Protein AF-A0A0A7CPJ4-F1 (afdb_monomer)

pLDDT: mean 70.58, std 22.76, range [22.56, 98.5]

Solvent-accessible surface area (backbone atoms only — not comparable to full-atom values): 23379 Å² total; per-residue (Å²): 99,89,80,59,88,48,89,25,35,54,48,65,75,45,77,49,72,57,103,87,51,77,47,77,42,56,71,85,46,84,51,40,26,44,46,63,47,32,49,39,54,64,72,67,52,93,68,96,69,89,80,53,62,65,58,55,51,49,37,50,28,47,30,46,30,51,30,48,73,74,75,44,46,50,82,59,53,43,42,72,30,29,33,23,18,90,80,69,56,55,28,41,39,66,60,88,64,51,56,97,64,94,76,90,80,90,88,54,89,84,64,54,80,32,55,29,42,60,66,70,50,82,86,53,82,84,54,68,49,41,48,34,20,10,50,16,47,44,50,29,27,64,65,58,38,44,66,76,50,74,90,54,95,62,56,75,70,55,50,53,52,35,32,52,69,64,76,47,76,64,67,68,54,91,86,53,54,66,74,57,50,55,49,24,54,39,23,54,40,79,56,54,87,69,27,65,52,40,63,54,48,42,52,53,51,52,53,48,57,48,49,57,70,77,38,70,76,75,75,56,82,80,78,78,72,79,76,75,88,74,91,78,91,80,87,82,89,83,84,86,91,83,84,84,90,84,91,82,84,80,88,81,84,89,89,82,91,90,90,71,86,73,69,69,75,58,64,58,43,59,36,90,82,85,53,51,78,34,55,62,86,46,65,50,29,92,89,74,67,46,77,40,77,54,58,72,62,44,45,52,54,51,36,54,39,44,48,51,34,42,74,70,70,42,85,50,65,36,65,32,92,87,79,58,50,79,24,57,68,69,50,78,56,38,87,85,83,61,55,65,77,91,69,55,69,64,60,55,48,50,55,55,51,51,53,54,42,46,72,67,68,43,81,59,85,65,53,66,68,61,69,55,67,72,75,75,132

Secondary structure (DSSP, 8-state):
--S---TTBPPEEEEEE-SS-EEEEE---TTEEHHHHHHHHHTTPPPSS---HHHHHHHHHHHHHHHHHTT---SS-SGGGEEE-SSS-EEE---TT--SS-------GGGGGGS-HHHHSTTPPP-HHHHHHHHHHHHHHHHH-S-TTTT--S-HHHHHHHHHTT-------TT--HHHHHHHHHHT-SSGGGSPPHHHHHHHHHHHHHHHHH-GGGGS----------------------------------------GGGGS--EEE-TTT--EEETT-SB-TTT-PBPPPHHHHHHHHHHHHHHHHHTT---EEE-TTT--EEETT-SB-TTT--B----HHHHHHHHHHHHHHHTT------HHHHHSS---

Foldseek 3Di:
DVQQDDLQAWDFPDWDDDPPDIDTDTDDFVQAFQLVVLLCVVVVHDDPDDDALLNLLLSLLRVLVSQVVSVWEQQQQARNQWGAHPASGIHGHDSVPRDPDQDDDDDDLLSQLLFALQVLPPDDGDGSLRSLSSSLLVLQCSQPSDHFCPVPPDDSVVQSVCLNVVNDGGDGDPLDDPLSVVSSPQSNDNPSVSHDGSVVSNVSSVVVVVVCVVDVPVPDRPPPPPPDDDDDDDDDDDDDDDDDDDDDDDYDDDDDDDDDDLPLQQQWDAAPPPRDIDGLLDQADPPPRHGGDDLVVSLVVNLVSLVVCVVVVNPQWDQDPPPRHTDHLSDQARPPPRDGDPDDSSLSSVVSSVVSCVVSPPPPPPVPVVNVVPDDD

Sequence (377 aa):
MRKCKSPYLLSLVAVASSCSNAVLAVEFMDGGDLRGYLDKKQRGETLSVEYSALEVAWVIANALADLHHDGLLHRDLKSHNVLLSSTSYIKVADLGLARNDATTMTKGVGTLYWMAPEVQAFGAKYDESADIYSFGVILTELNTLQLPYADVKMTPWLVMAEVTAGKLRPSLRADCPAWLRELATACMANDPTQRPTARTIVRMLQRQCRRLREDPLAAQPTATTTLVKANADLSGTLNASTASTAVLSGGSTQFNSALSTASLVVPTINCSGCKAPQSLLSTLCSACAAPTKSAILKLKVLRARLAMAKEHGVDISVPCFACSAPKDAAVDICGECKFTSAASDDDHLRLLVAFFEHASGNEVSIDLVSLVAKEAP

Organism: Achlya hypogyna (NCBI:txid1202772)

Structure (mmCIF, N/CA/C/O backbone):
data_AF-A0A0A7CPJ4-F1
#
_entry.id   AF-A0A0A7CPJ4-F1
#
loop_
_atom_site.group_PDB
_atom_site.id
_atom_site.type_symbol
_atom_site.label_atom_id
_atom_site.label_alt_id
_atom_site.label_comp_id
_atom_site.label_asym_id
_atom_site.label_entity_id
_atom_site.label_seq_id
_atom_site.pdbx_PDB_ins_code
_atom_site.Cartn_x
_atom_site.Cartn_y
_atom_site.Cartn_z
_atom_site.occupancy
_atom_site.B_iso_or_equiv
_atom_site.auth_seq_id
_atom_site.auth_comp_id
_atom_site.auth_asym_id
_atom_site.auth_atom_id
_atom_site.pdbx_PDB_model_num
ATOM 1 N N . MET A 1 1 ? 8.412 -4.577 -13.017 1.00 62.06 1 MET A N 1
ATOM 2 C CA . MET A 1 1 ? 7.309 -3.650 -13.364 1.00 62.06 1 MET A CA 1
ATOM 3 C C . MET A 1 1 ? 6.767 -3.820 -14.790 1.00 62.06 1 MET A C 1
ATOM 5 O O . MET A 1 1 ? 5.566 -3.923 -14.917 1.00 62.06 1 MET A O 1
ATOM 9 N N . ARG A 1 2 ? 7.577 -3.882 -15.870 1.00 70.62 2 ARG A N 1
ATOM 10 C CA . ARG A 1 2 ? 7.031 -4.068 -17.246 1.00 70.62 2 ARG A CA 1
ATOM 11 C C . ARG A 1 2 ? 6.571 -5.496 -17.594 1.00 70.62 2 ARG A C 1
ATOM 13 O O . ARG A 1 2 ? 5.789 -5.654 -18.522 1.00 70.62 2 ARG A O 1
ATOM 20 N N . LYS A 1 3 ? 7.105 -6.511 -16.901 1.00 73.94 3 LYS A N 1
ATOM 21 C CA . LYS A 1 3 ? 6.831 -7.936 -17.172 1.00 73.94 3 LYS A CA 1
ATOM 22 C C . LYS A 1 3 ? 5.456 -8.372 -16.652 1.00 73.94 3 LYS A C 1
ATOM 24 O O . LYS A 1 3 ? 4.652 -8.838 -17.443 1.00 73.94 3 LYS A O 1
ATOM 29 N N . CYS A 1 4 ? 5.183 -8.121 -15.372 1.00 79.31 4 CYS A N 1
ATOM 30 C CA . CYS A 1 4 ? 3.897 -8.421 -14.749 1.00 79.31 4 CYS A CA 1
ATOM 31 C C . CYS A 1 4 ? 2.942 -7.237 -14.885 1.00 79.31 4 CYS A C 1
ATOM 33 O O . CYS A 1 4 ? 3.173 -6.173 -14.304 1.00 79.31 4 CYS A O 1
ATOM 35 N N . LYS A 1 5 ? 1.875 -7.429 -15.664 1.00 80.88 5 LYS A N 1
ATOM 36 C CA . LYS A 1 5 ? 0.776 -6.470 -15.806 1.00 80.88 5 LYS A CA 1
ATOM 37 C C . LYS A 1 5 ? -0.344 -6.867 -14.851 1.00 80.88 5 LYS A C 1
ATOM 39 O O . LYS A 1 5 ? -1.132 -7.749 -15.167 1.00 80.88 5 LYS A O 1
ATOM 44 N N . SER A 1 6 ? -0.416 -6.192 -13.710 1.00 86.06 6 SER A N 1
ATOM 45 C CA . SER A 1 6 ? -1.460 -6.406 -12.707 1.00 86.06 6 SER A CA 1
ATOM 46 C C . SER A 1 6 ? -2.137 -5.080 -12.367 1.00 86.06 6 SER A C 1
ATOM 48 O O . SER A 1 6 ? -1.430 -4.090 -12.168 1.00 86.06 6 SER A O 1
ATOM 50 N N . PRO A 1 7 ? -3.477 -5.032 -12.244 1.00 88.56 7 PRO A N 1
ATOM 51 C CA . PRO A 1 7 ? -4.166 -3.839 -11.757 1.00 88.56 7 PRO A CA 1
ATOM 52 C C . PRO A 1 7 ? -3.852 -3.542 -10.281 1.00 88.56 7 PRO A C 1
ATOM 54 O O . PRO A 1 7 ? -4.008 -2.400 -9.850 1.00 88.56 7 PRO A O 1
ATOM 57 N N . TYR A 1 8 ? -3.383 -4.542 -9.527 1.00 92.12 8 TYR A N 1
ATOM 58 C CA . TYR A 1 8 ? -3.075 -4.455 -8.097 1.00 92.12 8 TYR A CA 1
ATOM 59 C C . TYR A 1 8 ? -1.634 -4.016 -7.808 1.00 92.12 8 TYR A C 1
ATOM 61 O O . TYR A 1 8 ? -1.294 -3.730 -6.659 1.00 92.12 8 TYR A O 1
ATOM 69 N N . LEU A 1 9 ? -0.786 -3.954 -8.838 1.00 90.50 9 LEU A N 1
ATOM 70 C CA . LEU A 1 9 ? 0.579 -3.447 -8.747 1.00 90.50 9 LEU A CA 1
ATOM 71 C C . LEU A 1 9 ? 0.647 -1.997 -9.211 1.00 90.50 9 LEU A C 1
ATOM 73 O O . LEU A 1 9 ? -0.100 -1.571 -10.096 1.00 90.50 9 LEU A O 1
ATOM 77 N N . LEU A 1 10 ? 1.599 -1.264 -8.638 1.00 88.56 10 LEU A N 1
ATOM 78 C CA . LEU A 1 10 ? 1.934 0.073 -9.081 1.00 88.56 10 LEU A CA 1
ATOM 79 C C . LEU A 1 10 ? 2.516 0.023 -10.497 1.00 88.56 10 LEU A C 1
ATOM 81 O O . LEU A 1 10 ? 3.501 -0.662 -10.787 1.00 88.56 10 LEU A O 1
ATOM 85 N N . SER A 1 11 ? 1.888 0.770 -11.383 1.00 84.06 11 SER A N 1
ATOM 86 C CA . SER A 1 11 ? 2.138 0.779 -12.809 1.00 84.06 11 SER A CA 1
ATOM 87 C C . SER A 1 11 ? 3.303 1.703 -13.097 1.00 84.06 11 SER A C 1
ATOM 89 O O . SER A 1 11 ? 3.277 2.891 -12.782 1.00 84.06 11 SER A O 1
ATOM 91 N N . LEU A 1 12 ? 4.333 1.145 -13.724 1.00 83.25 12 LEU A N 1
ATOM 92 C CA . LEU A 1 12 ? 5.446 1.914 -14.256 1.00 83.25 12 LEU A CA 1
ATOM 93 C C . LEU A 1 12 ? 5.010 2.576 -15.559 1.00 83.25 12 LEU A C 1
ATOM 95 O O . LEU A 1 12 ? 4.839 1.902 -16.575 1.00 83.25 12 LEU A O 1
ATOM 99 N N . VAL A 1 13 ? 4.866 3.892 -15.512 1.00 80.69 13 VAL A N 1
ATOM 100 C CA . VAL A 1 13 ? 4.486 4.731 -16.646 1.00 80.69 13 VAL A CA 1
ATOM 101 C C . VAL A 1 13 ? 5.689 4.935 -17.563 1.00 80.69 13 VAL A C 1
ATOM 103 O O . VAL A 1 13 ? 5.596 4.723 -18.769 1.00 80.69 13 VAL A O 1
ATOM 106 N N . ALA A 1 14 ? 6.852 5.273 -16.998 1.00 80.38 14 ALA A N 1
ATOM 107 C CA . ALA A 1 14 ? 8.066 5.489 -17.776 1.00 80.38 14 ALA A CA 1
ATOM 108 C C . ALA A 1 14 ? 9.338 5.175 -16.982 1.00 80.38 14 ALA A C 1
ATOM 110 O O . ALA A 1 14 ? 9.363 5.209 -15.756 1.00 80.38 14 ALA A O 1
ATOM 111 N N . VAL A 1 15 ? 10.412 4.877 -17.713 1.00 81.31 15 VAL A N 1
ATOM 112 C CA . VAL A 1 15 ? 11.774 4.812 -17.171 1.00 81.31 15 VAL A CA 1
ATOM 113 C C . VAL A 1 15 ? 12.579 5.849 -17.921 1.00 81.31 15 VAL A C 1
ATOM 115 O O . VAL A 1 15 ? 12.647 5.784 -19.148 1.00 81.31 15 VAL A O 1
ATOM 118 N N . ALA A 1 16 ? 13.187 6.771 -17.194 1.00 79.00 16 ALA A N 1
ATOM 119 C CA . ALA A 1 16 ? 14.199 7.661 -17.730 1.00 79.00 16 ALA A CA 1
ATOM 120 C C . ALA A 1 16 ? 15.538 7.260 -17.112 1.00 79.00 16 ALA A C 1
ATOM 122 O O . ALA A 1 16 ? 15.648 7.142 -15.898 1.00 79.00 16 ALA A O 1
ATOM 123 N N . SER A 1 17 ? 16.559 7.021 -17.927 1.00 73.31 17 SER A N 1
ATOM 124 C CA . SER A 1 17 ? 17.913 6.746 -17.439 1.00 73.31 17 SER A CA 1
ATOM 125 C C . SER A 1 17 ? 18.885 7.749 -18.038 1.00 73.31 17 SER A C 1
ATOM 127 O O . SER A 1 17 ? 18.948 7.880 -19.258 1.00 73.31 17 SER A O 1
ATOM 129 N N . SER A 1 18 ? 19.651 8.428 -17.189 1.00 68.88 18 SER A N 1
ATOM 130 C CA . SER A 1 18 ? 20.852 9.170 -17.577 1.00 68.88 18 SER A CA 1
ATOM 131 C C . SER A 1 18 ? 22.104 8.346 -17.253 1.00 68.88 18 SER A C 1
ATOM 133 O O . SER A 1 18 ? 22.014 7.304 -16.603 1.00 68.88 18 SER A O 1
ATOM 135 N N . CYS A 1 19 ? 23.287 8.804 -17.682 1.00 60.19 19 CYS A N 1
ATOM 136 C CA . CYS A 1 19 ? 24.561 8.098 -17.481 1.00 60.19 19 CYS A CA 1
ATOM 137 C C . CYS A 1 19 ? 24.908 7.801 -16.006 1.00 60.19 19 CYS A C 1
ATOM 139 O O . CYS A 1 19 ? 25.802 6.997 -15.757 1.00 60.19 19 CYS A O 1
ATOM 141 N N . SER A 1 20 ? 24.230 8.431 -15.038 1.00 63.50 20 SER A N 1
ATOM 142 C CA . SER A 1 20 ? 24.481 8.251 -13.602 1.00 63.50 20 SER A CA 1
ATOM 143 C C . SER A 1 20 ? 23.242 7.953 -12.751 1.00 63.50 20 SER A C 1
ATOM 145 O O . SER A 1 20 ? 23.420 7.469 -11.639 1.00 63.50 20 SER A O 1
ATOM 147 N N . ASN A 1 21 ? 22.011 8.190 -13.232 1.00 57.84 21 ASN A N 1
ATOM 148 C CA . ASN A 1 21 ? 20.789 7.998 -12.441 1.00 57.84 21 ASN A CA 1
ATOM 149 C C . ASN A 1 21 ? 19.628 7.451 -13.283 1.00 57.84 21 ASN A C 1
ATOM 151 O O . ASN A 1 21 ? 19.349 7.941 -14.377 1.00 57.84 21 ASN A O 1
ATOM 155 N N . ALA A 1 22 ? 18.905 6.472 -12.738 1.00 72.50 22 ALA A N 1
ATOM 156 C CA . ALA A 1 22 ? 17.642 5.997 -13.294 1.00 72.50 22 ALA A CA 1
ATOM 157 C C . ALA A 1 22 ? 16.467 6.545 -12.472 1.00 72.50 22 ALA A C 1
ATOM 159 O O . ALA A 1 22 ? 16.458 6.443 -11.248 1.00 72.50 22 ALA A O 1
ATOM 160 N N . VAL A 1 23 ? 15.475 7.108 -13.158 1.00 76.44 23 VAL A N 1
ATOM 161 C CA . VAL A 1 23 ? 14.224 7.631 -12.608 1.00 76.44 23 VAL A CA 1
ATOM 162 C C . VAL A 1 23 ? 13.072 6.764 -13.108 1.00 76.44 23 VAL A C 1
ATOM 164 O O . VAL A 1 23 ? 12.943 6.497 -14.307 1.00 76.44 23 VAL A O 1
ATOM 167 N N . LEU A 1 24 ? 12.227 6.324 -12.179 1.00 76.62 24 LEU A N 1
ATOM 168 C CA . LEU A 1 24 ? 11.017 5.559 -12.464 1.00 76.62 24 LEU A CA 1
ATOM 169 C C . LEU A 1 24 ? 9.807 6.475 -12.273 1.00 76.62 24 LEU A C 1
ATOM 171 O O . LEU A 1 24 ? 9.564 6.950 -11.167 1.00 76.62 24 LEU A O 1
ATOM 175 N N . ALA A 1 25 ? 9.051 6.714 -13.342 1.00 81.00 25 ALA A N 1
ATOM 176 C CA . ALA A 1 25 ? 7.760 7.383 -13.265 1.00 81.00 25 ALA A CA 1
ATOM 177 C C . ALA A 1 25 ? 6.672 6.324 -13.089 1.00 81.00 25 ALA A C 1
ATOM 179 O O . ALA A 1 25 ? 6.534 5.424 -13.921 1.00 81.00 25 ALA A O 1
ATOM 180 N N . VAL A 1 26 ? 5.907 6.432 -12.012 1.00 83.44 26 VAL A N 1
ATOM 181 C CA . VAL A 1 26 ? 4.857 5.487 -11.622 1.00 83.44 26 VAL A CA 1
ATOM 182 C C . VAL A 1 26 ? 3.541 6.228 -11.409 1.00 83.44 26 VAL A C 1
ATOM 184 O O . VAL A 1 26 ? 3.531 7.454 -11.313 1.00 83.44 26 VAL A O 1
ATOM 187 N N . GLU A 1 27 ? 2.429 5.501 -11.360 1.00 83.19 27 GLU A N 1
ATOM 188 C CA . GLU A 1 27 ? 1.139 6.102 -11.006 1.00 83.19 27 GLU A CA 1
ATOM 189 C C . GLU A 1 27 ? 1.162 6.723 -9.597 1.00 83.19 27 GLU A C 1
ATOM 191 O O . GLU A 1 27 ? 1.833 6.223 -8.690 1.00 83.19 27 GLU A O 1
ATOM 196 N N . PHE A 1 28 ? 0.453 7.841 -9.424 1.00 84.19 28 PHE A N 1
ATOM 197 C CA . PHE A 1 28 ? 0.419 8.580 -8.164 1.00 84.19 28 PHE A CA 1
ATOM 198 C C . PHE A 1 28 ? -0.736 8.117 -7.273 1.00 84.19 28 PHE A C 1
ATOM 200 O O . PHE A 1 28 ? -1.867 7.979 -7.731 1.00 84.19 28 PHE A O 1
ATOM 207 N N . MET A 1 29 ? -0.441 7.926 -5.987 1.00 86.62 29 MET A N 1
ATOM 208 C CA . MET A 1 29 ? -1.357 7.382 -4.986 1.00 86.62 29 MET A CA 1
ATOM 209 C C . MET A 1 29 ? -1.503 8.397 -3.840 1.00 86.62 29 MET A C 1
ATOM 211 O O . MET A 1 29 ? -0.663 8.489 -2.946 1.00 86.62 29 MET A O 1
ATOM 215 N N . ASP A 1 30 ? -2.549 9.219 -3.916 1.00 83.06 30 ASP A N 1
ATOM 216 C CA . ASP A 1 30 ? -2.773 10.428 -3.106 1.00 83.06 30 ASP A CA 1
ATOM 217 C C . ASP A 1 30 ? -3.136 10.172 -1.632 1.00 83.06 30 ASP A C 1
ATOM 219 O O . ASP A 1 30 ? -3.063 11.078 -0.802 1.00 83.06 30 ASP A O 1
ATOM 223 N N . GLY A 1 31 ? -3.499 8.937 -1.287 1.00 83.06 31 GLY A N 1
ATOM 224 C CA . GLY A 1 31 ? -3.745 8.500 0.086 1.00 83.06 31 GLY A CA 1
ATOM 225 C C . GLY A 1 31 ? -2.467 8.239 0.889 1.00 83.06 31 GLY A C 1
ATOM 226 O O . GLY A 1 31 ? -2.558 7.983 2.091 1.00 83.06 31 GLY A O 1
ATOM 227 N N . GLY A 1 32 ? -1.292 8.329 0.255 1.00 89.19 32 GLY A N 1
ATOM 228 C CA . GLY A 1 32 ? -0.014 7.958 0.859 1.00 89.19 32 GLY A CA 1
ATOM 229 C C . GLY A 1 32 ? 0.108 6.445 1.032 1.00 89.19 32 GLY A C 1
ATOM 230 O O . GLY A 1 32 ? -0.549 5.676 0.332 1.00 89.19 32 GLY A O 1
ATOM 231 N N . ASP A 1 33 ? 0.958 6.005 1.951 1.00 93.25 33 ASP A N 1
ATOM 232 C CA . ASP A 1 33 ? 1.131 4.587 2.256 1.00 93.25 33 ASP A CA 1
ATOM 233 C C . ASP A 1 33 ? 0.215 4.094 3.393 1.00 93.25 33 ASP A C 1
ATOM 235 O O . ASP A 1 33 ? -0.327 4.861 4.199 1.00 93.25 33 ASP A O 1
ATOM 239 N N . LEU A 1 34 ? 0.053 2.772 3.470 1.00 95.62 34 LEU A N 1
ATOM 240 C CA . LEU A 1 34 ? -0.790 2.110 4.456 1.00 95.62 34 LEU A CA 1
ATOM 241 C C . LEU A 1 34 ? -0.308 2.351 5.890 1.00 95.62 34 LEU A C 1
ATOM 243 O O . LEU A 1 34 ? -1.148 2.473 6.780 1.00 95.62 34 LEU A O 1
ATOM 247 N N . ARG A 1 35 ? 1.003 2.454 6.148 1.00 93.75 35 ARG A N 1
ATOM 248 C CA . ARG A 1 35 ? 1.510 2.713 7.506 1.00 93.75 35 ARG A CA 1
ATOM 249 C C . ARG A 1 35 ? 1.053 4.084 7.989 1.00 93.75 35 ARG A C 1
ATOM 251 O O . ARG A 1 35 ? 0.470 4.189 9.069 1.00 93.75 35 ARG A O 1
ATOM 258 N N . GLY A 1 36 ? 1.230 5.108 7.156 1.00 92.50 36 GLY A N 1
ATOM 259 C CA . GLY A 1 36 ? 0.757 6.460 7.433 1.00 92.50 36 GLY A CA 1
ATOM 260 C C . GLY A 1 36 ? -0.757 6.521 7.661 1.00 92.50 36 GLY A C 1
ATOM 261 O O . GLY A 1 36 ? -1.221 7.229 8.556 1.00 92.50 36 GLY A O 1
ATOM 262 N N . TYR A 1 37 ? -1.539 5.745 6.906 1.00 94.69 37 TYR A N 1
ATOM 263 C CA . TYR A 1 37 ? -2.984 5.621 7.119 1.00 94.69 37 TYR A CA 1
ATOM 264 C C . TYR A 1 37 ? -3.340 4.979 8.468 1.00 94.69 37 TYR A C 1
ATOM 266 O O . TYR A 1 37 ? -4.166 5.521 9.207 1.00 94.69 37 TYR A O 1
ATOM 274 N N . LEU A 1 38 ? -2.709 3.854 8.818 1.00 95.38 38 LEU A N 1
ATOM 275 C CA . LEU A 1 38 ? -2.964 3.152 10.079 1.00 95.38 38 LEU A CA 1
ATOM 276 C C . LEU A 1 38 ? -2.588 4.012 11.293 1.00 95.38 38 LEU A C 1
ATOM 278 O O . LEU A 1 38 ? -3.330 4.031 12.272 1.00 95.38 38 LEU A O 1
ATOM 282 N N . ASP A 1 39 ? -1.504 4.784 11.200 1.00 93.25 39 ASP A N 1
ATOM 283 C CA . ASP A 1 39 ? -1.077 5.726 12.240 1.00 93.25 39 ASP A CA 1
ATOM 284 C C . ASP A 1 39 ? -2.117 6.828 12.488 1.00 93.25 39 ASP A C 1
ATOM 286 O O . ASP A 1 39 ? -2.450 7.134 13.636 1.00 93.25 39 ASP A O 1
ATOM 290 N N . LYS A 1 40 ? -2.665 7.417 11.416 1.00 92.25 40 LYS A N 1
ATOM 291 C CA . LYS A 1 40 ? -3.748 8.411 11.516 1.00 92.25 40 LYS A CA 1
ATOM 292 C C . LYS A 1 40 ? -5.002 7.796 12.137 1.00 92.25 40 LYS A C 1
ATOM 294 O O . LYS A 1 40 ? -5.603 8.393 13.031 1.00 92.25 40 LYS A O 1
ATOM 299 N N . LYS A 1 41 ? -5.355 6.572 11.723 1.00 92.69 41 LYS A N 1
ATOM 300 C CA . LYS A 1 41 ? -6.495 5.824 12.271 1.00 92.69 41 LYS A CA 1
ATOM 301 C C . LYS A 1 41 ? -6.318 5.520 13.758 1.00 92.69 41 LYS A C 1
ATOM 303 O O . LYS A 1 41 ? -7.254 5.698 14.530 1.00 92.69 41 LYS A O 1
ATOM 308 N N . GLN A 1 42 ? -5.116 5.124 14.178 1.00 93.00 42 GLN A N 1
ATOM 309 C CA . GLN A 1 42 ? -4.795 4.863 15.582 1.00 93.00 42 GLN A CA 1
ATOM 310 C C . GLN A 1 42 ? -4.941 6.120 16.453 1.00 93.00 42 GLN A C 1
ATOM 312 O O . GLN A 1 42 ? -5.399 6.025 17.590 1.00 93.00 42 GLN A O 1
ATOM 317 N N . ARG A 1 43 ? -4.582 7.297 15.923 1.00 94.44 43 ARG A N 1
ATOM 318 C CA . ARG A 1 43 ? -4.730 8.590 16.614 1.00 94.44 43 ARG A CA 1
ATOM 319 C C . ARG A 1 43 ? -6.159 9.145 16.608 1.00 94.44 43 ARG A C 1
ATOM 321 O O . ARG A 1 43 ? -6.393 10.181 17.223 1.00 94.44 43 ARG A O 1
ATOM 328 N N . GLY A 1 44 ? -7.104 8.478 15.943 1.00 92.00 44 GLY A N 1
ATOM 329 C CA . GLY A 1 44 ? -8.488 8.944 15.827 1.00 92.00 44 GLY A CA 1
ATOM 330 C C . GLY A 1 44 ? -8.645 10.181 14.938 1.00 92.00 44 GLY A C 1
ATOM 331 O O . GLY A 1 44 ? -9.601 10.936 15.105 1.00 92.00 44 GLY A O 1
ATOM 332 N N . GLU A 1 45 ? -7.707 10.420 14.017 1.00 91.25 45 GLU A N 1
ATOM 333 C CA . GLU A 1 45 ? -7.816 11.512 13.048 1.00 91.25 45 GLU A CA 1
ATOM 334 C C . GLU A 1 45 ? -8.942 11.249 12.041 1.00 91.25 45 GLU A C 1
ATOM 336 O O . GLU A 1 45 ? -9.249 10.104 11.704 1.00 91.25 45 GLU A O 1
ATOM 341 N N . THR A 1 46 ? -9.539 12.318 11.511 1.00 82.69 46 THR A N 1
ATOM 342 C CA . THR A 1 46 ? -10.525 12.205 10.433 1.00 82.69 46 THR A CA 1
ATOM 343 C C . THR A 1 46 ? -9.843 11.760 9.144 1.00 82.69 46 THR A C 1
ATOM 345 O O . THR A 1 46 ? -8.936 12.425 8.640 1.00 82.69 46 THR A O 1
ATOM 348 N N . LEU A 1 47 ? -10.300 10.637 8.597 1.00 83.56 47 LEU A N 1
ATOM 349 C CA . LEU A 1 47 ? -9.789 10.063 7.357 1.00 83.56 47 LEU A CA 1
ATOM 350 C C . LEU A 1 47 ? -10.735 10.430 6.215 1.00 83.56 47 LEU A C 1
ATOM 352 O O . LEU A 1 47 ? -11.951 10.345 6.362 1.00 83.56 47 LEU A O 1
ATOM 356 N N . SER A 1 48 ? -10.178 10.838 5.076 1.00 74.62 48 SER A N 1
ATOM 357 C CA . SER A 1 48 ? -10.962 11.168 3.880 1.00 74.62 48 SER A CA 1
ATOM 358 C C . SER A 1 48 ? -11.612 9.937 3.245 1.00 74.62 48 SER A C 1
ATOM 360 O O . SER A 1 48 ? -12.675 10.052 2.642 1.00 74.62 48 SER A O 1
ATOM 362 N N . VAL A 1 49 ? -10.976 8.770 3.381 1.00 82.38 49 VAL A N 1
ATOM 363 C CA . VAL A 1 49 ? -11.439 7.482 2.856 1.00 82.38 49 VAL A CA 1
ATOM 364 C C . VAL A 1 49 ? -11.136 6.394 3.878 1.00 82.38 49 VAL A C 1
ATOM 366 O O . VAL A 1 49 ? -10.058 6.382 4.478 1.00 82.38 49 VAL A O 1
ATOM 369 N N . GLU A 1 50 ? -12.076 5.470 4.070 1.00 86.31 50 GLU A N 1
ATOM 370 C CA . GLU A 1 50 ? -11.854 4.269 4.868 1.00 86.31 50 GLU A CA 1
ATOM 371 C C . GLU A 1 50 ? -11.560 3.058 3.984 1.00 86.31 50 GLU A C 1
ATOM 373 O O . GLU A 1 50 ? -12.241 2.815 2.989 1.00 86.31 50 GLU A O 1
ATOM 378 N N . TYR A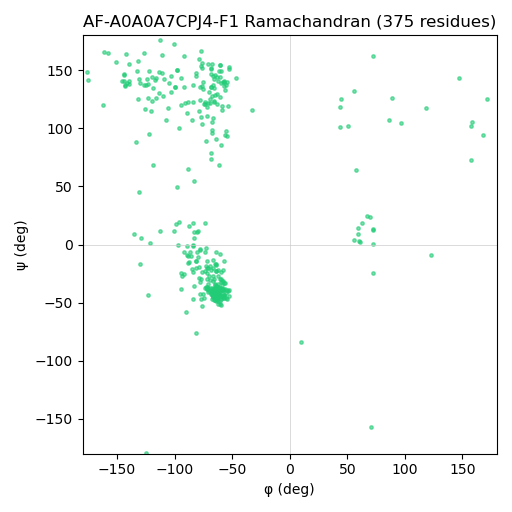 1 51 ? -10.555 2.285 4.393 1.00 87.12 51 TYR A N 1
ATOM 379 C CA . TYR A 1 51 ? -10.193 1.020 3.770 1.00 87.12 51 TYR A CA 1
ATOM 380 C C . TYR A 1 51 ? -10.403 -0.094 4.789 1.00 87.12 51 TYR A C 1
ATOM 382 O O . TYR A 1 51 ? -9.883 -0.032 5.912 1.00 87.12 51 TYR A O 1
ATOM 390 N N . SER A 1 52 ? -11.174 -1.119 4.428 1.00 90.94 52 SER A N 1
ATOM 391 C CA . SER A 1 52 ? -11.330 -2.289 5.285 1.00 90.94 52 SER A CA 1
ATOM 392 C C . SER A 1 52 ? -10.089 -3.181 5.212 1.00 90.94 52 SER A C 1
ATOM 394 O O . SER A 1 52 ? -9.403 -3.268 4.190 1.00 90.94 52 SER A O 1
ATOM 396 N N . ALA A 1 53 ? -9.823 -3.919 6.293 1.00 92.88 53 ALA A N 1
ATOM 397 C CA . ALA A 1 53 ? -8.735 -4.896 6.311 1.00 92.88 53 ALA A CA 1
ATOM 398 C C . ALA A 1 53 ? -8.888 -5.957 5.204 1.00 92.88 53 ALA A C 1
ATOM 400 O O . ALA A 1 53 ? -7.893 -6.447 4.678 1.00 92.88 53 ALA A O 1
ATOM 401 N N . LEU A 1 54 ? -10.129 -6.293 4.833 1.00 91.50 54 LEU A N 1
ATOM 402 C CA . LEU A 1 54 ? -10.414 -7.262 3.780 1.00 91.50 54 LEU A CA 1
ATOM 403 C C . LEU A 1 54 ? -10.062 -6.725 2.390 1.00 91.50 54 LEU A C 1
ATOM 405 O O . LEU A 1 54 ? -9.498 -7.471 1.596 1.00 91.50 54 LEU A O 1
ATOM 409 N N . GLU A 1 55 ? -10.345 -5.456 2.095 1.00 92.00 55 GLU A N 1
ATOM 410 C CA . GLU A 1 55 ? -10.002 -4.866 0.796 1.00 92.00 55 GLU A CA 1
ATOM 411 C C . GLU A 1 55 ? -8.489 -4.713 0.626 1.00 92.00 55 GLU A C 1
ATOM 413 O O . GLU A 1 55 ? -7.949 -5.055 -0.427 1.00 92.00 55 GLU A O 1
ATOM 418 N N . VAL A 1 56 ? -7.787 -4.282 1.679 1.00 95.56 56 VAL A N 1
ATOM 419 C CA . VAL A 1 56 ? -6.320 -4.218 1.665 1.00 95.56 56 VAL A CA 1
ATOM 420 C C . VAL A 1 56 ? -5.726 -5.616 1.478 1.00 95.56 56 VAL A C 1
ATOM 422 O O . VAL A 1 56 ? -4.900 -5.822 0.588 1.00 95.56 56 VAL A O 1
ATOM 425 N N . 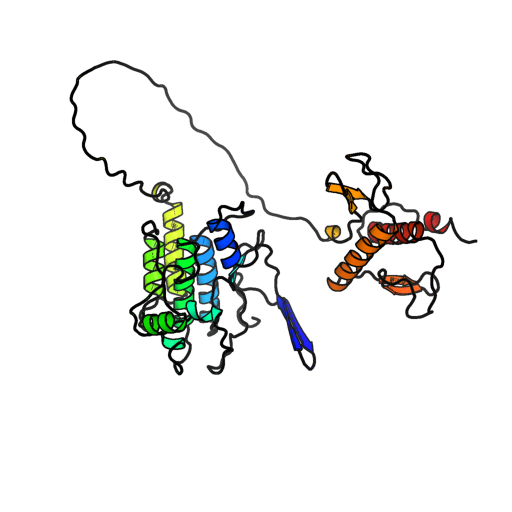ALA A 1 57 ? -6.184 -6.601 2.259 1.00 97.19 57 ALA A N 1
ATOM 426 C CA . ALA A 1 57 ? -5.720 -7.981 2.141 1.00 97.19 57 ALA A CA 1
ATOM 427 C C . ALA A 1 57 ? -5.988 -8.561 0.745 1.00 97.19 57 ALA A C 1
ATOM 429 O O . ALA A 1 57 ? -5.140 -9.256 0.187 1.00 97.19 57 ALA A O 1
ATOM 430 N N . TRP A 1 58 ? -7.151 -8.251 0.167 1.00 95.19 58 TRP A N 1
ATOM 431 C CA . TRP A 1 58 ? -7.537 -8.675 -1.173 1.00 95.19 58 TRP A CA 1
ATOM 432 C C . TRP A 1 58 ? -6.577 -8.158 -2.239 1.00 95.19 58 TRP A C 1
ATOM 434 O O . TRP A 1 58 ? -6.095 -8.941 -3.059 1.00 95.19 58 TRP A O 1
ATOM 444 N N . VAL A 1 59 ? -6.293 -6.856 -2.233 1.00 95.75 59 VAL A N 1
ATOM 445 C CA . VAL A 1 59 ? -5.413 -6.237 -3.227 1.00 95.75 59 VAL A CA 1
ATOM 446 C C . VAL A 1 59 ? -4.000 -6.800 -3.126 1.00 95.75 59 VAL A C 1
ATOM 448 O O . VAL A 1 59 ? -3.449 -7.216 -4.142 1.00 95.75 59 VAL A O 1
ATOM 451 N N . ILE A 1 60 ? -3.439 -6.896 -1.916 1.00 97.75 60 ILE A N 1
ATOM 452 C CA . ILE A 1 60 ? -2.081 -7.428 -1.738 1.00 97.75 60 ILE A CA 1
ATOM 453 C C . ILE A 1 60 ? -2.011 -8.899 -2.172 1.00 97.75 60 ILE A C 1
ATOM 455 O O . ILE A 1 60 ? -1.087 -9.285 -2.884 1.00 97.75 60 ILE A O 1
ATOM 459 N N . ALA A 1 61 ? -3.002 -9.721 -1.809 1.00 97.50 61 ALA A N 1
ATOM 460 C CA . ALA A 1 61 ? -3.021 -11.133 -2.184 1.00 97.50 61 ALA A CA 1
ATOM 461 C C . ALA A 1 61 ? -3.096 -11.342 -3.705 1.00 97.50 61 ALA A C 1
ATOM 463 O O . ALA A 1 61 ? -2.418 -12.226 -4.227 1.00 97.50 61 ALA A O 1
ATOM 464 N N . ASN A 1 62 ? -3.891 -10.539 -4.423 1.00 96.19 62 ASN A N 1
ATOM 465 C CA . ASN A 1 62 ? -3.943 -10.628 -5.883 1.00 96.19 62 ASN A CA 1
ATOM 466 C C . ASN A 1 62 ? -2.664 -10.081 -6.537 1.00 96.19 62 ASN A C 1
ATOM 468 O O . ASN A 1 62 ? -2.167 -10.699 -7.471 1.00 96.19 62 ASN A O 1
ATOM 472 N N . ALA A 1 63 ? -2.080 -8.996 -6.015 1.00 95.25 63 ALA A N 1
ATOM 473 C CA . ALA A 1 63 ? -0.789 -8.491 -6.486 1.00 95.25 63 ALA A CA 1
ATOM 474 C C . ALA A 1 63 ? 0.318 -9.555 -6.380 1.00 95.25 63 ALA A C 1
ATOM 476 O O . ALA A 1 63 ? 1.079 -9.754 -7.324 1.00 95.25 63 ALA A O 1
ATOM 477 N N . LEU A 1 64 ? 0.383 -10.270 -5.250 1.00 95.88 64 LEU A N 1
ATOM 478 C CA . LEU A 1 64 ? 1.322 -11.376 -5.063 1.00 95.88 64 LEU A CA 1
ATOM 479 C C . LEU A 1 64 ? 1.008 -12.563 -5.972 1.00 95.88 64 LEU A C 1
ATOM 481 O O . LEU A 1 64 ? 1.927 -13.147 -6.533 1.00 95.88 64 LEU A O 1
ATOM 485 N N . ALA A 1 65 ? -0.269 -12.906 -6.158 1.00 95.94 65 ALA A N 1
ATOM 486 C CA . ALA A 1 65 ? -0.654 -13.993 -7.053 1.00 95.94 65 ALA A CA 1
ATOM 487 C C . ALA A 1 65 ? -0.219 -13.721 -8.500 1.00 95.94 65 ALA A C 1
ATOM 489 O O . ALA A 1 65 ? 0.282 -14.635 -9.152 1.00 95.94 65 ALA A O 1
ATOM 490 N N . ASP A 1 66 ? -0.362 -12.479 -8.967 1.00 93.56 66 ASP A N 1
ATOM 491 C CA . ASP A 1 66 ? 0.067 -12.067 -10.303 1.00 93.56 66 ASP A CA 1
ATOM 492 C C . ASP A 1 66 ? 1.603 -12.081 -10.430 1.00 93.56 66 ASP A C 1
ATOM 494 O O . ASP A 1 66 ? 2.136 -12.602 -11.407 1.00 93.56 66 ASP A O 1
ATOM 498 N N . LEU A 1 67 ? 2.334 -11.589 -9.418 1.00 91.38 67 LEU A N 1
ATOM 499 C CA . LEU A 1 67 ? 3.803 -11.641 -9.401 1.00 91.38 67 LEU A CA 1
ATOM 500 C C . LEU A 1 67 ? 4.336 -13.078 -9.413 1.00 91.38 67 LEU A C 1
ATOM 502 O O . LEU A 1 67 ? 5.177 -13.414 -10.246 1.00 91.38 67 LEU A O 1
ATOM 506 N N . HIS A 1 68 ? 3.841 -13.919 -8.503 1.00 92.62 68 HIS A N 1
ATOM 507 C CA . HIS A 1 68 ? 4.279 -15.308 -8.344 1.00 92.62 68 HIS A CA 1
ATOM 508 C C . HIS A 1 68 ? 3.934 -16.139 -9.583 1.00 92.62 68 HIS A C 1
ATOM 510 O O . HIS A 1 68 ? 4.732 -16.965 -10.013 1.00 92.62 68 HIS A O 1
ATOM 516 N N . HIS A 1 69 ? 2.798 -15.864 -10.237 1.00 92.06 69 HIS A N 1
ATOM 517 C CA . HIS A 1 69 ? 2.456 -16.497 -11.512 1.00 92.06 69 HIS A CA 1
ATOM 518 C C . HIS A 1 69 ? 3.514 -16.256 -12.601 1.00 92.06 69 HIS A C 1
ATOM 520 O O . HIS A 1 69 ? 3.855 -17.184 -13.335 1.00 92.06 69 HIS A O 1
ATOM 526 N N . ASP A 1 70 ? 4.073 -15.046 -12.656 1.00 88.94 70 ASP A N 1
ATOM 527 C CA . ASP A 1 70 ? 5.137 -14.664 -13.590 1.00 88.94 70 ASP A CA 1
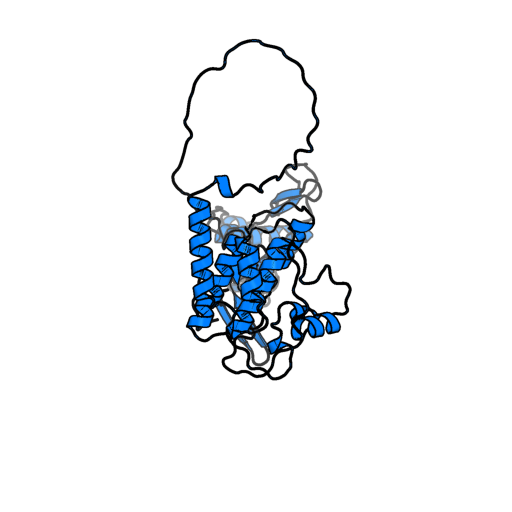ATOM 528 C C . ASP A 1 70 ? 6.550 -15.059 -13.102 1.00 88.94 70 ASP A C 1
ATOM 530 O O . ASP A 1 70 ? 7.553 -14.689 -13.723 1.00 88.94 70 ASP A O 1
ATOM 534 N N . GLY A 1 71 ? 6.658 -15.790 -11.984 1.00 87.56 71 GLY A N 1
ATOM 535 C CA . GLY A 1 71 ? 7.929 -16.169 -11.361 1.00 87.56 71 GLY A CA 1
ATOM 536 C C . GLY A 1 71 ? 8.708 -14.982 -10.784 1.00 87.56 71 GLY A C 1
ATOM 537 O O . GLY A 1 71 ? 9.937 -15.028 -10.689 1.00 87.56 71 GLY A O 1
ATOM 538 N N . LEU A 1 72 ? 8.017 -13.889 -10.447 1.00 86.25 72 LEU A N 1
ATOM 539 C CA . LEU A 1 72 ? 8.588 -12.679 -9.860 1.00 86.25 72 LEU A CA 1
ATOM 540 C C . LEU A 1 72 ? 8.302 -12.625 -8.358 1.00 86.25 72 LEU A C 1
ATOM 542 O O . LEU A 1 72 ? 7.230 -13.005 -7.907 1.00 86.25 72 LEU A O 1
ATOM 546 N N . LEU A 1 73 ? 9.250 -12.085 -7.593 1.00 85.88 73 LEU A N 1
ATOM 547 C CA . LEU A 1 73 ? 9.162 -11.946 -6.135 1.00 85.88 73 LEU A CA 1
ATOM 548 C C . LEU A 1 73 ? 9.178 -10.466 -5.758 1.00 85.88 73 LEU A C 1
ATOM 550 O O . LEU A 1 73 ? 9.927 -9.697 -6.368 1.00 85.88 73 LEU A O 1
ATOM 554 N N . HIS A 1 74 ? 8.394 -10.068 -4.755 1.00 87.88 74 HIS A N 1
ATOM 555 C CA . HIS A 1 74 ? 8.322 -8.673 -4.320 1.00 87.88 74 HIS A CA 1
ATOM 556 C C . HIS A 1 74 ? 9.567 -8.258 -3.524 1.00 87.88 74 HIS A C 1
ATOM 558 O O . HIS A 1 74 ? 10.161 -7.218 -3.809 1.00 87.88 74 HIS A O 1
ATOM 564 N N . ARG A 1 75 ? 10.007 -9.082 -2.563 1.00 83.81 75 ARG A N 1
ATOM 565 C CA . ARG A 1 75 ? 11.256 -8.936 -1.777 1.00 83.81 75 ARG A CA 1
ATOM 566 C C . ARG A 1 75 ? 11.309 -7.838 -0.723 1.00 83.81 75 ARG A C 1
ATOM 568 O O . ARG A 1 75 ? 12.054 -7.988 0.241 1.00 83.81 75 ARG A O 1
ATOM 575 N N . ASP A 1 76 ? 10.514 -6.786 -0.861 1.00 83.06 76 ASP A N 1
ATOM 576 C CA . ASP A 1 76 ? 10.388 -5.725 0.151 1.00 83.06 76 ASP A CA 1
ATOM 577 C C . ASP A 1 76 ? 8.920 -5.411 0.469 1.00 83.06 76 ASP A C 1
ATOM 579 O O . ASP A 1 76 ? 8.485 -4.262 0.448 1.00 83.06 76 ASP A O 1
ATOM 583 N N . LEU A 1 77 ? 8.096 -6.446 0.662 1.00 91.88 77 LEU A N 1
ATOM 584 C CA . LEU A 1 77 ? 6.683 -6.230 0.964 1.00 91.88 77 LEU A CA 1
ATOM 585 C C . LEU A 1 77 ? 6.530 -5.749 2.414 1.00 91.88 77 LEU A C 1
ATOM 587 O O . LEU A 1 77 ? 6.921 -6.434 3.355 1.00 91.88 77 LEU A O 1
ATOM 591 N N . LYS A 1 78 ? 5.943 -4.567 2.592 1.00 91.31 78 LYS A N 1
ATOM 592 C CA . LYS A 1 78 ? 5.661 -3.937 3.892 1.00 91.31 78 LYS A CA 1
ATOM 593 C C . LYS A 1 78 ? 4.542 -2.913 3.741 1.00 91.31 78 LYS A C 1
ATOM 595 O O . LYS A 1 78 ? 4.260 -2.482 2.626 1.00 91.31 78 LYS A O 1
ATOM 600 N N . SER A 1 79 ? 3.941 -2.475 4.845 1.00 93.06 79 SER A N 1
ATOM 601 C CA . SER A 1 79 ? 2.850 -1.486 4.823 1.00 93.06 79 SER A CA 1
ATOM 602 C C . SER A 1 79 ? 3.234 -0.162 4.141 1.00 93.06 79 SER A C 1
ATOM 604 O O . SER A 1 79 ? 2.421 0.413 3.428 1.00 93.06 79 SER A O 1
ATOM 606 N N . HIS A 1 80 ? 4.493 0.269 4.239 1.00 91.38 80 HIS A N 1
ATOM 607 C CA . HIS A 1 80 ? 5.009 1.456 3.534 1.00 91.38 80 HIS A CA 1
ATOM 608 C C . HIS A 1 80 ? 4.988 1.322 1.999 1.00 91.38 80 HIS A C 1
ATOM 610 O O . HIS A 1 80 ? 4.961 2.319 1.287 1.00 91.38 80 HIS A O 1
ATOM 616 N N . ASN A 1 81 ? 4.987 0.085 1.496 1.00 93.75 81 ASN A N 1
ATOM 617 C CA . ASN A 1 81 ? 4.968 -0.239 0.071 1.00 93.75 81 ASN A CA 1
ATOM 618 C C . ASN A 1 81 ? 3.555 -0.619 -0.407 1.00 93.75 81 ASN A C 1
ATOM 620 O O . ASN A 1 81 ? 3.379 -1.106 -1.518 1.00 93.75 81 ASN A O 1
ATOM 624 N N . VAL A 1 82 ? 2.526 -0.388 0.411 1.00 95.12 82 VAL A N 1
ATOM 625 C CA . VAL A 1 82 ? 1.121 -0.481 0.006 1.00 95.12 82 VAL A CA 1
ATOM 626 C C . VAL A 1 82 ? 0.587 0.936 -0.067 1.00 95.12 82 VAL A C 1
ATOM 628 O O . VAL A 1 82 ? 0.404 1.585 0.957 1.00 95.12 82 VAL A O 1
ATOM 631 N N . LEU A 1 83 ? 0.371 1.427 -1.279 1.00 94.31 83 LEU A N 1
ATOM 632 C CA . LEU A 1 83 ? -0.075 2.787 -1.520 1.00 94.31 83 LEU A CA 1
ATOM 633 C C . LEU A 1 83 ? -1.595 2.842 -1.651 1.00 94.31 83 LEU A C 1
ATOM 635 O O . LEU A 1 83 ? -2.228 1.946 -2.212 1.00 94.31 83 LEU A O 1
ATOM 639 N N . LEU A 1 84 ? -2.168 3.915 -1.129 1.00 91.00 84 LEU A N 1
ATOM 640 C CA . LEU A 1 84 ? -3.598 4.158 -1.047 1.00 91.00 84 LEU A CA 1
ATOM 641 C C . LEU A 1 84 ? -3.959 5.337 -1.938 1.00 91.00 84 LEU A C 1
ATOM 643 O O . LEU A 1 84 ? -3.178 6.273 -2.102 1.00 91.00 84 LEU A O 1
ATOM 647 N N . SER A 1 85 ? -5.156 5.321 -2.503 1.00 84.44 85 SER A N 1
ATOM 648 C CA . SER A 1 85 ? -5.656 6.436 -3.292 1.00 84.44 85 SER A CA 1
ATOM 649 C C . SER A 1 85 ? -7.144 6.610 -3.082 1.00 84.44 85 SER A C 1
ATOM 651 O O . SER A 1 85 ? -7.899 5.641 -3.049 1.00 84.44 85 SER A O 1
ATOM 653 N N . SER A 1 86 ? -7.572 7.867 -3.009 1.00 73.62 86 SER A N 1
ATOM 654 C CA . SER A 1 86 ? -8.989 8.202 -2.885 1.00 73.62 86 SER A CA 1
ATOM 655 C C . SER A 1 86 ? -9.819 7.788 -4.108 1.00 73.62 86 SER A C 1
ATOM 657 O O . SER A 1 86 ? -11.041 7.691 -4.023 1.00 73.62 86 SER A O 1
ATOM 659 N N . THR A 1 87 ? -9.158 7.523 -5.238 1.00 65.81 87 THR A N 1
ATOM 660 C CA . THR A 1 87 ? -9.776 7.208 -6.534 1.00 65.81 87 THR A CA 1
ATOM 661 C C . THR A 1 87 ? -9.307 5.859 -7.079 1.00 65.81 87 THR A C 1
ATOM 663 O O . THR A 1 87 ? -10.115 5.042 -7.515 1.00 65.81 87 THR A O 1
ATOM 666 N N . SER A 1 88 ? -8.005 5.589 -6.991 1.00 55.38 88 SER A N 1
ATOM 667 C CA . SER A 1 88 ? -7.327 4.366 -7.447 1.00 55.38 88 SER A CA 1
ATOM 668 C C . SER A 1 88 ? -7.104 3.400 -6.275 1.00 55.38 88 SER A C 1
ATOM 670 O O . SER A 1 88 ? -5.997 2.953 -6.017 1.00 55.38 88 SER A O 1
ATOM 672 N N . TYR A 1 89 ? -8.173 3.152 -5.521 1.00 72.69 89 TYR A N 1
ATOM 673 C CA . TYR A 1 89 ? -8.266 2.418 -4.253 1.00 72.69 89 TYR A CA 1
ATOM 674 C C . TYR A 1 8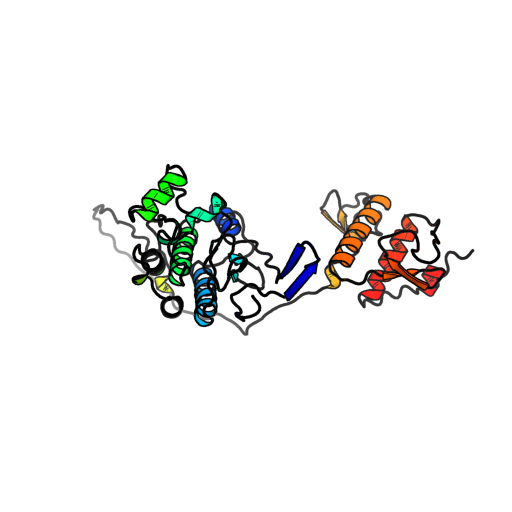9 ? -6.943 2.024 -3.545 1.00 72.69 89 TYR A C 1
ATOM 676 O O . TYR A 1 89 ? -6.507 2.725 -2.635 1.00 72.69 89 TYR A O 1
ATOM 684 N N . ILE A 1 90 ? -6.300 0.905 -3.905 1.00 90.88 90 ILE A N 1
ATOM 685 C CA . ILE A 1 90 ? -5.091 0.389 -3.230 1.00 90.88 90 ILE A CA 1
ATOM 686 C C . ILE A 1 90 ? -4.178 -0.269 -4.266 1.00 90.88 90 ILE A C 1
ATOM 688 O O . ILE A 1 90 ? -4.673 -0.984 -5.142 1.00 90.88 90 ILE A O 1
ATOM 692 N N . LYS A 1 91 ? -2.856 -0.087 -4.145 1.00 92.25 91 LYS A N 1
ATOM 693 C CA . LYS A 1 91 ? -1.851 -0.761 -4.983 1.00 92.25 91 LYS A CA 1
ATOM 694 C C . LYS A 1 91 ? -0.578 -1.113 -4.228 1.00 92.25 91 LYS A C 1
ATOM 696 O O . LYS A 1 91 ? -0.137 -0.375 -3.354 1.00 92.25 91 LYS A O 1
ATOM 701 N N . VAL A 1 92 ? 0.046 -2.222 -4.609 1.00 93.19 92 VAL A N 1
ATOM 702 C CA . VAL A 1 92 ? 1.352 -2.638 -4.086 1.00 93.19 92 VAL A CA 1
ATOM 703 C C . VAL A 1 92 ? 2.464 -2.015 -4.933 1.00 93.19 92 VAL A C 1
ATOM 705 O O . VAL A 1 92 ? 2.507 -2.185 -6.152 1.00 93.19 92 VAL A O 1
ATOM 708 N N . ALA A 1 93 ? 3.341 -1.263 -4.282 1.00 87.06 93 ALA A N 1
ATOM 709 C CA . ALA A 1 93 ? 4.408 -0.462 -4.860 1.00 87.06 93 ALA A CA 1
ATOM 710 C C . ALA A 1 93 ? 5.797 -1.004 -4.508 1.00 87.06 93 ALA A C 1
ATOM 712 O O . ALA A 1 93 ? 5.936 -1.944 -3.743 1.00 87.06 93 ALA A O 1
ATOM 713 N N . ASP A 1 94 ? 6.825 -0.363 -5.067 1.00 72.75 94 ASP A N 1
ATOM 714 C CA . ASP A 1 94 ? 8.234 -0.670 -4.810 1.00 72.75 94 ASP A CA 1
ATOM 715 C C . ASP A 1 94 ? 8.628 -2.123 -5.126 1.00 72.75 94 ASP A C 1
ATOM 717 O O . ASP A 1 94 ? 9.108 -2.903 -4.306 1.00 72.75 94 ASP A O 1
ATOM 721 N N . LEU A 1 95 ? 8.519 -2.449 -6.415 1.00 61.06 95 LEU A N 1
ATOM 722 C CA . LEU A 1 95 ? 9.155 -3.626 -7.009 1.00 61.06 95 LEU A CA 1
ATOM 723 C C . LEU A 1 95 ? 10.681 -3.442 -7.157 1.00 61.06 95 LEU A C 1
ATOM 725 O O . LEU A 1 95 ? 11.298 -4.135 -7.971 1.00 61.06 95 LEU A O 1
ATOM 729 N N . GLY A 1 96 ? 11.292 -2.491 -6.432 1.00 52.62 96 GLY A N 1
ATOM 730 C CA . GLY A 1 96 ? 12.667 -2.004 -6.604 1.00 52.62 96 GLY A CA 1
ATOM 731 C C . GLY A 1 96 ? 13.754 -3.063 -6.421 1.00 52.62 96 GLY A C 1
ATOM 732 O O . GLY A 1 96 ? 14.923 -2.828 -6.733 1.00 52.62 96 GLY A O 1
ATOM 733 N N . LEU A 1 97 ? 13.373 -4.257 -5.971 1.00 47.59 97 LEU A N 1
ATOM 734 C CA . LEU A 1 97 ? 14.265 -5.379 -5.716 1.00 47.59 97 LEU A CA 1
ATOM 735 C C . LEU A 1 97 ? 13.802 -6.691 -6.372 1.00 47.59 97 LEU A C 1
ATOM 737 O O . LEU A 1 97 ? 14.481 -7.708 -6.205 1.00 47.59 97 LEU A O 1
ATOM 741 N N . ALA A 1 98 ? 12.727 -6.660 -7.175 1.00 45.91 98 ALA A N 1
ATOM 742 C CA . ALA A 1 98 ? 12.214 -7.784 -7.962 1.00 45.91 98 ALA A CA 1
ATOM 743 C C . ALA A 1 98 ? 13.197 -8.153 -9.093 1.00 45.91 98 ALA A C 1
ATOM 745 O O . ALA A 1 98 ? 13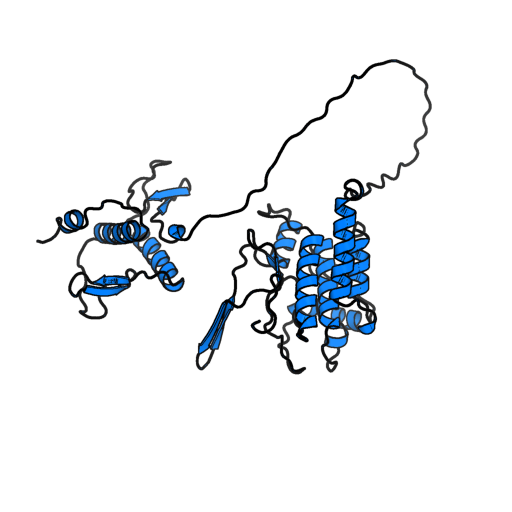.012 -7.822 -10.266 1.00 45.91 98 ALA A O 1
ATOM 746 N N . ARG A 1 99 ? 14.316 -8.777 -8.719 1.00 43.09 99 ARG A N 1
ATOM 747 C CA . ARG A 1 99 ? 15.349 -9.297 -9.619 1.00 43.09 99 ARG A CA 1
ATOM 748 C C . ARG A 1 99 ? 15.126 -10.788 -9.838 1.00 43.09 99 ARG A C 1
ATOM 750 O O . ARG A 1 99 ? 14.696 -11.488 -8.929 1.00 43.09 99 ARG A O 1
ATOM 757 N N . ASN A 1 100 ? 15.515 -11.281 -11.010 1.00 46.03 100 ASN A N 1
ATOM 758 C CA . ASN A 1 100 ? 15.518 -12.716 -11.298 1.00 46.03 100 ASN A CA 1
ATOM 759 C C . ASN A 1 100 ? 16.597 -13.478 -10.495 1.00 46.03 100 ASN A C 1
ATOM 761 O O . ASN A 1 100 ? 16.458 -14.680 -10.308 1.00 46.03 100 ASN A O 1
ATOM 765 N N . ASP A 1 101 ? 17.615 -12.784 -9.962 1.00 38.22 101 ASP A N 1
ATOM 766 C CA . ASP A 1 101 ? 18.750 -13.404 -9.266 1.00 38.22 101 ASP A CA 1
ATOM 767 C C . ASP A 1 101 ? 18.784 -13.124 -7.755 1.00 38.22 101 ASP A C 1
ATOM 769 O O . ASP A 1 101 ? 18.348 -12.075 -7.264 1.00 38.22 101 ASP A O 1
ATOM 773 N N . ALA A 1 102 ? 19.296 -14.114 -7.021 1.00 41.81 102 ALA A N 1
ATOM 774 C CA . ALA A 1 102 ? 19.219 -14.288 -5.568 1.00 41.81 102 ALA A CA 1
ATOM 775 C C . ALA A 1 102 ? 20.210 -13.443 -4.742 1.00 41.81 102 ALA A C 1
ATOM 777 O O . ALA A 1 102 ? 20.388 -13.698 -3.553 1.00 41.81 102 ALA A O 1
ATOM 778 N N . THR A 1 103 ? 20.890 -12.460 -5.332 1.00 39.69 103 THR A N 1
ATOM 779 C CA . THR A 1 103 ? 22.051 -11.835 -4.685 1.00 39.69 103 THR A CA 1
ATOM 780 C C . THR A 1 103 ? 21.924 -10.316 -4.588 1.00 39.69 103 THR A C 1
ATOM 782 O O . THR A 1 103 ? 21.932 -9.603 -5.594 1.00 39.69 103 THR A O 1
ATOM 785 N N . THR A 1 104 ? 21.889 -9.863 -3.329 1.00 37.28 104 THR A N 1
ATOM 786 C CA . THR A 1 104 ? 22.237 -8.522 -2.817 1.00 37.28 104 THR A CA 1
ATOM 787 C C . THR A 1 104 ? 21.074 -7.535 -2.622 1.00 37.28 104 THR A C 1
ATOM 789 O O . THR A 1 104 ? 20.600 -6.930 -3.578 1.00 37.28 104 THR A O 1
ATOM 792 N N . MET A 1 105 ? 20.679 -7.325 -1.352 1.00 40.16 105 MET A N 1
ATOM 793 C CA . MET A 1 105 ? 19.722 -6.305 -0.871 1.00 40.16 105 MET A CA 1
ATOM 794 C C . MET A 1 105 ? 20.411 -5.296 0.066 1.00 40.16 105 MET A C 1
ATOM 796 O O . MET A 1 105 ? 21.251 -5.687 0.881 1.00 40.16 105 MET A O 1
ATOM 800 N N . THR A 1 106 ? 20.024 -4.018 -0.010 1.00 36.12 106 THR A N 1
ATOM 801 C CA . THR A 1 106 ? 20.510 -2.929 0.860 1.00 36.12 106 THR A CA 1
ATOM 802 C C . THR A 1 106 ? 19.798 -2.984 2.215 1.00 36.12 106 THR A C 1
ATOM 804 O O . THR A 1 106 ? 18.585 -2.813 2.297 1.00 36.12 106 THR A O 1
ATOM 807 N N . LYS A 1 107 ? 20.540 -3.255 3.294 1.00 38.03 107 LYS A N 1
ATOM 808 C CA . LYS A 1 107 ? 19.989 -3.445 4.645 1.00 38.03 107 LYS A CA 1
ATOM 809 C C . LYS A 1 107 ? 19.799 -2.104 5.362 1.00 38.03 107 LYS A C 1
ATOM 811 O O . LYS A 1 107 ? 20.774 -1.501 5.798 1.00 38.03 107 LYS A O 1
ATOM 816 N N . GLY A 1 108 ? 18.549 -1.669 5.516 1.00 39.28 108 GLY A N 1
ATOM 817 C CA . GLY A 1 108 ? 18.143 -0.606 6.444 1.00 39.28 108 GLY A CA 1
ATOM 818 C C . GLY A 1 108 ? 17.435 -1.190 7.673 1.00 39.28 108 GLY A C 1
ATOM 819 O O . GLY A 1 108 ? 16.633 -2.112 7.541 1.00 39.28 108 GLY A O 1
ATOM 820 N N . VAL A 1 109 ? 17.718 -0.657 8.867 1.00 35.78 109 VAL A N 1
ATOM 821 C CA . VAL A 1 109 ? 17.254 -1.187 10.172 1.00 35.78 109 VAL A CA 1
ATOM 822 C C . VAL A 1 109 ? 15.718 -1.232 10.304 1.00 35.78 109 VAL A C 1
ATOM 824 O O . VAL A 1 109 ? 15.197 -2.122 10.967 1.00 35.78 109 VAL A O 1
ATOM 827 N N . GLY A 1 110 ? 14.983 -0.335 9.635 1.00 43.09 110 GLY A N 1
ATOM 828 C CA . GLY A 1 110 ? 13.513 -0.272 9.692 1.00 43.09 110 GLY A CA 1
ATOM 829 C C . GLY A 1 110 ? 12.764 -1.306 8.837 1.00 43.09 110 GLY A C 1
ATOM 830 O O . GLY A 1 110 ? 11.609 -1.595 9.117 1.00 43.09 110 GLY A O 1
ATOM 831 N N . THR A 1 111 ? 13.401 -1.908 7.829 1.00 58.81 111 THR A N 1
ATOM 832 C CA . THR A 1 111 ? 12.762 -2.872 6.902 1.00 58.81 111 THR A CA 1
ATOM 833 C C . THR A 1 111 ? 12.682 -4.296 7.479 1.00 58.81 111 THR A C 1
ATOM 835 O O . THR A 1 111 ? 11.955 -5.152 6.981 1.00 58.81 111 THR A O 1
ATOM 838 N N . LEU A 1 112 ? 13.419 -4.569 8.555 1.00 70.88 112 LEU A N 1
ATOM 839 C CA . LEU A 1 112 ? 13.655 -5.918 9.070 1.00 70.88 112 LEU A CA 1
ATOM 840 C C . LEU A 1 112 ? 12.406 -6.621 9.635 1.00 70.88 112 LEU A C 1
ATOM 842 O O . LEU A 1 112 ? 12.324 -7.845 9.577 1.00 70.88 112 LEU A O 1
ATOM 846 N N . TYR A 1 113 ? 11.415 -5.880 10.133 1.00 85.56 113 TYR A N 1
ATOM 847 C CA . TYR A 1 113 ? 10.276 -6.471 10.847 1.00 85.56 113 TYR A CA 1
ATOM 848 C C . TYR A 1 113 ? 9.278 -7.237 9.970 1.00 85.56 113 TYR A C 1
ATOM 850 O O . TYR A 1 113 ? 8.565 -8.102 10.478 1.00 85.56 113 TYR A O 1
ATOM 858 N N . TRP A 1 114 ? 9.258 -6.973 8.664 1.00 91.00 114 TRP A N 1
ATOM 859 C CA . TRP A 1 114 ? 8.415 -7.690 7.700 1.00 91.00 114 TRP A CA 1
ATOM 860 C C . TRP A 1 114 ? 9.116 -8.893 7.069 1.00 91.00 114 TRP A C 1
ATOM 862 O O . TRP A 1 114 ? 8.498 -9.652 6.326 1.00 91.00 114 TRP A O 1
ATOM 872 N N . MET A 1 115 ? 10.408 -9.075 7.343 1.00 86.44 115 MET A N 1
ATOM 873 C CA . MET A 1 115 ? 11.233 -10.089 6.701 1.00 86.44 115 MET A CA 1
ATOM 874 C C . MET A 1 115 ? 10.974 -11.475 7.298 1.00 86.44 115 MET A C 1
ATOM 876 O O . MET A 1 115 ? 10.944 -11.627 8.519 1.00 86.44 115 MET A O 1
ATOM 880 N N . ALA A 1 116 ? 10.839 -12.486 6.441 1.00 88.81 116 ALA A N 1
ATOM 881 C CA . ALA A 1 116 ? 10.677 -13.877 6.853 1.00 88.81 116 ALA A CA 1
ATOM 882 C C . ALA A 1 116 ? 11.930 -14.420 7.572 1.00 88.81 116 ALA A C 1
ATOM 884 O O . ALA A 1 116 ? 13.043 -14.038 7.197 1.00 88.81 116 ALA A O 1
ATOM 885 N N . PRO A 1 117 ? 11.789 -15.311 8.572 1.00 87.06 117 PRO A N 1
ATOM 886 C CA . PRO A 1 117 ? 12.904 -15.779 9.404 1.00 87.06 117 PRO A CA 1
ATOM 887 C C . PRO A 1 117 ? 14.054 -16.399 8.594 1.00 87.06 117 PRO A C 1
ATOM 889 O O . PRO A 1 117 ? 15.224 -16.146 8.875 1.00 87.06 117 PRO A O 1
ATOM 892 N N . GLU A 1 118 ? 13.744 -17.146 7.535 1.00 83.44 118 GLU A N 1
ATOM 893 C CA . GLU A 1 118 ? 14.735 -17.745 6.640 1.00 83.44 118 GLU A CA 1
ATOM 894 C C . GLU A 1 118 ? 15.539 -16.704 5.847 1.00 83.44 118 GLU A C 1
ATOM 896 O O . GLU A 1 118 ? 16.708 -16.926 5.555 1.00 83.44 118 GLU A O 1
ATOM 901 N N . VAL A 1 119 ? 14.957 -15.539 5.548 1.00 77.50 119 VAL A N 1
ATOM 902 C CA . VAL A 1 119 ? 15.652 -14.442 4.854 1.00 77.50 119 VAL A CA 1
ATOM 903 C C . VAL A 1 119 ? 16.559 -13.669 5.822 1.00 77.50 119 VAL A C 1
ATOM 905 O O . VAL A 1 119 ? 17.597 -13.136 5.421 1.00 77.50 119 VAL A O 1
ATOM 908 N N . GLN A 1 120 ? 16.200 -13.628 7.110 1.00 65.81 120 GLN A N 1
ATOM 909 C CA . GLN A 1 120 ? 16.994 -12.994 8.168 1.00 65.81 120 GLN A CA 1
ATOM 910 C C . GLN A 1 120 ? 18.261 -13.799 8.495 1.00 65.81 120 GLN A C 1
ATOM 912 O O . GLN A 1 120 ? 19.331 -13.220 8.718 1.00 65.81 120 GLN A O 1
ATOM 917 N N . ALA A 1 121 ? 18.154 -15.129 8.478 1.00 59.41 121 ALA A N 1
ATOM 918 C CA . ALA A 1 121 ? 19.273 -16.053 8.597 1.00 59.41 121 ALA A CA 1
ATOM 919 C C . ALA A 1 121 ? 20.101 -16.041 7.296 1.00 59.41 121 ALA A C 1
ATOM 921 O O . ALA A 1 121 ? 19.824 -16.780 6.357 1.00 59.41 121 ALA A O 1
ATOM 922 N N . PHE A 1 122 ? 21.091 -15.141 7.213 1.00 49.12 122 PHE A N 1
ATOM 923 C CA . PHE A 1 122 ? 21.999 -14.966 6.068 1.00 49.12 122 PHE A CA 1
ATOM 924 C C . PHE A 1 122 ? 22.307 -16.287 5.323 1.00 49.12 122 PHE A C 1
ATOM 926 O O . PHE A 1 122 ? 22.959 -17.168 5.878 1.00 49.12 122 PHE A O 1
ATOM 933 N N . GLY A 1 123 ? 21.898 -16.386 4.051 1.00 49.41 123 GLY A N 1
ATOM 934 C CA . GLY A 1 123 ? 22.299 -17.474 3.146 1.00 49.41 123 GLY A CA 1
ATOM 935 C C . GLY A 1 123 ? 21.169 -18.299 2.518 1.00 49.41 123 GLY A C 1
ATOM 936 O O . GLY A 1 123 ? 21.454 -19.079 1.610 1.00 49.41 123 GLY A O 1
ATOM 937 N N . ALA A 1 124 ? 19.906 -18.137 2.932 1.00 50.94 124 ALA A N 1
ATOM 938 C CA . ALA A 1 124 ? 18.790 -18.854 2.308 1.00 50.94 124 ALA A CA 1
ATOM 939 C C . ALA A 1 124 ? 18.305 -18.186 1.007 1.00 50.94 124 ALA A C 1
ATOM 941 O O . ALA A 1 124 ? 18.341 -16.962 0.854 1.00 50.94 124 ALA A O 1
ATOM 942 N N . LYS A 1 125 ? 17.836 -19.008 0.058 1.00 57.53 125 LYS A N 1
ATOM 943 C CA . LYS A 1 125 ? 17.211 -18.532 -1.183 1.00 57.53 125 LYS A CA 1
ATOM 944 C C . LYS A 1 125 ? 15.885 -17.853 -0.846 1.00 57.53 125 LYS A C 1
ATOM 946 O O . LYS A 1 125 ? 15.046 -18.443 -0.181 1.00 57.53 125 LYS A O 1
ATOM 951 N N . TYR A 1 126 ? 15.710 -16.631 -1.334 1.00 70.06 126 TYR A N 1
ATOM 952 C CA . TYR A 1 126 ? 14.426 -15.941 -1.295 1.00 70.06 126 TYR A CA 1
ATOM 953 C C . TYR A 1 126 ? 13.472 -16.613 -2.293 1.00 70.06 126 TYR A C 1
ATOM 955 O O . TYR A 1 126 ? 13.796 -16.675 -3.482 1.00 70.06 126 TYR A O 1
ATOM 963 N N . ASP A 1 127 ? 12.323 -17.099 -1.827 1.00 82.75 127 ASP A N 1
ATOM 964 C CA . ASP A 1 127 ? 11.270 -17.696 -2.654 1.00 82.75 127 ASP A CA 1
ATOM 965 C C . ASP A 1 127 ? 9.909 -17.003 -2.425 1.00 82.75 127 ASP A C 1
ATOM 967 O O . ASP A 1 127 ? 9.804 -16.039 -1.665 1.00 82.75 127 ASP A O 1
ATOM 971 N N . GLU A 1 128 ? 8.863 -17.463 -3.116 1.00 90.75 128 GLU A N 1
ATOM 972 C CA . GLU A 1 128 ? 7.503 -16.899 -3.043 1.00 90.75 128 GLU A CA 1
ATOM 973 C C . GLU A 1 128 ? 6.950 -16.864 -1.614 1.00 90.75 128 GLU A C 1
ATOM 975 O O . GLU A 1 128 ? 6.222 -15.943 -1.240 1.00 90.75 128 GLU A O 1
ATOM 980 N N . SER A 1 129 ? 7.320 -17.844 -0.789 1.00 93.75 129 SER A N 1
ATOM 981 C CA . SER A 1 129 ? 6.798 -17.997 0.565 1.00 93.75 129 SER A CA 1
ATOM 982 C C . SER A 1 129 ? 7.312 -16.915 1.524 1.00 93.75 129 SER A C 1
ATOM 984 O O . SER A 1 129 ? 6.665 -16.643 2.542 1.00 93.75 129 SER A O 1
ATOM 986 N N . ALA A 1 130 ? 8.424 -16.248 1.197 1.00 91.06 130 ALA A N 1
ATOM 987 C CA . ALA A 1 130 ? 8.922 -15.105 1.953 1.00 91.06 130 ALA A CA 1
ATOM 988 C C . ALA A 1 130 ? 8.015 -13.870 1.789 1.00 91.06 130 ALA A C 1
ATOM 990 O O . ALA A 1 130 ? 7.715 -13.207 2.784 1.00 91.06 130 ALA A O 1
ATOM 991 N N . ASP A 1 131 ? 7.491 -13.610 0.582 1.00 93.50 131 ASP A N 1
ATOM 992 C CA . ASP A 1 131 ? 6.492 -12.550 0.363 1.00 93.50 131 ASP A CA 1
ATOM 993 C C . ASP A 1 131 ? 5.191 -12.855 1.132 1.00 93.50 131 ASP A C 1
ATOM 995 O O . ASP A 1 131 ? 4.548 -11.950 1.673 1.00 93.50 131 ASP A O 1
ATOM 999 N N . ILE A 1 132 ? 4.814 -14.139 1.231 1.00 98.00 132 ILE A N 1
ATOM 1000 C CA . ILE A 1 132 ? 3.640 -14.577 2.004 1.00 98.00 132 ILE A CA 1
ATOM 1001 C C . ILE A 1 132 ? 3.808 -14.281 3.496 1.00 98.00 132 ILE A C 1
ATOM 1003 O O . ILE A 1 132 ? 2.862 -13.826 4.142 1.00 98.00 132 ILE A O 1
ATOM 1007 N N . TYR A 1 133 ? 5.006 -14.483 4.049 1.00 96.56 133 TYR A N 1
ATOM 1008 C CA . TYR A 1 133 ? 5.284 -14.116 5.436 1.00 96.56 133 TYR A CA 1
ATOM 1009 C C . TYR A 1 133 ? 5.096 -12.614 5.658 1.00 96.56 133 TYR A C 1
ATOM 1011 O O . TYR A 1 133 ? 4.384 -12.209 6.579 1.00 96.56 133 TYR A O 1
ATOM 1019 N N . SER A 1 134 ? 5.675 -11.787 4.784 1.00 95.88 134 SER A N 1
ATOM 1020 C CA . SER A 1 134 ? 5.538 -10.330 4.843 1.00 95.88 134 SER A CA 1
ATOM 1021 C C . SER A 1 134 ? 4.078 -9.877 4.752 1.00 95.88 134 SER A C 1
ATOM 1023 O O . SER A 1 134 ? 3.657 -8.991 5.497 1.00 95.88 134 SER A O 1
ATOM 1025 N N . PHE A 1 135 ? 3.272 -10.531 3.909 1.00 98.31 135 PHE A N 1
ATOM 1026 C CA . PHE A 1 135 ? 1.825 -10.321 3.860 1.00 98.31 135 PHE A CA 1
ATOM 1027 C C . PHE A 1 135 ? 1.154 -10.646 5.202 1.00 98.31 135 PHE A C 1
ATOM 1029 O O . PHE A 1 135 ? 0.358 -9.849 5.698 1.00 98.31 135 PHE A O 1
ATOM 1036 N N . GLY A 1 136 ? 1.512 -11.769 5.831 1.00 98.38 136 GLY A N 1
ATOM 1037 C CA . GLY A 1 136 ? 1.030 -12.134 7.164 1.00 98.38 136 GLY A CA 1
ATOM 1038 C C . GLY A 1 136 ? 1.350 -11.082 8.232 1.00 98.38 136 GLY A C 1
ATOM 1039 O O . GLY A 1 136 ? 0.483 -10.761 9.044 1.00 98.38 136 GLY A O 1
ATOM 1040 N N . VAL A 1 137 ? 2.544 -10.480 8.185 1.00 97.94 137 VAL A N 1
ATOM 1041 C CA . VAL A 1 137 ? 2.921 -9.369 9.076 1.00 97.94 137 VAL A CA 1
ATOM 1042 C C . VAL A 1 137 ? 2.023 -8.147 8.845 1.00 97.94 137 VAL A C 1
ATOM 1044 O O . VAL A 1 137 ? 1.502 -7.596 9.814 1.00 97.94 137 VAL A O 1
ATOM 1047 N N . ILE A 1 138 ? 1.750 -7.763 7.592 1.00 98.19 138 ILE A N 1
ATOM 1048 C CA . ILE A 1 138 ? 0.846 -6.638 7.277 1.00 98.19 138 ILE A CA 1
ATOM 1049 C C . ILE A 1 138 ? -0.571 -6.886 7.818 1.00 98.19 138 ILE A C 1
ATOM 1051 O O . ILE A 1 138 ? -1.201 -5.962 8.332 1.00 98.19 138 ILE A O 1
ATOM 1055 N N . LEU A 1 139 ? -1.077 -8.125 7.770 1.00 98.50 139 LEU A N 1
ATOM 1056 C CA . LEU A 1 139 ? -2.383 -8.451 8.360 1.00 98.50 139 LEU A CA 1
ATOM 1057 C C . LEU A 1 139 ? -2.432 -8.141 9.862 1.00 98.50 139 LEU A C 1
ATOM 1059 O O . LEU A 1 139 ? -3.466 -7.692 10.359 1.00 98.50 139 LEU A O 1
ATOM 1063 N N . THR A 1 140 ? -1.322 -8.328 10.583 1.00 98.19 140 THR A N 1
ATOM 1064 C CA . THR A 1 140 ? -1.261 -7.954 12.002 1.00 98.19 140 THR A CA 1
ATOM 1065 C C . THR A 1 140 ? -1.342 -6.446 12.207 1.00 98.19 140 THR A C 1
ATOM 1067 O O . THR A 1 140 ? -2.065 -6.001 13.096 1.00 98.19 140 THR A O 1
ATOM 1070 N N . GLU A 1 141 ? -0.714 -5.649 11.339 1.00 97.62 141 GLU A N 1
ATOM 1071 C CA . GLU A 1 141 ? -0.818 -4.186 11.379 1.00 97.62 141 GLU A CA 1
ATOM 1072 C C . GLU A 1 141 ? -2.241 -3.707 11.079 1.00 97.62 141 GLU A C 1
ATOM 1074 O O . GLU A 1 141 ? -2.736 -2.803 11.745 1.00 97.62 141 GLU A O 1
ATOM 1079 N N . LEU A 1 142 ? -2.933 -4.336 10.120 1.00 97.56 142 LEU A N 1
ATOM 1080 C CA . LEU A 1 142 ? -4.335 -4.023 9.813 1.00 97.56 142 LEU A CA 1
ATOM 1081 C C . LEU A 1 142 ? -5.261 -4.264 11.010 1.00 97.56 142 LEU A C 1
ATOM 1083 O O . LEU A 1 142 ? -6.285 -3.594 11.144 1.00 97.56 142 LEU A O 1
ATOM 1087 N N . ASN A 1 143 ? -4.918 -5.219 11.876 1.00 97.25 143 ASN A N 1
ATOM 1088 C CA . ASN A 1 143 ? -5.687 -5.510 13.077 1.00 97.25 143 ASN A CA 1
ATOM 1089 C C . ASN A 1 143 ? -5.319 -4.601 14.255 1.00 97.25 143 ASN A C 1
ATOM 1091 O O . ASN A 1 143 ? -6.209 -4.100 14.939 1.00 97.25 143 ASN A O 1
ATOM 1095 N N . THR A 1 144 ? -4.029 -4.409 14.521 1.00 96.38 144 THR A N 1
ATOM 1096 C CA . THR A 1 144 ? -3.551 -3.677 15.704 1.00 96.38 144 THR A CA 1
ATOM 1097 C C . THR A 1 144 ? -3.494 -2.169 15.489 1.00 96.38 144 THR A C 1
ATOM 1099 O O . THR A 1 144 ? -3.519 -1.420 16.463 1.00 96.38 144 THR A O 1
ATOM 1102 N N . LEU A 1 145 ? -3.435 -1.728 14.229 1.00 96.06 145 LEU A N 1
ATOM 1103 C CA . LEU A 1 145 ? -3.074 -0.377 13.800 1.00 96.06 145 LEU A CA 1
ATOM 1104 C C . LEU A 1 145 ? -1.673 0.051 14.256 1.00 96.06 145 LEU A C 1
ATOM 1106 O O . LEU A 1 145 ? -1.350 1.228 14.182 1.00 96.06 145 LEU A O 1
ATOM 1110 N N . GLN A 1 146 ? -0.823 -0.872 14.706 1.00 93.88 146 GLN A N 1
ATOM 1111 C CA . GLN A 1 146 ? 0.511 -0.582 15.236 1.00 93.88 146 GLN A CA 1
ATOM 1112 C C . GLN A 1 146 ? 1.597 -1.100 14.300 1.00 93.88 146 GLN A C 1
ATOM 1114 O O . GLN A 1 146 ? 1.325 -1.915 13.417 1.00 93.88 146 GLN A O 1
ATOM 1119 N N . LEU A 1 147 ? 2.826 -0.614 14.482 1.00 91.06 147 LEU A N 1
ATOM 1120 C CA . LEU A 1 147 ? 4.003 -1.227 13.870 1.00 91.06 147 LEU A CA 1
ATOM 1121 C C . LEU A 1 147 ? 4.166 -2.675 14.371 1.00 91.06 147 LEU A C 1
ATOM 1123 O O . LEU A 1 147 ? 3.829 -2.958 15.526 1.00 91.06 147 LEU A O 1
ATOM 1127 N N . PRO A 1 148 ? 4.722 -3.588 13.555 1.00 91.19 148 PRO A N 1
ATOM 1128 C CA . PRO A 1 148 ? 5.005 -4.940 14.016 1.00 91.19 148 PRO A CA 1
ATOM 1129 C C . PRO A 1 148 ? 5.916 -4.916 15.249 1.00 91.19 148 PRO A C 1
ATOM 1131 O O . PRO A 1 148 ? 6.896 -4.171 15.286 1.00 91.19 148 PRO A O 1
ATOM 1134 N N . TYR A 1 149 ? 5.597 -5.748 16.242 1.00 90.81 149 TYR A N 1
ATOM 1135 C CA . TYR A 1 149 ? 6.333 -5.865 17.509 1.00 90.81 149 TYR A CA 1
ATOM 1136 C C . TYR A 1 149 ? 6.345 -4.594 18.385 1.00 90.81 149 TYR A C 1
ATOM 1138 O O . TYR A 1 149 ? 7.188 -4.484 19.273 1.00 90.81 149 TYR A O 1
ATOM 1146 N N . ALA A 1 150 ? 5.430 -3.637 18.181 1.00 88.50 150 ALA A N 1
ATOM 1147 C CA . ALA A 1 150 ? 5.359 -2.407 18.986 1.00 88.50 150 ALA A CA 1
ATOM 1148 C C . ALA A 1 150 ? 5.129 -2.652 20.493 1.00 88.50 150 ALA A C 1
ATOM 1150 O O . ALA A 1 150 ? 5.482 -1.818 21.326 1.00 88.50 150 ALA A O 1
ATOM 1151 N N . ASP A 1 151 ? 4.554 -3.798 20.850 1.00 88.25 151 ASP A N 1
ATOM 1152 C CA . ASP A 1 151 ? 4.316 -4.263 22.216 1.00 88.25 151 ASP A CA 1
ATOM 1153 C C . ASP A 1 151 ? 5.512 -5.013 22.834 1.00 88.25 151 ASP A C 1
ATOM 1155 O O . ASP A 1 151 ? 5.512 -5.317 24.031 1.00 88.25 151 ASP A O 1
ATOM 1159 N N . VAL A 1 152 ? 6.562 -5.280 22.051 1.00 87.69 152 VAL A N 1
ATOM 1160 C CA . VAL A 1 152 ? 7.744 -6.031 22.481 1.00 87.69 152 VAL A CA 1
ATOM 1161 C C . VAL A 1 152 ? 8.840 -5.081 22.964 1.00 87.69 152 VAL A C 1
ATOM 1163 O O . VAL A 1 152 ? 9.386 -4.274 22.217 1.00 87.69 152 VAL A O 1
ATOM 1166 N N . LYS A 1 153 ? 9.241 -5.224 24.230 1.00 86.06 153 LYS A N 1
ATOM 1167 C CA . LYS A 1 153 ? 10.336 -4.448 24.838 1.00 86.06 153 LYS A CA 1
ATOM 1168 C C . LYS A 1 153 ? 11.689 -5.129 24.619 1.00 86.06 153 LYS A C 1
ATOM 1170 O O . LYS A 1 153 ? 12.321 -5.588 25.566 1.00 86.06 153 LYS A O 1
ATOM 1175 N N . MET A 1 154 ? 12.114 -5.228 23.364 1.00 80.19 154 MET A N 1
ATOM 1176 C CA . MET A 1 154 ? 13.395 -5.824 22.969 1.00 80.19 154 MET A CA 1
ATOM 1177 C C . MET A 1 154 ? 14.133 -4.914 21.987 1.00 80.19 154 MET A C 1
ATOM 1179 O O . MET A 1 154 ? 13.530 -4.083 21.312 1.00 80.19 154 MET A O 1
ATOM 1183 N N . THR A 1 155 ? 15.455 -5.065 21.893 1.00 77.88 155 THR A N 1
ATOM 1184 C CA . THR A 1 155 ? 16.218 -4.395 20.833 1.00 77.88 155 THR A CA 1
ATOM 1185 C C . THR A 1 155 ? 15.862 -5.005 19.471 1.00 77.88 155 THR A C 1
ATOM 1187 O O . THR A 1 155 ? 15.545 -6.198 19.416 1.00 77.88 155 THR A O 1
ATOM 1190 N N . PRO A 1 156 ? 15.962 -4.250 18.357 1.00 74.62 156 PRO A N 1
ATOM 1191 C CA . PRO A 1 156 ? 15.649 -4.780 17.029 1.00 74.62 156 PRO A CA 1
ATOM 1192 C C . PRO A 1 156 ? 16.395 -6.082 16.714 1.00 74.62 156 PRO A C 1
ATOM 1194 O O . PRO A 1 156 ? 15.812 -7.008 16.173 1.00 74.62 156 PRO A O 1
ATOM 1197 N N . TRP A 1 157 ? 17.663 -6.201 17.117 1.00 77.50 157 TRP A N 1
ATOM 1198 C CA . TRP A 1 157 ? 18.447 -7.424 16.918 1.00 77.50 157 TRP A CA 1
ATOM 1199 C C . TRP A 1 157 ? 17.878 -8.641 17.670 1.00 77.50 157 TRP A C 1
ATOM 1201 O O . TRP A 1 157 ? 17.832 -9.736 17.112 1.00 77.50 157 TRP A O 1
ATOM 1211 N N . LEU A 1 158 ? 17.402 -8.457 18.906 1.00 79.44 158 LEU A N 1
ATOM 1212 C CA . LEU A 1 158 ? 16.838 -9.545 19.707 1.00 79.44 158 LEU A CA 1
ATOM 1213 C C . LEU A 1 158 ? 15.474 -10.002 19.170 1.00 79.44 158 LEU A C 1
ATOM 1215 O O . LEU A 1 158 ? 15.216 -11.202 19.121 1.00 79.44 158 LEU A O 1
ATOM 1219 N N . VAL A 1 159 ? 14.643 -9.069 18.688 1.00 81.88 159 VAL A N 1
ATOM 1220 C CA . VAL A 1 159 ? 13.385 -9.399 17.990 1.00 81.88 159 VAL A CA 1
ATOM 1221 C C . VAL A 1 159 ? 13.659 -10.353 16.824 1.00 81.88 159 VAL A C 1
ATOM 1223 O O . VAL A 1 159 ? 13.004 -11.384 16.699 1.00 81.88 159 VAL A O 1
ATOM 1226 N N . MET A 1 160 ? 14.672 -10.057 16.009 1.00 80.56 160 MET A N 1
ATOM 1227 C CA . MET A 1 160 ? 15.037 -10.874 14.844 1.00 80.56 160 MET A CA 1
ATOM 1228 C C . MET A 1 160 ? 15.532 -12.270 15.240 1.00 80.56 160 MET A C 1
ATOM 1230 O O . MET A 1 160 ? 15.171 -13.265 14.609 1.00 80.56 160 MET A O 1
ATOM 1234 N N . ALA A 1 161 ? 16.320 -12.364 16.315 1.00 81.69 161 ALA A N 1
ATOM 1235 C CA . ALA A 1 161 ? 16.789 -13.643 16.841 1.00 81.69 161 ALA A CA 1
ATOM 1236 C C . ALA A 1 161 ? 15.622 -14.533 17.309 1.00 81.69 161 ALA A C 1
ATOM 1238 O O . ALA A 1 161 ? 15.564 -15.712 16.958 1.00 81.69 161 ALA A O 1
ATOM 1239 N N . GLU A 1 162 ? 14.654 -13.969 18.036 1.00 88.06 162 GLU A N 1
ATOM 1240 C CA . GLU A 1 162 ? 13.480 -14.701 18.528 1.00 88.06 162 GLU A CA 1
ATOM 1241 C C . GLU A 1 162 ? 12.501 -15.082 17.402 1.00 88.06 162 GLU A C 1
ATOM 1243 O O . GLU A 1 162 ? 11.907 -16.165 17.427 1.00 88.06 162 GLU A O 1
ATOM 1248 N N . VAL A 1 163 ? 12.366 -14.236 16.374 1.00 88.88 163 VAL A N 1
ATOM 1249 C CA . VAL A 1 163 ? 11.589 -14.544 15.161 1.00 88.88 163 VAL A CA 1
ATOM 1250 C C . VAL A 1 163 ? 12.213 -15.715 14.400 1.00 88.88 163 VAL A C 1
ATOM 1252 O O . VAL A 1 163 ? 11.493 -16.653 14.044 1.00 88.88 163 VAL A O 1
ATOM 1255 N N . THR A 1 164 ? 13.539 -15.700 14.219 1.00 85.50 164 THR A N 1
ATOM 1256 C CA . THR A 1 164 ? 14.306 -16.776 13.564 1.00 85.50 164 THR A CA 1
ATOM 1257 C C . THR A 1 164 ? 14.231 -18.088 14.350 1.00 85.50 164 THR A C 1
ATOM 1259 O O . THR A 1 164 ? 14.115 -19.161 13.763 1.00 85.50 164 THR A O 1
ATOM 1262 N N . ALA A 1 165 ? 14.221 -18.013 15.683 1.00 86.62 165 ALA A N 1
ATOM 1263 C CA . ALA A 1 165 ? 14.035 -19.167 16.562 1.00 86.62 165 ALA A CA 1
ATOM 1264 C C . ALA A 1 165 ? 12.590 -19.710 16.586 1.00 86.62 165 ALA A C 1
ATOM 1266 O O . ALA A 1 165 ? 12.324 -20.692 17.278 1.00 86.62 165 ALA A O 1
ATOM 1267 N N . GLY A 1 166 ? 11.647 -19.072 15.879 1.00 87.75 166 GLY A N 1
ATOM 1268 C CA . GLY A 1 166 ? 10.234 -19.463 15.856 1.00 87.75 166 GLY A CA 1
ATOM 1269 C C . GLY A 1 166 ? 9.473 -19.160 17.152 1.00 87.75 166 GLY A C 1
ATOM 1270 O O . GLY A 1 166 ? 8.371 -19.668 17.339 1.00 87.75 166 GLY A O 1
ATOM 1271 N N . LYS A 1 167 ? 10.047 -18.351 18.048 1.00 90.88 167 LYS A N 1
ATOM 1272 C CA . LYS A 1 167 ? 9.499 -18.053 19.382 1.00 90.88 167 LYS A CA 1
ATOM 1273 C C . LYS A 1 167 ? 8.653 -16.787 19.417 1.00 90.88 167 LYS A C 1
ATOM 1275 O O . LYS A 1 167 ? 7.794 -16.652 20.284 1.00 90.88 167 LYS A O 1
ATOM 1280 N N . LEU A 1 168 ? 8.894 -15.866 18.485 1.00 92.75 168 LEU A N 1
ATOM 1281 C CA . LEU A 1 168 ? 8.216 -14.576 18.430 1.00 92.75 168 LEU A CA 1
ATOM 1282 C C . LEU A 1 168 ? 7.520 -14.364 17.086 1.00 92.75 168 LEU A C 1
ATOM 1284 O O . LEU A 1 168 ? 8.074 -14.655 16.024 1.00 92.75 168 LEU A O 1
ATOM 1288 N N . ARG A 1 169 ? 6.305 -13.818 17.143 1.00 94.56 169 ARG A N 1
ATOM 1289 C CA . ARG A 1 169 ? 5.525 -13.316 16.005 1.00 94.56 169 ARG A CA 1
ATOM 1290 C C . ARG A 1 169 ? 4.825 -12.015 16.411 1.00 94.56 169 ARG A C 1
ATOM 1292 O O . ARG A 1 169 ? 4.610 -11.824 17.610 1.00 94.56 169 ARG A O 1
ATOM 1299 N N . PRO A 1 170 ? 4.476 -11.131 15.459 1.00 94.06 170 PRO A N 1
ATOM 1300 C CA . PRO A 1 170 ? 3.695 -9.941 15.771 1.00 94.06 170 PRO A CA 1
ATOM 1301 C C . PRO A 1 170 ? 2.360 -10.328 16.413 1.00 94.06 170 PRO A C 1
ATOM 1303 O O . PRO A 1 170 ? 1.729 -11.314 16.017 1.00 94.06 170 PRO A O 1
ATOM 1306 N N . SER A 1 171 ? 1.938 -9.565 17.416 1.00 93.44 171 SER A N 1
ATOM 1307 C CA . SER A 1 171 ? 0.705 -9.835 18.143 1.00 93.44 171 SER A CA 1
ATOM 1308 C C . SER A 1 171 ? -0.536 -9.420 17.347 1.00 93.44 171 SER A C 1
ATOM 1310 O O . SER A 1 171 ? -0.508 -8.569 16.458 1.00 93.44 171 SER A O 1
ATOM 1312 N N . LEU A 1 172 ? -1.658 -10.058 17.677 1.00 95.12 172 LEU A N 1
ATOM 1313 C CA . LEU A 1 172 ? -2.994 -9.707 17.203 1.00 95.12 172 LEU A CA 1
ATOM 1314 C C . LEU A 1 172 ? -3.849 -9.367 18.419 1.00 95.12 172 LEU A C 1
ATOM 1316 O O . LEU A 1 172 ? -3.741 -10.030 19.455 1.00 95.12 172 LEU A O 1
ATOM 1320 N N . ARG A 1 173 ? -4.744 -8.388 18.287 1.00 94.88 173 ARG A N 1
ATOM 1321 C CA . ARG A 1 173 ? -5.683 -8.021 19.352 1.00 94.88 173 ARG A CA 1
ATOM 1322 C C . ARG A 1 173 ? -6.589 -9.199 19.709 1.00 94.88 173 ARG A C 1
ATOM 1324 O O . ARG A 1 173 ? -6.849 -10.069 18.876 1.00 94.88 173 ARG A O 1
ATOM 1331 N N . ALA A 1 174 ? -7.106 -9.228 20.935 1.00 92.69 174 ALA A N 1
ATOM 1332 C CA . ALA A 1 174 ? -8.010 -10.290 21.387 1.00 92.69 174 ALA A CA 1
ATOM 1333 C C . ALA A 1 174 ? -9.303 -10.359 20.548 1.00 92.69 174 ALA A C 1
ATOM 1335 O O . ALA A 1 174 ? -9.754 -11.447 20.206 1.00 92.69 174 ALA A O 1
ATOM 1336 N N . ASP A 1 175 ? -9.823 -9.201 20.136 1.00 93.25 175 ASP A N 1
ATOM 1337 C CA . ASP A 1 175 ? -11.025 -9.021 19.310 1.00 93.25 175 ASP A CA 1
ATOM 1338 C C . ASP A 1 175 ? -10.788 -9.223 17.799 1.00 93.25 175 ASP A C 1
ATOM 1340 O O . ASP A 1 175 ? -11.652 -8.911 16.982 1.00 93.25 175 ASP A O 1
ATOM 1344 N N . CYS A 1 176 ? -9.621 -9.742 17.400 1.00 95.25 176 CYS A N 1
ATOM 1345 C CA . CYS A 1 176 ? -9.309 -10.004 15.998 1.00 95.25 176 CYS A CA 1
ATOM 1346 C C . CYS A 1 176 ? -10.298 -11.011 15.371 1.00 95.25 176 CYS A C 1
ATOM 1348 O O . CYS A 1 176 ? -10.436 -12.121 15.900 1.00 95.25 176 CYS A O 1
ATOM 1350 N N . PRO A 1 177 ? -10.929 -10.679 14.223 1.00 94.94 177 PRO A N 1
ATOM 1351 C CA . PRO A 1 177 ? -11.805 -11.600 13.506 1.00 94.94 177 PRO A CA 1
ATOM 1352 C C . PRO A 1 177 ? -11.107 -12.922 13.173 1.00 94.94 177 PRO A C 1
ATOM 1354 O O . PRO A 1 177 ? -9.968 -12.923 12.702 1.00 94.94 177 PRO A O 1
ATOM 1357 N N . ALA A 1 178 ? -11.815 -14.044 13.352 1.00 95.19 178 ALA A N 1
ATOM 1358 C CA . ALA A 1 178 ? -11.258 -15.388 13.167 1.00 95.19 178 ALA A CA 1
ATOM 1359 C C . ALA A 1 178 ? -10.588 -15.570 11.795 1.00 95.19 178 ALA A C 1
ATOM 1361 O O . ALA A 1 178 ? -9.449 -16.021 11.725 1.00 95.19 178 ALA A O 1
ATOM 1362 N N . TRP A 1 179 ? -11.237 -15.103 10.721 1.00 95.25 179 TRP A N 1
ATOM 1363 C CA . TRP A 1 179 ? -10.701 -15.197 9.360 1.00 95.25 179 TRP A CA 1
ATOM 1364 C C . TRP A 1 179 ? -9.333 -14.512 9.204 1.00 95.25 179 TRP A C 1
ATOM 1366 O O . TRP A 1 179 ? -8.472 -15.017 8.485 1.00 95.25 179 TRP A O 1
ATOM 1376 N N . LEU A 1 180 ? -9.130 -13.366 9.867 1.00 96.94 180 LEU A N 1
ATOM 1377 C CA . LEU A 1 180 ? -7.897 -12.589 9.762 1.00 96.94 180 LEU A CA 1
ATOM 1378 C C . LEU A 1 180 ? -6.802 -13.236 10.602 1.00 96.94 180 LEU A C 1
ATOM 1380 O O . LEU A 1 180 ? -5.677 -13.365 10.127 1.00 96.94 180 LEU A O 1
ATOM 1384 N N . ARG A 1 181 ? -7.140 -13.691 11.816 1.00 97.69 181 ARG A N 1
ATOM 1385 C CA . ARG A 1 181 ? -6.212 -14.414 12.691 1.00 97.69 181 ARG A CA 1
ATOM 1386 C C . ARG A 1 181 ? -5.711 -15.692 12.032 1.00 97.69 181 ARG A C 1
ATOM 1388 O O . ARG A 1 181 ? -4.505 -15.885 11.944 1.00 97.69 181 ARG A O 1
ATOM 1395 N N . GLU A 1 182 ? -6.620 -16.531 11.544 1.00 97.31 182 GLU A N 1
ATOM 1396 C CA . GLU A 1 182 ? -6.284 -17.793 10.878 1.00 97.31 182 GLU A CA 1
ATOM 1397 C C . GLU A 1 182 ? -5.375 -17.559 9.669 1.00 97.31 182 GLU A C 1
ATOM 1399 O O . GLU A 1 182 ? -4.353 -18.230 9.524 1.00 97.31 182 GLU A O 1
ATOM 1404 N N . LEU A 1 183 ? -5.705 -16.568 8.832 1.00 98.12 183 LEU A N 1
ATOM 1405 C CA . LEU A 1 183 ? -4.904 -16.238 7.660 1.00 98.12 183 LEU A CA 1
ATOM 1406 C C . LEU A 1 183 ? -3.519 -15.698 8.043 1.00 98.12 183 LEU A C 1
ATOM 1408 O O . LEU A 1 183 ? -2.518 -16.170 7.511 1.00 98.12 183 LEU A O 1
ATOM 1412 N N . ALA A 1 184 ? -3.441 -14.750 8.981 1.00 98.19 184 ALA A N 1
ATOM 1413 C CA . ALA A 1 184 ? -2.174 -14.182 9.439 1.00 98.19 184 ALA A CA 1
ATOM 1414 C C . ALA A 1 184 ? -1.264 -15.253 10.064 1.00 98.19 184 ALA A C 1
ATOM 1416 O O . ALA A 1 184 ? -0.078 -15.320 9.742 1.00 98.19 184 ALA A O 1
ATOM 1417 N N . THR A 1 185 ? -1.820 -16.134 10.902 1.00 97.56 185 THR A N 1
ATOM 1418 C CA . THR A 1 185 ? -1.083 -17.253 11.502 1.00 97.56 185 THR A CA 1
ATOM 1419 C C . THR A 1 185 ? -0.577 -18.233 10.444 1.00 97.56 185 THR A C 1
ATOM 1421 O O . THR A 1 185 ? 0.594 -18.604 10.492 1.00 97.56 185 THR A O 1
ATOM 1424 N N . ALA A 1 186 ? -1.408 -18.613 9.467 1.00 98.12 186 ALA A N 1
ATOM 1425 C CA . ALA A 1 186 ? -0.997 -19.510 8.385 1.00 98.12 186 ALA A CA 1
ATOM 1426 C C . ALA A 1 186 ? 0.121 -18.902 7.518 1.00 98.12 186 ALA A C 1
ATOM 1428 O O . ALA A 1 186 ? 1.088 -19.581 7.179 1.00 98.12 186 ALA A O 1
ATOM 1429 N N . CYS A 1 187 ? 0.026 -17.609 7.197 1.00 98.38 187 CYS A N 1
ATOM 1430 C CA . CYS A 1 187 ? 1.038 -16.901 6.412 1.00 98.38 187 CYS A CA 1
ATOM 1431 C C . CYS A 1 187 ? 2.382 -16.759 7.146 1.00 98.38 187 CYS A C 1
ATOM 1433 O O . CYS A 1 187 ? 3.426 -16.770 6.503 1.00 98.38 187 CYS A O 1
ATOM 1435 N N . MET A 1 188 ? 2.380 -16.660 8.481 1.00 97.50 188 MET A N 1
ATOM 1436 C CA . MET A 1 188 ? 3.593 -16.483 9.297 1.00 97.50 188 MET A CA 1
ATOM 1437 C C . MET A 1 188 ? 4.160 -17.790 9.885 1.00 97.50 188 MET A C 1
ATOM 1439 O O . MET A 1 188 ? 4.943 -17.754 10.848 1.00 97.50 188 MET A O 1
ATOM 1443 N N . ALA A 1 189 ? 3.792 -18.949 9.325 1.00 96.31 189 ALA A N 1
ATOM 1444 C CA . ALA A 1 189 ? 4.365 -20.237 9.715 1.00 96.31 189 ALA A CA 1
ATOM 1445 C C . ALA A 1 189 ? 5.904 -20.213 9.616 1.00 96.31 189 ALA A C 1
ATOM 1447 O O . ALA A 1 189 ? 6.476 -19.616 8.700 1.00 96.31 189 ALA A O 1
ATOM 1448 N N . 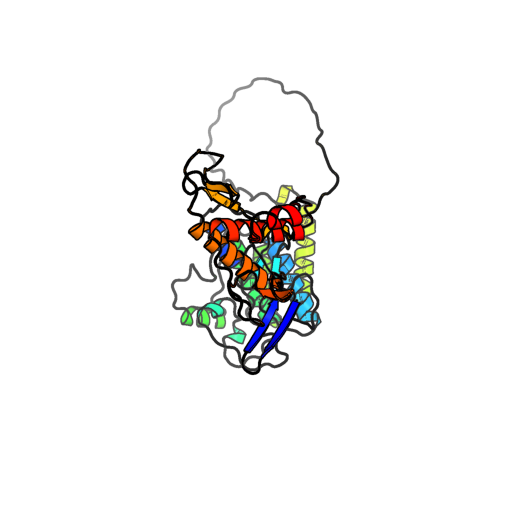ASN A 1 190 ? 6.590 -20.829 10.588 1.00 90.94 190 ASN A N 1
ATOM 1449 C CA . ASN A 1 190 ? 8.056 -20.822 10.622 1.00 90.94 190 ASN A CA 1
ATOM 1450 C C . ASN A 1 190 ? 8.660 -21.612 9.459 1.00 90.94 190 ASN A C 1
ATOM 1452 O O . ASN A 1 190 ? 9.568 -21.116 8.803 1.00 90.94 190 ASN A O 1
ATOM 1456 N N . ASP A 1 191 ? 8.119 -22.802 9.191 1.00 91.38 191 ASP A N 1
ATOM 1457 C CA . ASP A 1 191 ? 8.438 -23.574 7.994 1.00 91.38 191 ASP A CA 1
ATOM 1458 C C . ASP A 1 191 ? 7.797 -22.899 6.765 1.00 91.38 191 ASP A C 1
ATOM 1460 O O . ASP A 1 191 ? 6.565 -22.790 6.712 1.00 91.38 191 ASP A O 1
ATOM 1464 N N . PRO A 1 192 ? 8.595 -22.448 5.779 1.00 91.88 192 PRO A N 1
ATOM 1465 C CA . PRO A 1 192 ? 8.071 -21.775 4.598 1.00 91.88 192 PRO A CA 1
ATOM 1466 C C . PRO A 1 192 ? 7.144 -22.660 3.750 1.00 91.88 192 PRO A C 1
ATOM 1468 O O . PRO A 1 192 ? 6.212 -22.153 3.128 1.00 91.88 192 PRO A O 1
ATOM 1471 N N . THR A 1 193 ? 7.315 -23.987 3.790 1.00 93.12 193 THR A N 1
ATOM 1472 C CA . THR A 1 193 ? 6.491 -24.940 3.021 1.00 93.12 193 THR A CA 1
ATOM 1473 C C . THR A 1 193 ? 5.069 -25.099 3.563 1.00 93.12 193 THR A C 1
ATOM 1475 O O . THR A 1 193 ? 4.181 -25.556 2.845 1.00 93.12 193 THR A O 1
ATOM 1478 N N . GLN A 1 194 ? 4.834 -24.697 4.816 1.00 96.06 194 GLN A N 1
ATOM 1479 C CA . GLN A 1 194 ? 3.513 -24.730 5.451 1.00 96.06 194 GLN A CA 1
ATOM 1480 C C . GLN A 1 194 ? 2.682 -23.479 5.143 1.00 96.06 194 GLN A C 1
ATOM 1482 O O . GLN A 1 194 ? 1.493 -23.429 5.463 1.00 96.06 194 GLN A O 1
ATOM 1487 N N . ARG A 1 195 ? 3.293 -22.452 4.541 1.00 97.62 195 ARG A N 1
ATOM 1488 C CA . ARG A 1 195 ? 2.604 -21.206 4.200 1.00 97.62 195 ARG A CA 1
ATOM 1489 C C . ARG A 1 195 ? 1.712 -21.427 2.970 1.00 97.62 195 ARG A C 1
ATOM 1491 O O . ARG A 1 195 ? 2.120 -22.102 2.022 1.00 97.62 195 ARG A O 1
ATOM 1498 N N . PRO A 1 196 ? 0.491 -20.865 2.935 1.00 98.06 196 PRO A N 1
ATOM 1499 C CA . PRO A 1 196 ? -0.364 -20.966 1.760 1.00 98.06 196 PRO A CA 1
ATOM 1500 C C . PRO A 1 196 ? 0.223 -20.170 0.587 1.00 98.06 196 PRO A C 1
ATOM 1502 O O . PRO A 1 196 ? 0.785 -19.096 0.768 1.00 98.06 196 PRO A O 1
ATOM 1505 N N . THR A 1 197 ? 0.020 -20.647 -0.640 1.00 98.06 197 THR A N 1
ATOM 1506 C CA . THR A 1 197 ? 0.371 -19.867 -1.841 1.00 98.06 197 THR A CA 1
ATOM 1507 C C . THR A 1 197 ? -0.531 -18.638 -1.987 1.00 98.06 197 THR A C 1
ATOM 1509 O O . THR A 1 197 ? -1.691 -18.665 -1.560 1.00 98.06 197 THR A O 1
ATOM 1512 N N . ALA A 1 198 ? -0.064 -17.593 -2.680 1.00 97.44 198 ALA A N 1
ATOM 1513 C CA . ALA A 1 198 ? -0.866 -16.394 -2.953 1.00 97.44 198 ALA A CA 1
ATOM 1514 C C . ALA A 1 198 ? -2.218 -16.730 -3.616 1.00 97.44 198 ALA A C 1
ATOM 1516 O O . ALA A 1 198 ? -3.271 -16.231 -3.217 1.00 97.44 198 ALA A O 1
ATOM 1517 N N . ARG A 1 199 ? -2.233 -17.685 -4.554 1.00 96.94 199 ARG A N 1
ATOM 1518 C CA . ARG A 1 199 ? -3.465 -18.185 -5.188 1.00 96.94 199 ARG A CA 1
ATOM 1519 C C . ARG A 1 199 ? -4.420 -18.859 -4.198 1.00 96.94 199 ARG A C 1
ATOM 1521 O O . ARG A 1 199 ? -5.639 -18.721 -4.332 1.00 96.94 199 ARG A O 1
ATOM 1528 N N . THR A 1 200 ? -3.907 -19.609 -3.222 1.00 98.06 200 THR A N 1
ATOM 1529 C CA . THR A 1 200 ? -4.736 -20.180 -2.150 1.00 98.06 200 THR A CA 1
ATOM 1530 C C . THR A 1 200 ? -5.323 -19.075 -1.275 1.00 98.06 200 THR A C 1
ATOM 1532 O O . THR A 1 200 ? -6.522 -19.110 -0.996 1.00 98.06 200 THR A O 1
ATOM 1535 N N . ILE A 1 201 ? -4.532 -18.056 -0.930 1.00 98.31 201 ILE A N 1
ATOM 1536 C CA . ILE A 1 201 ? -4.984 -16.896 -0.148 1.00 98.31 201 ILE A CA 1
ATOM 1537 C C . ILE A 1 201 ? -6.115 -16.152 -0.868 1.00 98.31 201 ILE A C 1
ATOM 1539 O O . ILE A 1 201 ? -7.160 -15.913 -0.265 1.00 98.31 201 ILE A O 1
ATOM 1543 N N . VAL A 1 202 ? -5.979 -15.866 -2.168 1.00 97.38 202 VAL A N 1
ATOM 1544 C CA . VAL A 1 202 ? -7.042 -15.217 -2.962 1.00 97.38 202 VAL A CA 1
ATOM 1545 C C . VAL A 1 202 ? -8.358 -16.002 -2.875 1.00 97.38 202 VAL A C 1
ATOM 1547 O O . VAL A 1 202 ? -9.420 -15.414 -2.682 1.00 97.38 202 VAL A O 1
ATOM 1550 N N . ARG A 1 203 ? -8.316 -17.340 -2.930 1.00 96.06 203 ARG A N 1
ATOM 1551 C CA . ARG A 1 203 ? -9.520 -18.182 -2.776 1.00 96.06 203 ARG A CA 1
ATOM 1552 C C . ARG A 1 203 ? -10.107 -18.134 -1.367 1.00 96.06 203 ARG A C 1
ATOM 1554 O O . ARG A 1 203 ? -11.329 -18.180 -1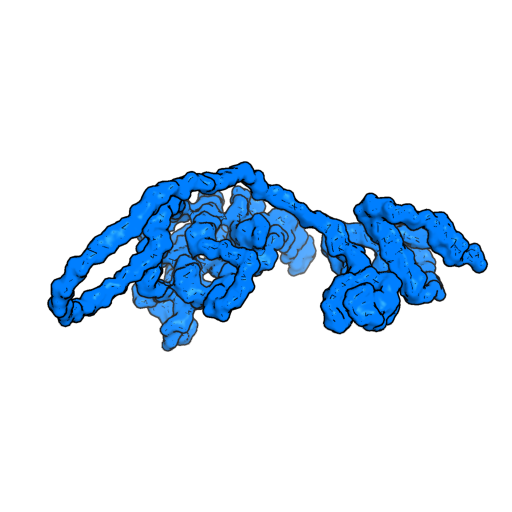.218 1.00 96.06 203 ARG A O 1
ATOM 1561 N N . MET A 1 204 ? -9.265 -18.071 -0.336 1.00 94.81 204 MET A N 1
ATOM 1562 C CA . MET A 1 204 ? -9.716 -17.917 1.051 1.00 94.81 204 MET A CA 1
ATOM 1563 C C . MET A 1 204 ? -10.448 -16.583 1.227 1.00 94.81 204 MET A C 1
ATOM 1565 O O . MET A 1 204 ? -11.574 -16.566 1.724 1.00 94.81 204 MET A O 1
ATOM 1569 N N . LEU A 1 205 ? -9.871 -15.490 0.719 1.00 93.12 205 LEU A N 1
ATOM 1570 C CA . LEU A 1 205 ? -10.486 -14.163 0.757 1.00 93.12 205 LEU A CA 1
ATOM 1571 C C . LEU A 1 205 ? -11.767 -14.100 -0.089 1.00 93.12 205 LEU A C 1
ATOM 1573 O O . LEU A 1 205 ? -12.755 -13.527 0.350 1.00 93.12 205 LEU A O 1
ATOM 1577 N N . GLN A 1 206 ? -11.817 -14.768 -1.249 1.00 92.00 206 GLN A N 1
ATOM 1578 C CA . GLN A 1 206 ? -13.035 -14.891 -2.071 1.00 92.00 206 GLN A CA 1
ATOM 1579 C C . GLN A 1 206 ? -14.195 -15.510 -1.304 1.00 92.00 206 GLN A C 1
ATOM 1581 O O . GLN A 1 206 ? -15.319 -15.007 -1.360 1.00 92.00 206 GLN A O 1
ATOM 1586 N N . ARG A 1 207 ? -13.929 -16.601 -0.583 1.00 91.56 207 ARG A N 1
ATOM 1587 C CA . ARG A 1 207 ? -14.932 -17.250 0.267 1.00 91.56 207 ARG A CA 1
ATOM 1588 C C . ARG A 1 207 ? -15.375 -16.316 1.388 1.00 91.56 207 ARG A C 1
ATOM 1590 O O . ARG A 1 207 ? -16.569 -16.240 1.658 1.00 91.56 207 ARG A O 1
ATOM 1597 N N . GLN A 1 208 ? -14.445 -15.572 1.986 1.00 89.88 208 GLN A N 1
ATOM 1598 C CA . GLN A 1 208 ? -14.767 -14.612 3.038 1.00 89.88 208 GLN A CA 1
ATOM 1599 C C . GLN A 1 208 ? -15.631 -13.448 2.528 1.00 89.88 208 GLN A C 1
ATOM 1601 O O . GLN A 1 208 ? -16.633 -13.122 3.158 1.00 89.88 208 GLN A O 1
ATOM 1606 N N . CYS A 1 209 ? -15.322 -12.885 1.356 1.00 87.12 209 CYS A N 1
ATOM 1607 C CA . CYS A 1 209 ? -16.142 -11.855 0.715 1.00 87.12 209 CYS A CA 1
ATOM 1608 C C . CYS A 1 209 ? -17.573 -12.340 0.439 1.00 87.12 209 CYS A C 1
ATOM 1610 O O . CYS A 1 209 ? -18.513 -11.567 0.587 1.00 87.12 209 CYS A O 1
ATOM 1612 N N . ARG A 1 210 ? -17.756 -13.608 0.038 1.00 87.94 210 ARG A N 1
ATOM 1613 C CA . ARG A 1 210 ? -19.095 -14.189 -0.170 1.00 87.94 210 ARG A CA 1
ATOM 1614 C C . ARG A 1 210 ? -19.858 -14.335 1.143 1.00 87.94 210 ARG A C 1
ATOM 1616 O O . ARG A 1 210 ? -20.984 -13.864 1.224 1.00 87.94 210 ARG A O 1
ATOM 1623 N N . ARG A 1 211 ? -19.218 -14.880 2.183 1.00 87.19 211 ARG A N 1
ATOM 1624 C CA . ARG A 1 211 ? -19.827 -15.023 3.518 1.00 87.19 211 ARG A CA 1
ATOM 1625 C C . ARG A 1 211 ? -20.333 -13.690 4.071 1.00 87.19 211 ARG A C 1
ATOM 1627 O O . ARG A 1 211 ? -21.463 -13.623 4.525 1.00 87.19 211 ARG A O 1
ATOM 1634 N N . LEU A 1 212 ? -19.532 -12.627 3.970 1.00 80.38 212 LEU A N 1
ATOM 1635 C CA . LEU A 1 212 ? -19.923 -11.294 4.451 1.00 80.38 212 LEU A CA 1
ATOM 1636 C C . LEU A 1 212 ? -21.055 -10.648 3.634 1.00 80.38 212 LEU A C 1
ATOM 1638 O O . LEU A 1 212 ? -21.721 -9.748 4.132 1.00 80.38 212 LEU A O 1
ATOM 1642 N N . ARG A 1 213 ? -21.267 -11.077 2.382 1.00 78.94 213 ARG A N 1
ATOM 1643 C CA . ARG A 1 213 ? -22.395 -10.623 1.548 1.00 78.94 213 ARG A CA 1
ATOM 1644 C C . ARG A 1 213 ? -23.677 -11.401 1.833 1.00 78.94 213 ARG A C 1
ATOM 1646 O O . ARG A 1 213 ? -24.755 -10.829 1.740 1.00 78.94 213 ARG A O 1
ATOM 1653 N N . GLU A 1 214 ? -23.552 -12.692 2.127 1.00 74.94 214 GLU A N 1
ATOM 1654 C CA . GLU A 1 214 ? -24.680 -13.602 2.355 1.00 74.94 214 GLU A CA 1
ATOM 1655 C C . GLU A 1 214 ? -25.208 -13.541 3.800 1.00 74.94 214 GLU A C 1
ATOM 1657 O O . GLU A 1 214 ? -26.382 -13.825 4.019 1.00 74.94 214 GLU A O 1
ATOM 1662 N N . ASP A 1 215 ? -24.390 -13.108 4.767 1.00 58.78 215 ASP A N 1
ATOM 1663 C CA . ASP A 1 215 ? -24.790 -12.917 6.166 1.00 58.78 215 ASP A CA 1
ATOM 1664 C C . ASP A 1 215 ? -24.306 -11.556 6.720 1.00 58.78 215 ASP A C 1
ATOM 1666 O O . ASP A 1 215 ? -23.221 -11.459 7.305 1.00 58.78 215 ASP A O 1
ATOM 1670 N N . PRO A 1 216 ? -25.102 -10.478 6.561 1.00 53.62 216 PRO A N 1
ATOM 1671 C CA . PRO A 1 216 ? -24.790 -9.162 7.125 1.00 53.62 216 PRO A CA 1
ATOM 1672 C C . PRO A 1 216 ? -24.790 -9.139 8.662 1.00 53.62 216 PRO A C 1
ATOM 1674 O O . PRO A 1 216 ? -24.264 -8.199 9.260 1.00 53.62 216 PRO A O 1
ATOM 1677 N N . LEU A 1 217 ? -25.386 -10.147 9.316 1.00 50.50 217 LEU A N 1
ATOM 1678 C CA . LEU A 1 217 ? -25.502 -10.225 10.772 1.00 50.50 217 LEU A CA 1
ATOM 1679 C C . LEU A 1 217 ? -24.218 -10.756 11.430 1.00 50.50 217 LEU A C 1
ATOM 1681 O O . LEU A 1 217 ? -23.964 -10.468 12.598 1.00 50.50 217 LEU A O 1
ATOM 1685 N N . ALA A 1 218 ? -23.361 -11.449 10.674 1.00 50.94 218 ALA A N 1
ATOM 1686 C CA . ALA A 1 218 ? -22.041 -11.901 11.120 1.00 50.94 218 ALA A CA 1
ATOM 1687 C C . ALA A 1 218 ? -20.986 -10.773 11.217 1.00 50.94 218 ALA A C 1
ATOM 1689 O O . ALA A 1 218 ? -19.869 -11.014 11.676 1.00 50.94 218 ALA A O 1
ATOM 1690 N N . ALA A 1 219 ? -21.312 -9.548 10.778 1.00 44.84 219 ALA A N 1
ATOM 1691 C CA . ALA A 1 219 ? -20.406 -8.394 10.773 1.00 44.84 219 ALA A CA 1
ATOM 1692 C C . ALA A 1 219 ? -20.434 -7.554 12.067 1.00 44.84 219 ALA A C 1
ATOM 1694 O O . ALA A 1 219 ? -19.679 -6.587 12.180 1.00 44.84 219 ALA A O 1
ATOM 1695 N N . GLN A 1 220 ? -21.271 -7.897 13.052 1.00 37.72 220 GLN A N 1
ATOM 1696 C CA . GLN A 1 220 ? -21.211 -7.257 14.366 1.00 37.72 220 GLN A CA 1
ATOM 1697 C C . GLN A 1 220 ? -20.139 -7.930 15.235 1.00 37.72 220 GLN A C 1
ATOM 1699 O O . GLN A 1 220 ? -20.073 -9.162 15.267 1.00 37.72 220 GLN A O 1
ATOM 1704 N N . PRO A 1 221 ? -19.314 -7.171 15.983 1.00 37.81 221 PRO A N 1
ATOM 1705 C CA . PRO A 1 221 ? -18.557 -7.758 17.074 1.00 37.81 221 PRO A CA 1
ATOM 1706 C C . PRO A 1 221 ? -19.573 -8.362 18.041 1.00 37.81 221 PRO A C 1
ATOM 1708 O O . PRO A 1 221 ? -20.434 -7.654 18.562 1.00 37.81 221 PRO A O 1
ATOM 1711 N N . THR A 1 222 ? -19.498 -9.674 18.263 1.00 33.34 222 THR A N 1
ATOM 1712 C CA . THR A 1 222 ? -20.210 -10.327 19.358 1.00 33.34 222 THR A CA 1
ATOM 1713 C C . THR A 1 222 ? -19.794 -9.631 20.645 1.00 33.34 222 THR A C 1
ATOM 1715 O O . THR A 1 222 ? -18.728 -9.905 21.198 1.00 33.34 222 THR A O 1
ATOM 1718 N N . ALA A 1 223 ? -20.621 -8.696 21.108 1.00 33.62 223 ALA A N 1
ATOM 1719 C CA . ALA A 1 223 ? -20.600 -8.247 22.478 1.00 33.62 223 ALA A CA 1
ATOM 1720 C C . ALA A 1 223 ? -21.002 -9.462 23.310 1.00 33.62 223 ALA A C 1
ATOM 1722 O O . ALA A 1 223 ? -22.180 -9.731 23.540 1.00 33.62 223 ALA A O 1
ATOM 1723 N N . THR A 1 224 ? -20.010 -10.245 23.724 1.00 31.80 224 THR A N 1
ATOM 1724 C CA . THR A 1 224 ? -20.173 -11.200 24.810 1.00 31.80 224 THR A CA 1
ATOM 1725 C C . THR A 1 224 ? -20.345 -10.370 26.075 1.00 31.80 224 THR A C 1
ATOM 1727 O O . THR A 1 224 ? -19.405 -10.147 26.835 1.00 31.80 224 THR A O 1
ATOM 1730 N N . THR A 1 225 ? -21.549 -9.838 26.283 1.00 30.89 225 THR A N 1
ATOM 1731 C CA . THR A 1 225 ? -21.964 -9.360 27.593 1.00 30.89 225 THR A CA 1
ATOM 1732 C C . THR A 1 225 ? -22.085 -10.599 28.462 1.00 30.89 225 THR A C 1
ATOM 1734 O O . THR A 1 225 ? -23.088 -11.310 28.443 1.00 30.89 225 THR A O 1
ATOM 1737 N N . THR A 1 226 ? -21.021 -10.881 29.206 1.00 31.12 226 THR A N 1
ATOM 1738 C CA . THR A 1 226 ? -21.060 -11.745 30.377 1.00 31.12 226 THR A CA 1
ATOM 1739 C C . THR A 1 226 ? -22.098 -11.161 31.332 1.00 31.12 226 THR A C 1
ATOM 1741 O O . THR A 1 226 ? -21.809 -10.244 32.099 1.00 31.12 226 THR A O 1
ATOM 1744 N N . LEU A 1 227 ? -23.334 -11.654 31.251 1.00 30.92 227 LEU A N 1
ATOM 1745 C CA . LEU A 1 227 ? -24.353 -11.409 32.259 1.00 30.92 227 LEU A CA 1
ATOM 1746 C C . LEU A 1 227 ? -23.908 -12.121 33.536 1.00 30.92 227 LEU A C 1
ATOM 1748 O O . LEU A 1 227 ? -24.081 -13.330 33.703 1.00 30.92 227 LEU A O 1
ATOM 1752 N N . VAL A 1 228 ? -23.310 -11.349 34.440 1.00 30.00 228 VAL A N 1
ATOM 1753 C CA . VAL A 1 228 ? -23.264 -11.690 35.858 1.00 30.00 228 VAL A CA 1
ATOM 1754 C C . VAL A 1 228 ? -24.714 -11.803 36.322 1.00 30.00 228 VAL A C 1
ATOM 1756 O O . VAL A 1 228 ? -25.473 -10.837 36.277 1.00 30.00 228 VAL A O 1
ATOM 1759 N N . LYS A 1 229 ? -25.099 -13.016 36.728 1.00 28.11 229 LYS A N 1
ATOM 1760 C CA . LYS A 1 229 ? -26.357 -13.299 37.418 1.00 28.11 229 LYS A CA 1
ATOM 1761 C C . LYS A 1 229 ? -26.481 -12.387 38.639 1.00 28.11 229 LYS A C 1
ATOM 1763 O O . LYS A 1 229 ? -25.694 -12.509 39.573 1.00 28.11 229 LYS A O 1
ATOM 1768 N N . ALA A 1 230 ? -27.518 -11.561 38.658 1.00 28.78 230 ALA A N 1
ATOM 1769 C CA . ALA A 1 230 ? -28.099 -11.044 39.884 1.00 28.78 230 ALA A CA 1
ATOM 1770 C C . ALA A 1 230 ? -29.566 -11.488 39.919 1.00 28.78 230 ALA A C 1
ATOM 1772 O O . ALA A 1 230 ? -30.358 -11.121 39.054 1.00 28.78 230 ALA A O 1
ATOM 1773 N N . ASN A 1 231 ? -29.888 -12.339 40.892 1.00 28.27 231 ASN A N 1
ATOM 1774 C CA . ASN A 1 231 ? -31.254 -12.700 41.252 1.00 28.27 231 ASN A CA 1
ATOM 1775 C C . ASN A 1 231 ? -31.955 -11.488 41.875 1.00 28.27 231 ASN A C 1
ATOM 1777 O O . ASN A 1 231 ? -31.396 -10.883 42.789 1.00 28.27 231 ASN A O 1
ATOM 1781 N N . ALA A 1 232 ? -33.197 -11.232 41.469 1.00 30.70 232 ALA A N 1
ATOM 1782 C CA . ALA A 1 232 ? -34.256 -10.760 42.357 1.00 30.70 232 ALA A CA 1
ATOM 1783 C C . ALA A 1 232 ? -35.621 -10.994 41.691 1.00 30.70 232 ALA A C 1
ATOM 1785 O O . ALA A 1 232 ? -35.890 -10.488 40.603 1.00 30.70 232 ALA A O 1
ATOM 1786 N N . ASP A 1 233 ? -36.456 -11.781 42.366 1.00 25.23 233 ASP A N 1
ATOM 1787 C CA . ASP A 1 233 ? -37.895 -11.890 42.144 1.00 25.23 233 ASP A CA 1
ATOM 1788 C C . ASP A 1 233 ? -38.584 -10.524 42.291 1.00 25.23 233 ASP A C 1
ATOM 1790 O O . ASP A 1 233 ? -38.281 -9.797 43.236 1.00 25.23 233 ASP A O 1
ATOM 1794 N N . LEU A 1 234 ? -39.563 -10.213 41.431 1.00 28.34 234 LEU A N 1
ATOM 1795 C CA . LEU A 1 234 ? -40.953 -9.970 41.853 1.00 28.34 234 LEU A CA 1
ATOM 1796 C C . LEU A 1 234 ? -41.895 -9.739 40.657 1.00 28.34 234 LEU A C 1
ATOM 1798 O O . LEU A 1 234 ? -41.570 -9.073 39.678 1.00 28.34 234 LEU A O 1
ATOM 1802 N N . SER A 1 235 ? -43.092 -10.296 40.808 1.00 25.44 235 SER A N 1
ATOM 1803 C CA . SER A 1 235 ? -44.276 -10.267 39.948 1.00 25.44 235 SER A CA 1
ATOM 1804 C C . SER A 1 235 ? -44.761 -8.877 39.514 1.00 25.44 235 SER A C 1
ATOM 1806 O O . SER A 1 235 ? -44.710 -7.926 40.289 1.00 25.44 235 SER A O 1
ATOM 1808 N N . GLY A 1 236 ? -45.398 -8.801 38.338 1.00 26.28 236 GLY A N 1
ATOM 1809 C CA . GLY A 1 236 ? -46.240 -7.655 37.975 1.00 26.28 236 GLY A CA 1
ATOM 1810 C C . GLY A 1 236 ? -46.652 -7.593 36.503 1.00 26.28 236 GLY A C 1
ATOM 1811 O O . GLY A 1 236 ? -45.938 -7.049 35.672 1.00 26.28 236 GLY A O 1
ATOM 1812 N N . THR A 1 237 ? -47.832 -8.129 36.198 1.00 24.61 237 THR A N 1
ATOM 1813 C CA . THR A 1 237 ? -48.651 -7.893 34.993 1.00 24.61 237 THR A CA 1
ATOM 1814 C C . THR A 1 237 ? -48.795 -6.409 34.622 1.00 24.61 237 THR A C 1
ATOM 1816 O O . THR A 1 237 ? -49.001 -5.604 35.524 1.00 24.61 237 THR A O 1
ATOM 1819 N N . LEU A 1 238 ? -48.817 -6.080 33.315 1.00 25.14 238 LEU A N 1
ATOM 1820 C CA . LEU A 1 238 ? -49.915 -5.382 32.599 1.00 25.14 238 LEU A CA 1
ATOM 1821 C C . LEU A 1 238 ? -49.533 -4.959 31.150 1.00 25.14 238 LEU A C 1
ATOM 1823 O O . LEU A 1 238 ? -48.571 -4.240 30.925 1.00 25.14 238 LEU A O 1
ATOM 1827 N N . ASN A 1 239 ? -50.367 -5.411 30.205 1.00 25.12 239 ASN A N 1
ATOM 1828 C CA . ASN A 1 239 ? -50.927 -4.774 28.997 1.00 25.12 239 ASN A CA 1
ATOM 1829 C C . ASN A 1 239 ? -50.110 -3.899 28.008 1.00 25.12 239 ASN A C 1
ATOM 1831 O O . ASN A 1 239 ? -49.807 -2.742 28.264 1.00 25.12 239 ASN A O 1
ATOM 1835 N N . ALA A 1 240 ? -50.077 -4.432 26.775 1.00 24.12 240 ALA A N 1
ATOM 1836 C CA . ALA A 1 240 ? -50.702 -3.907 25.544 1.00 24.12 240 ALA A CA 1
ATOM 1837 C C . ALA A 1 240 ? -49.966 -2.907 24.616 1.00 24.12 240 ALA A C 1
ATOM 1839 O O . ALA A 1 240 ? -49.657 -1.776 24.970 1.00 24.12 240 ALA A O 1
ATOM 1840 N N . SER A 1 241 ? -49.927 -3.345 23.345 1.00 23.78 241 SER A N 1
ATOM 1841 C CA . SER A 1 241 ? -50.059 -2.583 22.089 1.00 23.78 241 SER A CA 1
ATOM 1842 C C . SER A 1 241 ? -48.821 -1.929 21.469 1.00 23.78 241 SER A C 1
ATOM 1844 O O . SER A 1 241 ? -48.444 -0.826 21.843 1.00 23.78 241 SER A O 1
ATOM 1846 N N . THR A 1 242 ? -48.342 -2.505 20.357 1.00 24.31 242 THR A N 1
ATOM 1847 C CA . THR A 1 242 ? -47.781 -1.737 19.228 1.00 24.31 242 THR A CA 1
ATOM 1848 C C . THR A 1 242 ? -48.137 -2.352 17.867 1.00 24.31 242 THR A C 1
ATOM 1850 O O . THR A 1 242 ? -48.129 -3.566 17.667 1.00 24.31 242 THR A O 1
ATOM 1853 N N . ALA A 1 243 ? -48.495 -1.447 16.951 1.00 24.91 243 ALA A N 1
ATOM 1854 C CA . ALA A 1 243 ? -48.837 -1.618 15.540 1.00 24.91 243 ALA A CA 1
ATOM 1855 C C . ALA A 1 243 ? -47.625 -2.074 14.694 1.00 24.91 243 ALA A C 1
ATOM 1857 O O . ALA A 1 243 ? -46.491 -1.707 14.980 1.00 24.91 243 ALA A O 1
ATOM 1858 N N . SER A 1 244 ? -47.808 -3.026 13.774 1.00 22.75 244 SER A N 1
ATOM 1859 C CA . SER A 1 244 ? -47.967 -2.855 12.309 1.00 22.75 244 SER A CA 1
ATOM 1860 C C . SER A 1 244 ? -46.923 -1.992 11.566 1.00 22.75 244 SER A C 1
ATOM 1862 O O . SER A 1 244 ? -46.982 -0.770 11.582 1.00 22.75 244 SER A O 1
ATOM 1864 N N . THR A 1 245 ? -46.011 -2.706 10.892 1.00 24.03 245 THR A N 1
ATOM 1865 C CA . THR A 1 245 ? -45.683 -2.718 9.441 1.00 24.03 245 THR A CA 1
ATOM 1866 C C . THR A 1 245 ? -45.541 -1.424 8.615 1.00 24.03 245 THR A C 1
ATOM 1868 O O . THR A 1 245 ? -46.511 -0.693 8.453 1.00 24.03 245 THR A O 1
ATOM 1871 N N . ALA A 1 246 ? -44.376 -1.284 7.947 1.00 23.73 246 ALA A N 1
ATOM 1872 C CA . ALA A 1 246 ? -44.119 -0.919 6.522 1.00 23.73 246 ALA A CA 1
ATOM 1873 C C . ALA A 1 246 ? -42.672 -0.366 6.414 1.00 23.73 246 ALA A C 1
ATOM 1875 O O . ALA A 1 246 ? -42.361 0.636 7.042 1.00 23.73 246 ALA A O 1
ATOM 1876 N N . VAL A 1 247 ? -41.648 -1.046 5.877 1.00 23.27 247 VAL A N 1
ATOM 1877 C CA . VAL A 1 247 ? -41.293 -1.401 4.479 1.00 23.27 247 VAL A CA 1
ATOM 1878 C C . VAL A 1 247 ? -41.466 -0.271 3.442 1.00 23.27 247 VAL A C 1
ATOM 1880 O O . VAL A 1 247 ? -42.576 -0.038 2.980 1.00 23.27 247 VAL A O 1
ATOM 1883 N N . LEU A 1 248 ? -40.352 0.385 3.060 1.00 23.36 248 LEU A N 1
ATOM 1884 C CA . LEU A 1 248 ? -39.736 0.429 1.707 1.00 23.36 248 LEU A CA 1
ATOM 1885 C C . LEU A 1 248 ? -38.833 1.679 1.519 1.00 23.36 248 LEU A C 1
ATOM 1887 O O . LEU A 1 248 ? -39.308 2.777 1.242 1.00 23.36 248 LEU A O 1
ATOM 1891 N N . SER A 1 249 ? -37.514 1.481 1.606 1.00 22.56 249 SER A N 1
ATOM 1892 C CA . SER A 1 249 ? -36.496 2.151 0.771 1.00 22.56 249 SER A CA 1
ATOM 1893 C C . SER A 1 249 ? -36.500 1.486 -0.624 1.00 22.56 249 SER A C 1
ATOM 1895 O O . SER A 1 249 ? -36.909 0.336 -0.740 1.00 22.56 249 SER A O 1
ATOM 1897 N N . GLY A 1 250 ? -36.117 2.084 -1.754 1.00 23.70 250 GLY A N 1
ATOM 1898 C CA . GLY A 1 250 ? -35.278 3.249 -2.022 1.00 23.70 250 GLY A CA 1
ATOM 1899 C C . GLY A 1 250 ? -34.051 2.818 -2.845 1.00 23.70 250 GLY A C 1
ATOM 1900 O O . GLY A 1 250 ? -33.238 2.065 -2.327 1.00 23.70 250 GLY A O 1
ATOM 1901 N N . GLY A 1 251 ? -33.917 3.343 -4.075 1.00 25.64 251 GLY A N 1
ATOM 1902 C CA . GLY A 1 251 ? -32.668 3.416 -4.865 1.00 25.64 251 GLY A CA 1
ATOM 1903 C C . GLY A 1 251 ? -32.132 2.099 -5.453 1.00 25.64 251 GLY A C 1
ATOM 1904 O O . GLY A 1 251 ? -32.490 1.018 -5.020 1.00 25.64 251 GLY A O 1
ATOM 1905 N N . SER A 1 252 ? -31.245 2.088 -6.444 1.00 25.66 252 SER A N 1
ATOM 1906 C CA . SER A 1 252 ? -30.574 3.157 -7.188 1.00 25.66 252 SER A CA 1
ATOM 1907 C C . SER A 1 252 ? -29.732 2.499 -8.288 1.00 25.66 252 SER A C 1
ATOM 1909 O O . SER A 1 252 ? -29.203 1.399 -8.125 1.00 25.66 252 SER A O 1
ATOM 1911 N N . THR A 1 253 ? -29.587 3.195 -9.411 1.00 27.55 253 THR A N 1
ATOM 1912 C CA . THR A 1 253 ? -28.545 2.957 -10.412 1.00 27.55 253 THR A CA 1
ATOM 1913 C C . THR A 1 253 ? -27.226 3.618 -9.992 1.00 27.55 253 THR A C 1
ATOM 1915 O O . THR A 1 253 ? -27.214 4.684 -9.379 1.00 27.55 253 THR A O 1
ATOM 1918 N N . GLN A 1 254 ? -26.136 2.933 -10.338 1.00 26.00 254 GLN A N 1
ATOM 1919 C CA . GLN A 1 254 ? -24.710 3.228 -10.145 1.00 26.00 254 GLN A CA 1
ATOM 1920 C C . GLN A 1 254 ? -24.251 4.612 -10.653 1.00 26.00 254 GLN A C 1
ATO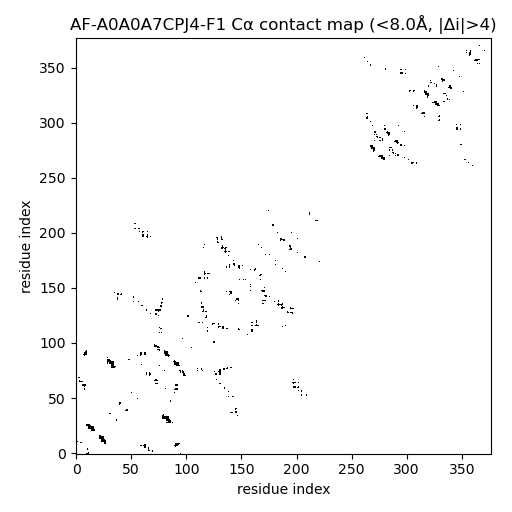M 1922 O O . GLN A 1 254 ? -24.781 5.103 -11.645 1.00 26.00 254 GLN A O 1
ATOM 1927 N N . PHE A 1 255 ? -23.184 5.168 -10.053 1.00 26.73 255 PHE A N 1
ATOM 1928 C CA . PHE A 1 255 ? -22.420 6.317 -10.573 1.00 26.73 255 PHE A CA 1
ATOM 1929 C C . PHE A 1 255 ? -20.910 6.214 -10.287 1.00 26.73 255 PHE A C 1
ATOM 1931 O O . PHE A 1 255 ? -20.512 5.734 -9.229 1.00 26.73 255 PHE A O 1
ATOM 1938 N N . ASN A 1 256 ? -20.102 6.728 -11.227 1.00 29.27 256 ASN A N 1
ATOM 1939 C CA . ASN A 1 256 ? -18.648 6.938 -11.162 1.00 29.27 256 ASN A CA 1
ATOM 1940 C C . ASN A 1 256 ? -18.248 8.293 -11.819 1.00 29.27 256 ASN A C 1
ATOM 1942 O O . ASN A 1 256 ? -18.776 8.622 -12.876 1.00 29.27 256 ASN A O 1
ATOM 1946 N N . SER A 1 257 ? -17.277 8.985 -11.183 1.00 35.19 257 SER A N 1
ATOM 1947 C CA . SER A 1 257 ? -16.143 9.855 -11.642 1.00 35.19 257 SER A CA 1
ATOM 1948 C C . SER A 1 257 ? -16.259 11.110 -12.559 1.00 35.19 257 SER A C 1
ATOM 1950 O O . SER A 1 257 ? -16.748 10.988 -13.678 1.00 35.19 257 SER A O 1
ATOM 1952 N N . ALA A 1 258 ? -15.599 12.236 -12.160 1.00 32.94 258 ALA A N 1
ATOM 1953 C CA . ALA A 1 258 ? -14.386 12.891 -12.771 1.00 32.94 258 ALA A CA 1
ATOM 1954 C C . ALA A 1 258 ? -14.310 14.458 -12.663 1.00 32.94 258 ALA A C 1
ATOM 1956 O O . ALA A 1 258 ? -15.321 15.125 -12.861 1.00 32.94 258 ALA A O 1
ATOM 1957 N N . LEU A 1 259 ? -13.108 15.055 -12.454 1.00 27.75 259 LEU A N 1
ATOM 1958 C CA . LEU A 1 259 ? -12.703 16.433 -12.876 1.00 27.75 259 LEU A CA 1
ATOM 1959 C C . LEU A 1 259 ? -11.151 16.606 -12.879 1.00 27.75 259 LEU A C 1
ATOM 1961 O O . LEU A 1 259 ? -10.469 15.902 -12.145 1.00 27.75 259 LEU A O 1
ATOM 1965 N N . SER A 1 260 ? -10.570 17.651 -13.490 1.00 33.69 260 SER A N 1
ATOM 1966 C CA . SER A 1 260 ? -9.939 17.720 -14.830 1.00 33.69 260 SER A CA 1
ATOM 1967 C C . SER A 1 260 ? -8.681 18.635 -14.766 1.00 33.69 260 SER A C 1
ATOM 1969 O O . SER A 1 260 ? -8.534 19.411 -13.821 1.00 33.69 260 SER A O 1
ATOM 1971 N N . THR A 1 261 ? -7.781 18.584 -15.758 1.00 41.59 261 THR A N 1
ATOM 1972 C CA . THR A 1 261 ? -6.440 19.225 -15.843 1.00 41.59 261 THR A CA 1
ATOM 1973 C C . THR A 1 261 ? -6.407 20.766 -15.851 1.00 41.59 261 THR A C 1
ATOM 1975 O O . THR A 1 261 ? -5.332 21.351 -15.720 1.00 41.59 261 THR A O 1
ATOM 1978 N N . ALA A 1 262 ? -7.553 21.450 -15.916 1.00 40.91 262 ALA A N 1
ATOM 1979 C CA . ALA A 1 262 ? -7.649 22.918 -15.879 1.00 40.91 262 ALA A CA 1
ATOM 1980 C C . ALA A 1 262 ? -7.234 23.544 -14.528 1.00 40.91 262 ALA A C 1
ATOM 1982 O O . ALA A 1 262 ? -7.021 24.750 -14.430 1.00 40.91 262 ALA A O 1
ATOM 1983 N N . SER A 1 263 ? -7.099 22.737 -13.469 1.00 46.91 263 SER A N 1
ATOM 1984 C CA . SER A 1 263 ? -6.949 23.247 -12.103 1.00 46.91 263 SER A CA 1
ATOM 1985 C C . SER A 1 263 ? -5.534 23.729 -11.729 1.00 46.91 263 SER A C 1
ATOM 1987 O O . SER A 1 263 ? -5.370 24.356 -10.681 1.00 46.91 263 SER A O 1
ATOM 1989 N N . LEU A 1 264 ? -4.513 23.459 -12.555 1.00 47.06 264 LEU A N 1
ATOM 1990 C CA . LEU A 1 264 ? -3.102 23.752 -12.241 1.00 47.06 264 LEU A CA 1
ATOM 1991 C C . LEU A 1 264 ? -2.637 25.155 -12.654 1.00 47.06 264 LEU A C 1
ATOM 1993 O O . LEU A 1 264 ? -1.627 25.637 -12.145 1.00 47.06 264 LEU A O 1
ATOM 1997 N N . VAL A 1 265 ? -3.390 25.833 -13.520 1.00 52.38 265 VAL A N 1
ATOM 1998 C CA . VAL A 1 265 ? -3.066 27.190 -13.996 1.00 52.38 265 VAL A CA 1
ATOM 1999 C C . VAL A 1 265 ? -4.076 28.224 -13.495 1.00 52.38 265 VAL A C 1
ATOM 2001 O O . VAL A 1 265 ? -4.086 29.372 -13.925 1.00 52.38 265 VAL A O 1
ATOM 2004 N N . VAL A 1 266 ? -4.928 27.836 -12.541 1.00 57.97 266 VAL A N 1
ATOM 2005 C CA . VAL A 1 266 ? -6.004 28.694 -12.045 1.00 57.97 266 VAL A CA 1
ATOM 2006 C C . VAL A 1 266 ? -5.398 29.935 -11.373 1.00 57.97 266 VAL A C 1
ATOM 2008 O O . VAL A 1 266 ? -4.650 29.804 -10.388 1.00 57.97 266 VAL A O 1
ATOM 2011 N N . PRO A 1 267 ? -5.713 31.151 -11.858 1.00 63.44 267 PRO A N 1
ATOM 2012 C CA . PRO A 1 267 ? -5.077 32.380 -11.414 1.00 63.44 267 PRO A CA 1
ATOM 2013 C C . PRO A 1 267 ? -5.732 32.888 -10.126 1.00 63.44 267 PRO A C 1
ATOM 2015 O O . PRO A 1 267 ? -6.196 34.024 -10.048 1.00 63.44 267 PRO A O 1
ATOM 2018 N N . THR A 1 268 ? -5.790 32.044 -9.092 1.00 68.00 268 THR A N 1
ATOM 2019 C CA . THR A 1 268 ? -6.411 32.387 -7.809 1.00 68.00 268 THR A CA 1
ATOM 2020 C C . THR A 1 268 ? -5.472 32.208 -6.620 1.00 68.00 268 THR A C 1
ATOM 2022 O O . THR A 1 268 ? -4.659 31.284 -6.543 1.00 68.00 268 THR A O 1
ATOM 2025 N N . ILE A 1 269 ? -5.566 33.116 -5.654 1.00 76.75 269 ILE A N 1
ATOM 2026 C CA . ILE A 1 269 ? -4.810 33.106 -4.407 1.00 76.75 269 ILE A CA 1
ATOM 2027 C C . ILE A 1 269 ? -5.744 33.298 -3.218 1.00 76.75 269 ILE A C 1
ATOM 2029 O O . ILE A 1 269 ? -6.656 34.121 -3.248 1.00 76.75 269 ILE A O 1
ATOM 2033 N N . ASN A 1 270 ? -5.501 32.557 -2.140 1.00 78.75 270 ASN A N 1
ATOM 2034 C CA . ASN A 1 270 ? -6.345 32.651 -0.954 1.00 78.75 270 ASN A CA 1
ATOM 2035 C C . ASN A 1 270 ? -6.039 33.927 -0.161 1.00 78.75 270 ASN A C 1
ATOM 2037 O O . ASN A 1 270 ? -4.871 34.279 0.067 1.00 78.75 270 ASN A O 1
ATOM 2041 N N . CYS A 1 271 ? -7.103 34.597 0.289 1.00 74.31 271 CYS A N 1
ATOM 2042 C CA . CYS A 1 271 ? -7.017 35.776 1.142 1.00 74.31 271 CYS A CA 1
ATOM 2043 C C . CYS A 1 271 ? -6.236 35.462 2.427 1.00 74.31 271 CYS A C 1
ATOM 2045 O O . CYS A 1 271 ? -6.382 34.393 3.018 1.00 74.31 271 CYS A O 1
ATOM 2047 N N . SER A 1 272 ? -5.404 36.397 2.885 1.00 73.00 272 SER A N 1
ATOM 2048 C CA . SER A 1 272 ? -4.587 36.220 4.090 1.00 73.00 272 SER A CA 1
ATOM 2049 C C . SER A 1 272 ? -5.432 36.032 5.350 1.00 73.00 272 SER A C 1
ATOM 2051 O O . SER A 1 272 ? -5.075 35.184 6.171 1.00 73.00 272 SER A O 1
ATOM 2053 N N . GLY A 1 273 ? -6.545 36.762 5.460 1.00 74.19 273 GLY A N 1
ATOM 2054 C CA . GLY A 1 273 ? -7.468 36.701 6.592 1.00 74.19 273 GLY A CA 1
ATOM 2055 C C . GLY A 1 273 ? -8.434 35.525 6.497 1.00 74.19 273 GLY A C 1
ATOM 2056 O O . GLY A 1 273 ? -8.249 34.513 7.162 1.00 74.19 273 GLY A O 1
ATOM 2057 N N . CYS A 1 274 ? -9.454 35.640 5.643 1.00 74.75 274 CYS A N 1
ATOM 2058 C CA . CYS A 1 274 ? -10.574 34.691 5.614 1.00 74.75 274 CYS A CA 1
ATOM 2059 C C . CYS A 1 274 ? -10.328 33.419 4.788 1.00 74.75 274 CYS A C 1
ATOM 2061 O O . CYS A 1 274 ? -11.215 32.579 4.689 1.00 74.75 274 CYS A O 1
ATOM 2063 N N . LYS A 1 275 ? -9.154 33.285 4.157 1.00 76.88 275 LYS A N 1
ATOM 2064 C CA . LYS A 1 275 ? -8.750 32.137 3.323 1.00 76.88 275 LYS A CA 1
ATOM 2065 C C . LYS A 1 275 ? -9.619 31.852 2.092 1.00 76.88 275 LYS A C 1
ATOM 2067 O O . LYS A 1 275 ? -9.293 30.924 1.358 1.00 76.88 275 LYS A O 1
ATOM 2072 N N . ALA A 1 276 ? -10.633 32.668 1.803 1.00 76.75 276 ALA A N 1
ATOM 2073 C CA . ALA A 1 276 ? -11.419 32.547 0.580 1.00 76.75 276 ALA A CA 1
ATOM 2074 C C . ALA A 1 276 ? -10.524 32.699 -0.671 1.00 76.75 276 ALA A C 1
ATOM 2076 O O . ALA A 1 276 ? -9.643 33.572 -0.667 1.00 76.75 276 ALA A O 1
ATOM 2077 N N . PRO A 1 277 ? -10.729 31.895 -1.731 1.00 74.31 277 PRO A N 1
ATOM 2078 C CA . PRO A 1 277 ? -9.981 32.015 -2.981 1.00 74.31 277 PRO A CA 1
ATOM 2079 C C . PRO A 1 277 ? -10.360 33.312 -3.704 1.00 74.31 277 PRO A C 1
ATOM 2081 O O . PRO A 1 277 ? -11.532 33.668 -3.769 1.00 74.31 277 PRO A O 1
ATOM 2084 N N . GLN A 1 278 ? -9.372 34.045 -4.215 1.00 74.88 278 GLN A N 1
ATOM 2085 C CA . GLN A 1 278 ? -9.552 35.333 -4.896 1.00 74.88 278 GLN A CA 1
ATOM 2086 C C . GLN A 1 278 ? -8.757 35.356 -6.195 1.00 74.88 278 GLN A C 1
ATOM 2088 O O . GLN A 1 278 ? -7.698 34.739 -6.255 1.00 74.88 278 GLN A O 1
ATOM 2093 N N . SER A 1 279 ? -9.212 36.086 -7.214 1.00 77.12 279 SER A N 1
ATOM 2094 C CA . SER A 1 279 ? -8.426 36.245 -8.445 1.00 77.12 279 SER A CA 1
ATOM 2095 C C . SER A 1 279 ? -7.101 36.965 -8.164 1.00 77.12 279 SER A C 1
ATOM 2097 O O . SER A 1 279 ? -7.021 37.865 -7.322 1.00 77.12 279 SER A O 1
ATOM 2099 N N . LEU A 1 280 ? -6.039 36.570 -8.870 1.00 73.56 280 LEU A N 1
ATOM 2100 C CA . LEU A 1 280 ? -4.722 37.204 -8.789 1.00 73.56 280 LEU A CA 1
ATOM 2101 C C . LEU A 1 280 ? -4.759 38.679 -9.241 1.00 73.56 280 LEU A C 1
ATOM 2103 O O . LEU A 1 280 ? -3.924 39.462 -8.797 1.00 73.56 280 LEU A O 1
ATOM 2107 N N . LEU A 1 281 ? -5.749 39.101 -10.031 1.00 72.88 281 LEU A N 1
ATOM 2108 C CA . LEU A 1 281 ? -5.897 40.504 -10.448 1.00 72.88 281 LEU A CA 1
ATOM 2109 C C . LEU A 1 281 ? -6.734 41.352 -9.470 1.00 72.88 281 LEU A C 1
ATOM 2111 O O . LEU A 1 281 ? -6.764 42.575 -9.579 1.00 72.88 281 LEU A O 1
ATOM 2115 N N . SER A 1 282 ? -7.394 40.739 -8.481 1.00 70.62 282 SER A N 1
ATOM 2116 C CA . SER A 1 282 ? -8.228 41.460 -7.508 1.00 70.62 282 SER A CA 1
ATOM 2117 C C . SER A 1 282 ? -7.373 42.201 -6.484 1.00 70.62 282 SER A C 1
ATOM 2119 O O . SER A 1 282 ? -6.453 41.616 -5.921 1.00 70.62 282 SER A O 1
ATOM 2121 N N . THR A 1 283 ? -7.685 43.463 -6.185 1.00 71.31 283 THR A N 1
ATOM 2122 C CA . THR A 1 283 ? -6.941 44.289 -5.213 1.00 71.31 283 THR A CA 1
ATOM 2123 C C . THR A 1 283 ? -7.503 44.201 -3.791 1.00 71.31 283 THR A C 1
ATOM 2125 O O . THR A 1 283 ? -6.740 44.303 -2.828 1.00 71.31 283 THR A O 1
ATOM 2128 N N . LEU A 1 284 ? -8.792 43.886 -3.639 1.00 73.44 284 LEU A N 1
ATOM 2129 C CA . LEU A 1 284 ? -9.469 43.630 -2.363 1.00 73.44 284 LEU A CA 1
ATOM 2130 C C . LEU A 1 284 ? -10.095 42.230 -2.351 1.00 73.44 284 LEU A C 1
ATOM 2132 O O . LEU A 1 284 ? -10.480 41.695 -3.389 1.00 73.44 284 LEU A O 1
ATOM 2136 N N . CYS A 1 285 ? -10.164 41.615 -1.171 1.00 78.06 285 CYS A N 1
ATOM 2137 C CA . CYS A 1 285 ? -10.787 40.311 -0.996 1.00 78.06 285 CYS A CA 1
ATOM 2138 C C . CYS A 1 285 ? -12.308 40.443 -1.089 1.00 78.06 285 CYS A C 1
ATOM 2140 O O . CYS A 1 285 ? -12.910 41.130 -0.270 1.00 78.06 285 CYS A O 1
ATOM 2142 N N . SER A 1 286 ? -12.943 39.725 -2.011 1.00 75.81 286 SER A N 1
ATOM 2143 C CA . SER A 1 286 ? -14.403 39.759 -2.180 1.00 75.81 286 SER A CA 1
ATOM 2144 C C . SER A 1 286 ? -15.187 39.228 -0.973 1.00 75.81 286 SER A C 1
ATOM 2146 O O . SER A 1 286 ? -16.337 39.607 -0.791 1.00 75.81 286 SER A O 1
ATOM 2148 N N . ALA A 1 287 ? -14.577 38.394 -0.122 1.00 77.62 287 ALA A N 1
ATOM 2149 C CA . ALA A 1 287 ? -15.265 37.768 1.010 1.00 77.62 287 ALA A CA 1
ATOM 2150 C C . ALA A 1 287 ? -15.139 38.536 2.337 1.00 77.62 287 ALA A C 1
ATOM 2152 O O . ALA A 1 287 ? -15.997 38.406 3.202 1.00 77.62 287 ALA A O 1
ATOM 2153 N N . CYS A 1 288 ? -14.068 39.308 2.540 1.00 77.81 288 CYS A N 1
ATOM 2154 C CA . CYS A 1 288 ? -13.873 40.054 3.793 1.00 77.81 288 CYS A CA 1
ATOM 2155 C C . CYS A 1 288 ? -13.420 41.504 3.595 1.00 77.81 288 CYS A C 1
ATOM 2157 O O . CYS A 1 288 ? -13.022 42.145 4.563 1.00 77.81 288 CYS A O 1
ATOM 2159 N N . ALA A 1 289 ? -13.419 41.996 2.352 1.00 77.81 289 ALA A N 1
ATOM 2160 C CA . ALA A 1 289 ? -12.975 43.329 1.928 1.00 77.81 289 ALA A CA 1
ATOM 2161 C C . ALA A 1 289 ? -11.529 43.708 2.308 1.00 77.81 289 ALA A C 1
ATOM 2163 O O . ALA A 1 289 ? -11.083 44.818 2.025 1.00 77.81 289 ALA A O 1
ATOM 2164 N N . ALA A 1 290 ? -10.764 42.789 2.906 1.00 72.12 290 ALA A N 1
ATOM 2165 C CA . ALA A 1 290 ? -9.383 43.036 3.289 1.00 72.12 290 ALA A CA 1
ATOM 2166 C C . ALA A 1 290 ? -8.486 43.218 2.048 1.00 72.12 290 ALA A C 1
ATOM 2168 O O . ALA A 1 290 ? -8.688 42.515 1.049 1.00 72.12 290 ALA A O 1
ATOM 2169 N N . PRO A 1 291 ? -7.463 44.090 2.105 1.00 69.69 291 PRO A N 1
ATOM 2170 C CA . PRO A 1 291 ? -6.511 44.257 1.017 1.00 69.69 291 PRO A CA 1
ATOM 2171 C C . PRO A 1 291 ? -5.843 42.939 0.652 1.00 69.69 291 PRO A C 1
ATOM 2173 O O . PRO A 1 291 ? -5.392 42.174 1.510 1.00 69.69 291 PRO A O 1
ATOM 2176 N N . THR A 1 292 ? -5.799 42.657 -0.644 1.00 71.56 292 THR A N 1
ATOM 2177 C CA . THR A 1 292 ? -5.120 41.464 -1.142 1.00 71.56 292 THR A CA 1
ATOM 2178 C C . THR A 1 292 ? -3.610 41.666 -1.141 1.00 71.56 292 THR A C 1
ATOM 2180 O O . THR A 1 292 ? -3.090 42.769 -0.984 1.00 71.56 292 THR A O 1
ATOM 2183 N N . LYS A 1 293 ? -2.885 40.562 -1.315 1.00 76.38 293 LYS A N 1
ATOM 2184 C CA . LYS A 1 293 ? -1.422 40.570 -1.387 1.00 76.38 293 LYS A CA 1
ATOM 2185 C C . LYS A 1 293 ? -0.949 41.444 -2.567 1.00 76.38 293 LYS A C 1
ATOM 2187 O O . LYS A 1 293 ? -1.640 41.529 -3.579 1.00 76.38 293 LYS A O 1
ATOM 2192 N N . SER A 1 294 ? 0.218 42.078 -2.451 1.00 75.44 294 SER A N 1
ATOM 2193 C CA . SER A 1 294 ? 0.764 42.949 -3.507 1.00 75.44 294 SER A CA 1
ATOM 2194 C C . SER A 1 294 ? 0.991 42.202 -4.829 1.00 75.44 294 SER A C 1
ATOM 2196 O O . SER A 1 294 ? 1.219 40.988 -4.828 1.00 75.44 294 SER A O 1
ATOM 2198 N N . ALA A 1 295 ? 0.966 42.926 -5.953 1.00 65.12 295 ALA A N 1
ATOM 2199 C CA . ALA A 1 295 ? 1.146 42.366 -7.296 1.00 65.12 295 ALA A CA 1
ATOM 2200 C C . ALA A 1 295 ? 2.447 41.555 -7.437 1.00 65.12 295 ALA A C 1
ATOM 2202 O O . ALA A 1 295 ? 2.429 40.442 -7.956 1.00 65.12 295 ALA A O 1
ATOM 2203 N N . ILE A 1 296 ? 3.539 42.025 -6.825 1.00 69.00 296 ILE A N 1
ATOM 2204 C CA . ILE A 1 296 ? 4.833 41.322 -6.767 1.00 69.00 296 ILE A CA 1
ATOM 2205 C C . ILE A 1 296 ? 4.701 39.938 -6.112 1.00 69.00 296 ILE A C 1
ATOM 2207 O O . ILE A 1 296 ? 5.257 38.949 -6.591 1.00 69.00 296 ILE A O 1
ATOM 2211 N N . LEU A 1 297 ? 3.962 39.834 -5.001 1.00 67.19 297 LEU A N 1
ATOM 2212 C CA . LEU A 1 297 ? 3.799 38.567 -4.282 1.00 67.19 297 LEU A CA 1
ATOM 2213 C C . LEU A 1 297 ? 2.899 37.594 -5.056 1.00 67.19 297 LEU A C 1
ATOM 2215 O O . LEU A 1 297 ? 3.068 36.379 -4.964 1.00 67.19 297 LEU A O 1
ATOM 2219 N N . LYS A 1 298 ? 1.961 38.133 -5.836 1.00 74.06 298 LYS A N 1
ATOM 2220 C CA . LYS A 1 298 ? 1.065 37.371 -6.706 1.00 74.06 298 LYS A CA 1
ATOM 2221 C C . LYS A 1 298 ? 1.776 36.859 -7.960 1.00 74.06 298 LYS A C 1
ATOM 2223 O O . LYS A 1 298 ? 1.646 35.676 -8.262 1.00 74.06 298 LYS A O 1
ATOM 2228 N N . LEU A 1 299 ? 2.607 37.685 -8.601 1.00 66.69 299 LEU A N 1
ATOM 2229 C CA . LEU A 1 299 ? 3.499 37.275 -9.691 1.00 66.69 299 LEU A CA 1
ATOM 2230 C C . LEU A 1 299 ? 4.443 36.151 -9.263 1.00 66.69 299 LEU A C 1
ATOM 2232 O O . LEU A 1 299 ? 4.593 35.171 -9.986 1.00 66.69 299 LEU A O 1
ATOM 2236 N N . LYS A 1 300 ? 5.032 36.238 -8.063 1.00 70.06 300 LYS A N 1
ATOM 2237 C CA . LYS A 1 300 ? 5.907 35.176 -7.535 1.00 70.06 300 LYS A CA 1
ATOM 2238 C C . LYS A 1 300 ? 5.177 33.841 -7.360 1.00 70.06 300 LYS A C 1
ATOM 2240 O O . LYS A 1 300 ? 5.718 32.802 -7.722 1.00 70.06 300 LYS A O 1
ATOM 2245 N N . VAL A 1 301 ? 3.946 33.860 -6.843 1.00 68.56 301 VAL A N 1
ATOM 2246 C CA . VAL A 1 301 ? 3.115 32.651 -6.693 1.00 68.56 301 VAL A CA 1
ATOM 2247 C C . VAL A 1 301 ? 2.703 32.086 -8.054 1.00 68.56 301 VAL A C 1
ATOM 2249 O O . VAL A 1 301 ? 2.737 30.870 -8.230 1.00 68.56 301 VAL A O 1
ATOM 2252 N N . LEU A 1 302 ? 2.355 32.940 -9.023 1.00 70.69 302 LEU A N 1
ATOM 2253 C CA . LEU A 1 302 ? 1.992 32.498 -10.370 1.00 70.69 302 LEU A CA 1
ATOM 2254 C C . LEU A 1 302 ? 3.190 31.895 -11.106 1.00 70.69 302 LEU A C 1
ATOM 2256 O O . LEU A 1 302 ? 3.070 30.804 -11.644 1.00 70.69 302 LEU A O 1
ATOM 2260 N N . ARG A 1 303 ? 4.367 32.527 -11.057 1.00 71.31 303 ARG A N 1
ATOM 2261 C CA . ARG A 1 303 ? 5.593 31.985 -11.666 1.00 71.31 303 ARG A CA 1
ATOM 2262 C C . ARG A 1 303 ? 6.033 30.669 -11.028 1.00 71.31 303 ARG A C 1
ATOM 2264 O O . ARG A 1 303 ? 6.455 29.779 -11.750 1.00 71.31 303 ARG A O 1
ATOM 2271 N N . ALA A 1 304 ? 5.872 30.501 -9.711 1.00 67.12 304 ALA A N 1
ATOM 2272 C CA . ALA A 1 304 ? 6.141 29.224 -9.042 1.00 67.12 304 ALA A CA 1
ATOM 2273 C C . ALA A 1 304 ? 5.180 28.114 -9.505 1.00 67.12 304 ALA A C 1
ATOM 2275 O O . ALA A 1 304 ? 5.598 26.981 -9.712 1.00 67.12 304 ALA A O 1
ATOM 2276 N N . ARG A 1 305 ? 3.904 28.446 -9.732 1.00 67.25 305 ARG A N 1
ATOM 2277 C CA . ARG A 1 305 ? 2.915 27.511 -10.290 1.00 67.25 305 ARG A CA 1
ATOM 2278 C C . ARG A 1 305 ? 3.156 27.208 -11.763 1.00 67.25 305 ARG A C 1
ATOM 2280 O O . ARG A 1 305 ? 2.994 26.065 -12.156 1.00 67.25 305 ARG A O 1
ATOM 2287 N N . LEU A 1 306 ? 3.570 28.198 -12.554 1.00 66.38 306 LEU A N 1
ATOM 2288 C CA . LEU A 1 306 ? 3.930 28.008 -13.959 1.00 66.38 306 LEU A CA 1
ATOM 2289 C C . LEU A 1 306 ? 5.203 27.174 -14.092 1.00 66.38 306 LEU A C 1
ATOM 2291 O O . LEU A 1 306 ? 5.230 26.260 -14.901 1.00 66.38 306 LEU A O 1
ATOM 2295 N N . ALA A 1 307 ? 6.207 27.387 -13.242 1.00 69.00 307 ALA A N 1
ATOM 2296 C CA . ALA A 1 307 ? 7.375 26.513 -13.170 1.00 69.00 307 ALA A CA 1
ATOM 2297 C C . ALA A 1 307 ? 6.980 25.065 -12.814 1.00 69.00 307 ALA A C 1
ATOM 2299 O O . ALA A 1 307 ? 7.399 24.138 -13.501 1.00 69.00 307 ALA A O 1
ATOM 2300 N N . MET A 1 308 ? 6.089 24.871 -11.830 1.00 57.44 308 MET A N 1
ATOM 2301 C CA . MET A 1 308 ? 5.525 23.549 -11.515 1.00 57.44 308 MET A CA 1
ATOM 2302 C C . MET A 1 308 ? 4.693 22.962 -12.667 1.00 57.44 308 MET A C 1
ATOM 2304 O O . MET A 1 308 ? 4.740 21.757 -12.900 1.00 57.44 308 MET A O 1
ATOM 2308 N N . ALA A 1 309 ? 3.967 23.794 -13.419 1.00 60.44 309 ALA A N 1
ATOM 2309 C CA . ALA A 1 309 ? 3.217 23.377 -14.600 1.00 60.44 309 ALA A CA 1
ATOM 2310 C C . ALA A 1 309 ? 4.164 22.945 -15.735 1.00 60.44 309 ALA A C 1
ATOM 2312 O O . ALA A 1 309 ? 3.964 21.872 -16.302 1.00 60.44 309 ALA A O 1
ATOM 2313 N N . LYS A 1 310 ? 5.248 23.695 -15.987 1.00 64.44 310 LYS A N 1
ATOM 2314 C CA . LYS A 1 310 ? 6.321 23.326 -16.927 1.00 64.44 310 LYS A CA 1
ATOM 2315 C C . LYS A 1 310 ? 6.955 21.983 -16.574 1.00 64.44 310 LYS A C 1
ATOM 2317 O O . LYS A 1 310 ? 7.182 21.156 -17.451 1.00 64.44 310 LYS A O 1
ATOM 2322 N N . GLU A 1 311 ? 7.227 21.752 -15.288 1.00 58.16 311 GLU A N 1
ATOM 2323 C CA . GLU A 1 311 ? 7.809 20.503 -14.770 1.00 58.16 311 GLU A CA 1
ATOM 2324 C C . GLU A 1 311 ? 6.844 19.319 -14.840 1.00 58.16 311 GLU A C 1
ATOM 2326 O O . GLU A 1 311 ? 7.267 18.171 -14.951 1.00 58.16 311 GLU A O 1
ATOM 2331 N N . HIS A 1 312 ? 5.543 19.595 -14.804 1.00 48.81 312 HIS A N 1
ATOM 2332 C CA . HIS A 1 312 ? 4.485 18.606 -14.997 1.00 48.81 312 HIS A CA 1
ATOM 2333 C C . HIS A 1 312 ? 4.119 18.435 -16.477 1.00 48.81 312 HIS A C 1
ATOM 2335 O O . HIS A 1 312 ? 3.089 17.851 -16.808 1.00 48.81 312 HIS A O 1
ATOM 2341 N N . GLY A 1 313 ? 4.985 18.917 -17.373 1.00 50.03 313 GLY A N 1
ATOM 2342 C CA . GLY A 1 313 ? 4.868 18.718 -18.811 1.00 50.03 313 GLY A CA 1
ATOM 2343 C C . GLY A 1 313 ? 3.744 19.520 -19.459 1.00 50.03 313 GLY A C 1
ATOM 2344 O O . GLY A 1 313 ? 3.412 19.258 -20.612 1.00 50.03 313 GLY A O 1
ATOM 2345 N N . VAL A 1 314 ? 3.163 20.491 -18.747 1.00 56.56 314 VAL A N 1
ATOM 2346 C CA . VAL A 1 314 ? 2.283 21.489 -19.353 1.00 56.56 314 VAL A CA 1
ATOM 2347 C C . VAL A 1 314 ? 3.176 22.442 -20.126 1.00 56.56 314 VAL A C 1
ATOM 2349 O O . VAL A 1 314 ? 4.075 23.059 -19.552 1.00 56.56 314 VAL A O 1
ATOM 2352 N N . ASP A 1 315 ? 2.950 22.548 -21.433 1.00 57.16 315 ASP A N 1
ATOM 2353 C CA . ASP A 1 315 ? 3.686 23.510 -22.235 1.00 57.16 315 ASP A CA 1
ATOM 2354 C C . ASP A 1 315 ? 3.281 24.926 -21.823 1.00 57.16 315 ASP A C 1
ATOM 2356 O O . ASP A 1 315 ? 2.181 25.394 -22.110 1.00 57.16 315 ASP A O 1
ATOM 2360 N N . ILE A 1 316 ? 4.176 25.589 -21.096 1.00 67.31 316 ILE A N 1
ATOM 2361 C CA . ILE A 1 316 ? 4.015 26.987 -20.692 1.00 67.31 316 ILE A CA 1
ATOM 2362 C C . ILE A 1 316 ? 4.797 27.930 -21.610 1.00 67.31 316 ILE A C 1
ATOM 2364 O O . ILE A 1 316 ? 5.112 29.058 -21.224 1.00 67.31 316 ILE A O 1
ATOM 2368 N N . SER A 1 317 ? 5.183 27.453 -22.794 1.00 65.12 317 SER A N 1
ATOM 2369 C CA . SER A 1 317 ? 5.886 28.263 -23.778 1.00 65.12 317 SER A CA 1
ATOM 2370 C C . SER A 1 317 ? 4.946 29.323 -24.338 1.00 65.12 317 SER A C 1
ATOM 2372 O O . SER A 1 317 ? 3.875 29.033 -24.865 1.00 65.12 317 SER A O 1
ATOM 2374 N N . VAL A 1 318 ? 5.380 30.571 -24.238 1.00 66.06 318 VAL A N 1
ATOM 2375 C CA . VAL A 1 318 ? 4.725 31.733 -24.834 1.00 66.06 318 VAL A CA 1
ATOM 2376 C C . VAL A 1 318 ? 5.583 32.246 -25.992 1.00 66.06 318 VAL A C 1
ATOM 2378 O O . VAL A 1 318 ? 6.815 32.224 -25.901 1.00 66.06 318 VAL A O 1
ATOM 2381 N N . PRO A 1 319 ? 4.995 32.711 -27.106 1.00 55.81 319 PRO A N 1
ATOM 2382 C CA . PRO A 1 319 ? 5.783 33.289 -28.186 1.00 55.81 319 PRO A CA 1
ATOM 2383 C C . PRO A 1 319 ? 6.454 34.578 -27.706 1.00 55.81 319 PRO A C 1
ATOM 2385 O O . PRO A 1 319 ? 5.835 35.430 -27.067 1.00 55.81 319 PRO A O 1
ATOM 2388 N N . CYS A 1 320 ? 7.739 34.745 -28.014 1.00 68.56 320 CYS A N 1
ATOM 2389 C CA . CYS A 1 320 ? 8.420 35.998 -27.733 1.00 68.56 320 CYS A CA 1
ATOM 2390 C C . CYS A 1 320 ? 7.777 37.130 -28.540 1.00 68.56 320 CYS A C 1
ATOM 2392 O O . CYS A 1 320 ? 7.657 37.039 -29.756 1.00 68.56 320 CYS A O 1
ATOM 2394 N N . PHE A 1 321 ? 7.434 38.231 -27.877 1.00 61.75 321 PHE A N 1
ATOM 2395 C CA . PHE A 1 321 ? 6.735 39.350 -28.508 1.00 61.75 321 PHE A CA 1
ATOM 2396 C C . PHE A 1 321 ? 7.486 39.976 -29.700 1.00 61.75 321 PHE A C 1
ATOM 2398 O O . PHE A 1 321 ? 6.860 40.449 -30.639 1.00 61.75 321 PHE A O 1
ATOM 2405 N N . ALA A 1 322 ? 8.825 39.958 -29.686 1.00 56.97 322 ALA A N 1
ATOM 2406 C CA . ALA A 1 322 ? 9.643 40.648 -30.688 1.00 56.97 322 ALA A CA 1
ATOM 2407 C C . ALA A 1 322 ? 10.090 39.764 -31.867 1.00 56.97 322 ALA A C 1
ATOM 2409 O O . ALA A 1 322 ? 10.155 40.239 -32.995 1.00 56.97 322 ALA A O 1
ATOM 2410 N N . CYS A 1 323 ? 10.438 38.496 -31.621 1.00 50.50 323 CYS A N 1
ATOM 2411 C CA . CYS A 1 323 ? 10.951 37.587 -32.661 1.00 50.50 323 CYS A CA 1
ATOM 2412 C C . CYS A 1 323 ? 10.110 36.321 -32.845 1.00 50.50 323 CYS A C 1
ATOM 2414 O O . CYS A 1 323 ? 10.480 35.448 -33.627 1.00 50.50 323 CYS A O 1
ATOM 2416 N N . SER A 1 324 ? 9.019 36.195 -32.090 1.00 63.69 324 SER A N 1
ATOM 2417 C CA . SER A 1 324 ? 8.058 35.087 -32.138 1.00 63.69 324 SER A CA 1
ATOM 2418 C C . SER A 1 324 ? 8.622 33.699 -31.818 1.00 63.69 324 SER A C 1
ATOM 2420 O O . SER A 1 324 ? 7.870 32.728 -31.805 1.00 63.69 324 SER A O 1
ATOM 2422 N N . ALA A 1 325 ? 9.909 33.591 -31.482 1.00 62.41 325 ALA A N 1
ATOM 2423 C CA . ALA A 1 325 ? 10.508 32.350 -31.014 1.00 62.41 325 ALA A CA 1
ATOM 2424 C C . ALA A 1 325 ? 9.915 31.936 -29.649 1.00 62.41 325 ALA A C 1
ATOM 2426 O O . ALA A 1 325 ? 9.654 32.807 -28.810 1.00 62.41 325 ALA A O 1
ATOM 2427 N N . PRO A 1 326 ? 9.703 30.632 -29.400 1.00 67.06 326 PRO A N 1
ATOM 2428 C CA . PRO A 1 326 ? 9.097 30.144 -28.166 1.00 67.06 326 PRO A CA 1
ATOM 2429 C C . PRO A 1 326 ? 9.988 30.451 -26.958 1.00 67.06 326 PRO A C 1
ATOM 2431 O O . PRO A 1 326 ? 11.187 30.166 -26.949 1.00 67.06 326 PRO A O 1
ATOM 2434 N N . LYS A 1 327 ? 9.394 31.056 -25.929 1.00 68.44 327 LYS A N 1
ATOM 2435 C CA . LYS A 1 327 ? 10.061 31.505 -24.708 1.00 68.44 327 LYS A CA 1
ATOM 2436 C C . LYS A 1 327 ? 9.287 31.010 -23.488 1.00 68.44 327 LYS A C 1
ATOM 2438 O O . LYS A 1 327 ? 8.065 31.006 -23.469 1.00 68.44 327 LYS A O 1
ATOM 2443 N N . ASP A 1 328 ? 10.011 30.630 -22.444 1.00 74.31 328 ASP A N 1
ATOM 2444 C CA . ASP A 1 328 ? 9.419 30.216 -21.173 1.00 74.31 328 ASP A CA 1
ATOM 2445 C C . ASP A 1 328 ? 8.697 31.380 -20.465 1.00 74.31 328 ASP A C 1
ATOM 2447 O O . ASP A 1 328 ? 9.324 32.396 -20.150 1.00 74.31 328 ASP A O 1
ATOM 2451 N N . ALA A 1 329 ? 7.399 31.213 -20.181 1.00 67.25 329 ALA A N 1
ATOM 2452 C CA . ALA A 1 329 ? 6.565 32.184 -19.467 1.00 67.25 329 ALA A CA 1
ATOM 2453 C C . ALA A 1 329 ? 6.998 32.441 -18.011 1.00 67.25 329 ALA A C 1
ATOM 2455 O O . ALA A 1 329 ? 6.598 33.439 -17.412 1.00 67.25 329 ALA A O 1
ATOM 2456 N N . ALA A 1 330 ? 7.816 31.564 -17.425 1.00 67.12 330 ALA A N 1
ATOM 2457 C CA . ALA A 1 330 ? 8.385 31.756 -16.096 1.00 67.12 330 ALA A CA 1
ATOM 2458 C C . ALA A 1 330 ? 9.611 32.697 -16.084 1.00 67.12 330 ALA A C 1
ATOM 2460 O O . ALA A 1 330 ? 10.095 33.034 -15.000 1.00 67.12 330 ALA A O 1
ATOM 2461 N N . VAL A 1 331 ? 10.117 33.131 -17.252 1.00 70.31 331 VAL A N 1
ATOM 2462 C CA . VAL A 1 331 ? 11.368 33.903 -17.386 1.00 70.31 331 VAL A CA 1
ATOM 2463 C C . VAL A 1 331 ? 11.156 35.229 -18.130 1.00 70.31 331 VAL A C 1
ATOM 2465 O O . VAL A 1 331 ? 10.529 35.289 -19.183 1.00 70.31 331 VAL A O 1
ATOM 2468 N N . ASP A 1 332 ? 11.766 36.312 -17.637 1.00 65.62 332 ASP A N 1
ATOM 2469 C CA . ASP A 1 332 ? 11.527 37.674 -18.147 1.00 65.62 332 ASP A CA 1
ATOM 2470 C C . ASP A 1 332 ? 12.308 38.023 -19.428 1.00 65.62 332 ASP A C 1
ATOM 2472 O O . ASP A 1 332 ? 11.930 38.939 -20.158 1.00 65.62 332 ASP A O 1
ATOM 2476 N N . ILE A 1 333 ? 13.314 37.233 -19.815 1.00 67.06 333 ILE A N 1
ATOM 2477 C CA . ILE A 1 333 ? 14.244 37.535 -20.924 1.00 67.06 333 ILE A CA 1
ATOM 2478 C C . ILE A 1 333 ? 14.168 36.474 -22.022 1.00 67.06 333 ILE A C 1
ATOM 2480 O O . ILE A 1 333 ? 14.150 35.280 -21.732 1.00 67.06 333 ILE A O 1
ATOM 2484 N N . CYS A 1 334 ? 14.113 36.888 -23.292 1.00 67.56 334 CYS A N 1
ATOM 2485 C CA . CYS A 1 334 ? 14.100 35.931 -24.402 1.00 67.56 334 CYS A CA 1
ATOM 2486 C C . CYS A 1 334 ? 15.453 35.222 -24.567 1.00 67.56 334 CYS A C 1
ATOM 2488 O O . CYS A 1 334 ? 16.495 35.871 -24.633 1.00 67.56 334 CYS A O 1
ATOM 2490 N N . GLY A 1 335 ? 15.434 33.891 -24.684 1.00 70.81 335 GLY A N 1
ATOM 2491 C CA . GLY A 1 335 ? 16.640 33.085 -24.895 1.00 70.81 335 GLY A CA 1
ATOM 2492 C C . GLY A 1 335 ? 17.335 33.357 -26.232 1.00 70.81 335 GLY A C 1
ATOM 2493 O O . GLY A 1 335 ? 18.567 33.361 -26.262 1.00 70.81 335 GLY A O 1
ATOM 2494 N N . GLU A 1 336 ? 16.553 33.664 -27.274 1.00 71.69 336 GLU A N 1
ATOM 2495 C CA . GLU A 1 336 ? 17.001 33.805 -28.668 1.00 71.69 336 GLU A CA 1
ATOM 2496 C C . GLU A 1 336 ? 17.441 35.237 -29.023 1.00 71.69 336 GLU A C 1
ATOM 2498 O O . GLU A 1 336 ? 18.596 35.453 -29.372 1.00 71.69 336 GLU A O 1
ATOM 2503 N N . CYS A 1 337 ? 16.578 36.254 -28.874 1.00 69.50 337 CYS A N 1
ATOM 2504 C CA . CYS A 1 337 ? 16.914 37.646 -29.238 1.00 69.50 337 CYS A CA 1
ATOM 2505 C C . CYS A 1 337 ? 17.374 38.525 -28.061 1.00 69.50 337 CYS A C 1
ATOM 2507 O O . CYS A 1 337 ? 17.651 39.708 -28.244 1.00 69.50 337 CYS A O 1
ATOM 2509 N N . LYS A 1 338 ? 17.417 37.967 -26.842 1.00 75.38 338 LYS A N 1
ATOM 2510 C CA . LYS A 1 338 ? 17.783 38.649 -25.582 1.00 75.38 338 LYS A CA 1
ATOM 2511 C C . LYS A 1 338 ? 16.910 39.853 -25.179 1.00 75.38 338 LYS A C 1
ATOM 2513 O O . LYS A 1 338 ? 17.227 40.508 -24.194 1.00 75.38 338 LYS A O 1
ATOM 2518 N N . PHE A 1 339 ? 15.791 40.113 -25.863 1.00 60.94 339 PHE A N 1
ATOM 2519 C CA . PHE A 1 339 ? 14.860 41.203 -25.534 1.00 60.94 339 PHE A CA 1
ATOM 2520 C C . PHE A 1 339 ? 14.215 41.048 -24.140 1.00 60.94 339 PHE A C 1
ATOM 2522 O O . PHE A 1 339 ? 13.828 39.938 -23.745 1.00 60.94 339 PHE A O 1
ATOM 2529 N N . THR A 1 340 ? 14.061 42.174 -23.429 1.00 64.56 340 THR A N 1
ATOM 2530 C CA . THR A 1 340 ? 13.504 42.278 -22.066 1.00 64.56 340 THR A CA 1
ATOM 2531 C C . THR A 1 340 ? 12.453 43.385 -21.988 1.00 64.56 340 THR A C 1
ATOM 2533 O O . THR A 1 340 ? 12.755 44.529 -22.323 1.00 64.56 340 THR A O 1
ATOM 2536 N N . SER A 1 341 ? 11.233 43.078 -21.537 1.00 56.41 341 SER A N 1
ATOM 2537 C CA . SER A 1 341 ? 10.160 44.078 -21.443 1.00 56.41 341 SER A CA 1
ATOM 2538 C C . SER A 1 341 ? 10.350 44.978 -20.219 1.00 56.41 341 SER A C 1
ATOM 2540 O O . SER A 1 341 ? 10.391 44.476 -19.099 1.00 56.41 341 SER A O 1
ATOM 2542 N N . ALA A 1 342 ? 10.407 46.295 -20.417 1.00 51.25 342 ALA A N 1
ATOM 2543 C CA . ALA A 1 342 ? 10.516 47.290 -19.342 1.00 51.25 342 ALA A CA 1
ATOM 2544 C C . ALA A 1 342 ? 9.156 47.681 -18.711 1.00 51.25 342 ALA A C 1
ATOM 2546 O O . ALA A 1 342 ? 9.045 48.738 -18.096 1.00 51.25 342 ALA A O 1
ATOM 2547 N N . ALA A 1 343 ? 8.120 46.856 -18.895 1.00 55.00 343 ALA A N 1
ATOM 2548 C CA . ALA A 1 343 ? 6.753 47.113 -18.439 1.00 55.00 343 ALA A CA 1
ATOM 2549 C C . ALA A 1 343 ? 6.559 46.827 -16.936 1.00 55.00 343 ALA A C 1
ATOM 2551 O O . ALA A 1 343 ? 7.338 46.086 -16.332 1.00 55.00 343 ALA A O 1
ATOM 2552 N N . SER A 1 344 ? 5.512 47.412 -16.340 1.00 59.38 344 SER A N 1
ATOM 2553 C CA . SER A 1 344 ? 5.239 47.328 -14.900 1.00 59.38 344 SER A CA 1
ATOM 2554 C C . SER A 1 344 ? 4.781 45.933 -14.451 1.00 59.38 344 SER A C 1
ATOM 2556 O O . SER A 1 344 ? 4.214 45.153 -15.221 1.00 59.38 344 SER A O 1
ATOM 2558 N N . ASP A 1 345 ? 4.998 45.618 -13.172 1.00 66.06 345 ASP A N 1
ATOM 2559 C CA . ASP A 1 345 ? 4.662 44.312 -12.590 1.00 66.06 345 ASP A CA 1
ATOM 2560 C C . ASP A 1 345 ? 3.160 43.969 -12.701 1.00 66.06 345 ASP A C 1
ATOM 2562 O O . ASP A 1 345 ? 2.790 42.804 -12.853 1.00 66.06 345 ASP A O 1
ATOM 2566 N N . ASP A 1 346 ? 2.274 44.966 -12.651 1.00 62.59 346 ASP A N 1
ATOM 2567 C CA . ASP A 1 346 ? 0.826 44.740 -12.764 1.00 62.59 346 ASP A CA 1
ATOM 2568 C C . ASP A 1 346 ? 0.433 44.349 -14.202 1.00 62.59 346 ASP A C 1
ATOM 2570 O O . ASP A 1 346 ? -0.395 43.457 -14.408 1.00 62.59 346 ASP A O 1
ATOM 2574 N N . ASP A 1 347 ? 1.090 44.945 -15.200 1.00 56.00 347 ASP A N 1
ATOM 2575 C CA . ASP A 1 347 ? 0.832 44.689 -16.623 1.00 56.00 347 ASP A CA 1
ATOM 2576 C C . ASP A 1 347 ? 1.379 43.325 -17.053 1.00 56.00 347 ASP A C 1
ATOM 2578 O O . ASP A 1 347 ? 0.722 42.572 -17.779 1.00 56.00 347 ASP A O 1
ATOM 2582 N N . HIS A 1 348 ? 2.535 42.940 -16.508 1.00 66.62 348 HIS A N 1
ATOM 2583 C CA . HIS A 1 348 ? 3.106 41.610 -16.709 1.00 66.62 348 HIS A CA 1
ATOM 2584 C C . HIS A 1 348 ? 2.192 40.510 -16.138 1.00 66.62 348 HIS A C 1
ATOM 2586 O O . HIS A 1 348 ? 1.994 39.463 -16.761 1.00 66.62 348 HIS A O 1
ATOM 2592 N N . LEU A 1 349 ? 1.582 40.746 -14.970 1.00 66.38 349 LEU A N 1
ATOM 2593 C CA . LEU A 1 349 ? 0.653 39.791 -14.361 1.00 66.38 349 LEU A CA 1
ATOM 2594 C C . LEU A 1 349 ? -0.610 39.601 -15.214 1.00 66.38 349 LEU A C 1
ATOM 2596 O O . LEU A 1 349 ? -1.081 38.472 -15.349 1.00 66.38 349 LEU A O 1
ATOM 2600 N N . ARG A 1 350 ? -1.134 40.673 -15.822 1.00 67.12 350 ARG A N 1
ATOM 2601 C CA . ARG A 1 350 ? -2.325 40.615 -16.691 1.00 67.12 350 ARG A CA 1
ATOM 2602 C C . ARG A 1 350 ? -2.080 39.825 -17.969 1.00 67.12 350 ARG A C 1
ATOM 2604 O O . ARG A 1 350 ? -2.909 38.992 -18.323 1.00 67.12 350 ARG A O 1
ATOM 2611 N N . LEU A 1 351 ? -0.941 40.045 -18.625 1.00 60.22 351 LEU A N 1
ATOM 2612 C CA . LEU A 1 351 ? -0.593 39.369 -19.879 1.00 60.22 351 LEU A CA 1
ATOM 2613 C C . LEU A 1 351 ? -0.455 37.851 -19.710 1.00 60.22 351 LEU A C 1
ATOM 2615 O O . LEU A 1 351 ? -0.975 37.089 -20.523 1.00 60.22 351 LEU A O 1
ATOM 2619 N N . LEU A 1 352 ? 0.196 37.406 -18.631 1.00 66.56 352 LEU A N 1
ATOM 2620 C CA . LEU A 1 352 ? 0.347 35.976 -18.352 1.00 66.56 352 LEU A CA 1
ATOM 2621 C C . LEU A 1 352 ? -0.999 35.322 -18.026 1.00 66.56 352 LEU A C 1
ATOM 2623 O O . LEU A 1 352 ? -1.295 34.252 -18.548 1.00 66.56 352 LEU A O 1
ATOM 2627 N N . VAL A 1 353 ? -1.836 35.967 -17.208 1.00 67.19 353 VAL A N 1
ATOM 2628 C CA . VAL A 1 353 ? -3.169 35.439 -16.875 1.00 67.19 353 VAL A CA 1
ATOM 2629 C C . VAL A 1 353 ? -4.049 35.328 -18.127 1.00 67.19 353 VAL A C 1
ATOM 2631 O O . VAL A 1 353 ? -4.646 34.277 -18.341 1.00 67.19 353 VAL A O 1
ATOM 2634 N N . ALA A 1 354 ? -4.047 36.343 -18.997 1.00 58.91 354 ALA A N 1
ATOM 2635 C CA . ALA A 1 354 ? -4.806 36.343 -20.249 1.00 58.91 354 ALA A CA 1
ATOM 2636 C C . ALA A 1 354 ? -4.414 35.192 -21.191 1.00 58.91 354 ALA A C 1
ATOM 2638 O O . ALA A 1 354 ? -5.280 34.522 -21.750 1.00 58.91 354 ALA A O 1
ATOM 2639 N N . PHE A 1 355 ? -3.111 34.930 -21.341 1.00 59.97 355 PHE A N 1
ATOM 2640 C CA . PHE A 1 355 ? -2.608 33.849 -22.190 1.00 59.97 355 PHE A CA 1
ATOM 2641 C C . PHE A 1 355 ? -3.082 32.470 -21.711 1.00 59.97 355 PHE A C 1
ATOM 2643 O O . PHE A 1 355 ? -3.521 31.647 -22.513 1.00 59.97 355 PHE A O 1
ATOM 2650 N N . PHE A 1 356 ? -3.040 32.220 -20.400 1.00 60.75 356 PHE A N 1
ATOM 2651 C CA . PHE A 1 356 ? -3.445 30.927 -19.846 1.00 60.75 356 PHE A CA 1
ATOM 2652 C C . PHE A 1 356 ? -4.961 30.746 -19.768 1.00 60.75 356 PHE A C 1
ATOM 2654 O O . PHE A 1 356 ? -5.436 29.619 -19.916 1.00 60.75 356 PHE A O 1
ATOM 2661 N N . GLU A 1 357 ? -5.727 31.824 -19.598 1.00 60.31 357 GLU A N 1
ATOM 2662 C CA . GLU A 1 357 ? -7.188 31.776 -19.720 1.00 60.31 357 GLU A CA 1
ATOM 2663 C C . GLU A 1 357 ? -7.613 31.463 -21.163 1.00 60.31 357 GLU A C 1
ATOM 2665 O O . GLU A 1 357 ? -8.460 30.597 -21.359 1.00 60.31 357 GLU A O 1
ATOM 2670 N N . HIS A 1 358 ? -6.955 32.056 -22.168 1.00 51.41 358 HIS A N 1
ATOM 2671 C CA . HIS A 1 358 ? -7.223 31.779 -23.585 1.00 51.41 358 HIS A CA 1
ATOM 2672 C C . HIS A 1 358 ? -6.785 30.359 -24.007 1.00 51.41 358 HIS A C 1
ATOM 2674 O O . HIS A 1 358 ? -7.485 29.679 -24.756 1.00 51.41 358 HIS A O 1
ATOM 2680 N N . ALA A 1 359 ? -5.655 29.859 -23.485 1.00 47.22 359 ALA A N 1
ATOM 2681 C CA . ALA A 1 359 ? -5.148 28.511 -23.769 1.00 47.22 359 ALA A CA 1
ATOM 2682 C C . ALA A 1 359 ? -5.965 27.378 -23.117 1.00 47.22 359 ALA A C 1
ATOM 2684 O O . ALA A 1 359 ? -5.959 26.250 -23.606 1.00 47.22 359 ALA A O 1
ATOM 2685 N N . SER A 1 360 ? -6.683 27.650 -22.023 1.00 50.59 360 SER A N 1
ATOM 2686 C CA . SER A 1 360 ? -7.531 26.661 -21.339 1.00 50.59 360 SER A CA 1
ATOM 2687 C C . SER A 1 360 ? -8.925 26.509 -21.967 1.00 50.59 360 SER A C 1
ATOM 2689 O O . SER A 1 360 ? -9.786 25.832 -21.406 1.00 50.59 360 SER A O 1
ATOM 2691 N N . GLY A 1 361 ? -9.141 27.084 -23.157 1.00 42.69 361 GLY A N 1
ATOM 2692 C CA . GLY A 1 361 ? -10.358 26.907 -23.954 1.00 42.69 361 GLY A CA 1
ATOM 2693 C C . GLY A 1 361 ? -11.588 27.614 -23.388 1.00 42.69 361 GLY A C 1
ATOM 2694 O O . GLY A 1 361 ? -12.652 27.571 -24.001 1.00 42.69 361 GLY A O 1
ATOM 2695 N N . ASN A 1 362 ? -11.452 28.317 -22.264 1.00 43.88 362 ASN A N 1
ATOM 2696 C CA . ASN A 1 362 ? -12.332 29.439 -22.030 1.00 43.88 362 ASN A CA 1
ATOM 2697 C C . ASN A 1 362 ? -11.966 30.477 -23.089 1.00 43.88 362 ASN A C 1
ATOM 2699 O O . ASN A 1 362 ? -10.917 31.113 -23.010 1.00 43.88 362 ASN A O 1
ATOM 2703 N N . GLU A 1 363 ? -12.846 30.687 -24.066 1.00 30.77 363 GLU A N 1
ATOM 2704 C CA . GLU A 1 363 ? -12.931 32.009 -24.668 1.00 30.77 363 GLU A CA 1
ATOM 2705 C C . GLU A 1 363 ? -13.288 32.980 -23.537 1.00 30.77 363 GLU A C 1
ATOM 2707 O O . GLU A 1 363 ? -14.442 33.329 -23.305 1.00 30.77 363 GLU A O 1
ATOM 2712 N N . VAL A 1 364 ? -12.278 33.460 -22.816 1.00 38.84 364 VAL A N 1
ATOM 2713 C CA . VAL A 1 364 ? -12.300 34.877 -22.536 1.00 38.84 364 VAL A CA 1
ATOM 2714 C C . VAL A 1 364 ? -11.975 35.487 -23.885 1.00 38.84 364 VAL A C 1
ATOM 2716 O O . VAL A 1 364 ? -10.858 35.353 -24.394 1.00 38.84 364 VAL A O 1
ATOM 2719 N N . SER A 1 365 ? -12.977 36.131 -24.480 1.00 32.06 365 SER A N 1
ATOM 2720 C CA . SER A 1 365 ? -12.751 37.197 -25.447 1.00 32.06 365 SER A CA 1
ATOM 2721 C C . SER A 1 365 ? -12.004 38.316 -24.720 1.00 32.06 365 SER A C 1
ATOM 2723 O O . SER A 1 365 ? -12.543 39.384 -24.444 1.00 32.06 365 SER A O 1
ATOM 2725 N N . ILE A 1 366 ? -10.751 38.061 -24.357 1.00 44.75 366 ILE A N 1
ATOM 2726 C CA . ILE A 1 366 ? -9.775 39.118 -24.331 1.00 44.75 366 ILE A CA 1
ATOM 2727 C C . ILE A 1 366 ? -9.477 39.288 -25.794 1.00 44.75 366 ILE A C 1
ATOM 2729 O O . ILE A 1 366 ? -8.832 38.450 -26.420 1.00 44.75 366 ILE A O 1
ATOM 2733 N N . ASP A 1 367 ? -10.040 40.351 -26.334 1.00 40.03 367 ASP A N 1
ATOM 2734 C CA . ASP A 1 367 ? -9.605 40.889 -27.594 1.00 40.03 367 ASP A CA 1
ATOM 2735 C C . ASP A 1 367 ? -8.093 41.136 -27.447 1.00 40.03 367 ASP A C 1
ATOM 2737 O O . ASP A 1 367 ? -7.645 42.122 -26.859 1.00 40.03 367 ASP A O 1
ATOM 2741 N N . LEU A 1 368 ? -7.295 40.146 -27.864 1.00 37.62 368 LEU A N 1
ATOM 2742 C CA . LEU A 1 368 ? -5.833 40.167 -27.812 1.00 37.62 368 LEU A CA 1
ATOM 2743 C C . LEU A 1 368 ? -5.319 41.373 -28.603 1.00 37.62 368 LEU A C 1
ATOM 2745 O O . LEU A 1 368 ? -4.245 41.882 -28.311 1.00 37.62 368 LEU A O 1
ATOM 2749 N N . VAL A 1 369 ? -6.130 41.888 -29.530 1.00 39.12 369 VAL A N 1
ATOM 2750 C CA . VAL A 1 369 ? -5.894 43.134 -30.255 1.0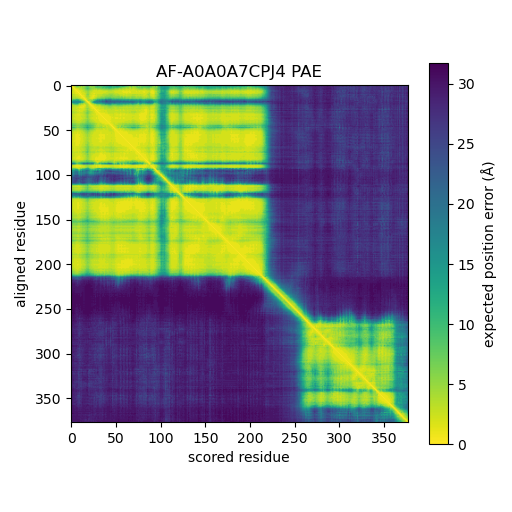0 39.12 369 VAL A CA 1
ATOM 2751 C C . VAL A 1 369 ? -6.106 44.359 -29.354 1.00 39.12 369 VAL A C 1
ATOM 2753 O O . VAL A 1 369 ? -5.328 45.303 -29.426 1.00 39.12 369 VAL A O 1
ATOM 2756 N N . SER A 1 370 ? -7.073 44.345 -28.432 1.00 41.31 370 SER A N 1
ATOM 2757 C CA . SER A 1 370 ? -7.313 45.431 -27.467 1.00 41.31 370 SER A CA 1
ATOM 2758 C C . SER A 1 370 ? -6.341 45.437 -26.285 1.00 41.31 370 SER A C 1
ATOM 2760 O O . SER A 1 370 ? -6.048 46.523 -25.778 1.00 41.31 370 SER A O 1
ATOM 2762 N N . LEU A 1 371 ? -5.847 44.282 -25.823 1.00 42.12 371 LEU A N 1
ATOM 2763 C CA . LEU A 1 371 ? -4.812 44.253 -24.777 1.00 42.12 371 LEU A CA 1
ATOM 2764 C C . LEU A 1 371 ? -3.438 44.671 -25.322 1.00 42.12 371 LEU A C 1
ATOM 2766 O O . LEU A 1 371 ? -2.597 45.147 -24.569 1.00 42.12 371 LEU A O 1
ATOM 2770 N N . VAL A 1 372 ? -3.254 44.542 -26.638 1.00 41.09 372 VAL A N 1
ATOM 2771 C CA . VAL A 1 372 ? -2.095 45.038 -27.391 1.00 41.09 372 VAL A CA 1
ATOM 2772 C C . VAL A 1 372 ? -2.287 46.498 -27.844 1.00 41.09 372 VAL A C 1
ATOM 2774 O O . VAL A 1 372 ? -1.314 47.176 -28.159 1.00 41.09 372 VAL A O 1
ATOM 2777 N N . ALA A 1 373 ? -3.508 47.048 -27.798 1.00 40.91 373 ALA A N 1
ATOM 2778 C CA . ALA A 1 373 ? -3.783 48.441 -28.176 1.00 40.91 373 ALA A CA 1
ATOM 2779 C C . ALA A 1 373 ? -3.525 49.478 -27.064 1.00 40.91 373 ALA A C 1
ATOM 2781 O O . ALA A 1 373 ? -3.697 50.675 -27.288 1.00 40.91 373 ALA A O 1
ATOM 2782 N N . LYS A 1 374 ? -3.087 49.058 -25.874 1.00 43.03 374 LYS A N 1
ATOM 2783 C CA . LYS A 1 374 ? -2.498 49.963 -24.879 1.00 43.03 374 LYS A CA 1
ATOM 2784 C C . LYS A 1 374 ? -1.067 49.546 -24.604 1.00 43.03 374 LYS A C 1
ATOM 2786 O O . LYS A 1 374 ? -0.780 49.006 -23.549 1.00 43.03 374 LYS A O 1
ATOM 2791 N N . GLU A 1 375 ? -0.225 49.740 -25.607 1.00 43.81 375 GLU A N 1
ATOM 2792 C CA . GLU A 1 375 ? 1.131 50.299 -25.497 1.00 43.81 375 GLU A CA 1
ATOM 2793 C C . GLU A 1 375 ? 1.964 49.851 -26.698 1.00 43.81 375 GLU A C 1
ATOM 2795 O O . GLU A 1 375 ? 2.884 49.040 -26.626 1.00 43.81 375 GLU A O 1
ATOM 2800 N N . ALA A 1 376 ? 1.634 50.448 -27.836 1.00 30.14 376 ALA A N 1
ATOM 2801 C CA . ALA A 1 376 ? 2.655 51.054 -28.668 1.00 30.14 376 ALA A CA 1
ATOM 2802 C C . ALA A 1 376 ? 2.098 52.384 -29.200 1.00 30.14 376 ALA A C 1
ATOM 2804 O O . ALA A 1 376 ? 0.968 52.387 -29.699 1.00 30.14 376 ALA A O 1
ATOM 2805 N N . PRO A 1 377 ? 2.888 53.465 -29.243 1.00 42.09 377 PRO A N 1
ATOM 2806 C CA . PRO A 1 377 ? 3.895 53.946 -28.291 1.00 42.09 377 PRO A CA 1
ATOM 2807 C C . PRO A 1 377 ? 3.332 54.908 -27.226 1.00 42.09 377 PRO A C 1
ATOM 2809 O O . PRO A 1 377 ? 2.187 55.390 -27.386 1.00 42.09 377 PRO A O 1
#

Nearest PDB structures (foldseek):
  8y22-assembly2_A  TM=8.178E-01  e=9.563E-12  Homo sapiens
  6kzd-assembly1_A  TM=8.191E-01  e=9.675E-11  Homo sapiens
  5o49-assembly2_B  TM=8.166E-01  e=1.553E-10  Homo sapiens
  4ckr-assembly1_A  TM=7.883E-01  e=2.245E-10  Homo sapiens
  6gu6-assembly1_A  TM=8.102E-01  e=3.244E-10  Homo sapiens

Radius of gyration: 30.02 Å; Cα contacts (8 Å, |Δi|>4): 438; chains: 1; bounding box: 76×79×75 Å

InterPro domains:
  IPR000719 Protein kinase domain [PS50011] (1-218)
  IPR000719 Protein kinase domain [SM00220] (1-205)
  IPR001245 Serine-threonine/tyrosine-protein kinase, catalytic domain [PF07714] (1-205)
  IPR001245 Serine-threonine/tyrosine-protein kinase, catalytic domain [PR00109] (26-39)
  IPR001245 Serine-threonine/tyrosine-protein kinase, catalytic domain [PR00109] (66-84)
  IPR001245 Serine-threonine/tyrosine-protein kinase, catalytic domain [PR00109] (130-152)
  IPR001245 Serine-threonine/tyrosine-protein kinase, catalytic domain [PR00109] (176-198)
  IPR008271 Serine/threonine-protein kinase, active site [PS00108] (72-84)
  IPR011009 Protein kinase-like domain superfamily [SSF56112] (1-205)
  IPR051681 Serine/Threonine Kinases and Pseudokinases [PTHR44329] (1-208)

Mean predicted aligned error: 18.71 Å